Protein 4EOY (pdb70)

InterPro domains:
  IPR004241 Autophagy protein Atg8 ubiquitin-like [PF02991] (13-124)
  IPR004241 Autophagy protein Atg8 ubiquitin-like [PTHR10969] (3-124)
  IPR029071 Ubiquitin-like domain superfamily [SSF54236] (2-124)

CATH classification: 3.10.20.90

B-factor: mean 39.76, std 16.5, range [15.06, 157.67]

Structure (mmCIF, N/CA/C/O backbone):
data_4EOY
#
_entry.id   4EOY
#
_cell.length_a   33.300
_cell.length_b   111.080
_cell.length_c   57.090
_cell.angle_alpha   90.00
_cell.angle_beta   92.58
_cell.angle_gamma   90.00
#
_symmetry.space_group_name_H-M   'P 1 21 1'
#
loop_
_entity.id
_entity.type
_entity.pdbx_description
1 polymer 'Microtubule-associated protein 1 light chain 3'
2 polymer 'Autophagy-related protein 3'
3 non-polymer 'CALCIUM ION'
4 non-polymer 'ACETATE ION'
5 non-polymer 'CHLORIDE ION'
6 non-polymer 'MAGNESIUM ION'
7 water water
#
loop_
_atom_site.group_PDB
_atom_site.id
_atom_site.type_symbol
_atom_site.label_atom_id
_atom_site.label_alt_id
_atom_site.label_comp_id
_atom_site.label_asym_id
_atom_site.label_entity_id
_atom_site.label_seq_id
_atom_site.pdbx_PDB_ins_code
_atom_site.Cartn_x
_atom_site.Cartn_y
_atom_site.Cartn_z
_atom_site.occupancy
_atom_site.B_iso_or_equiv
_atom_site.auth_seq_id
_atom_site.auth_comp_id
_atom_site.auth_asym_id
_atom_site.auth_atom_id
_atom_site.pdbx_PDB_model_num
ATOM 1 N N . GLY A 1 4 ? 16.895 -11.695 30.128 1.00 34.44 1 GLY A N 1
ATOM 2 C CA . GLY A 1 4 ? 17.368 -12.458 28.927 1.00 49.86 1 GLY A CA 1
ATOM 3 C C . GLY A 1 4 ? 17.950 -13.845 29.259 1.00 39.80 1 GLY A C 1
ATOM 4 O O . GLY A 1 4 ? 18.805 -14.360 28.531 1.00 44.08 1 GLY A O 1
ATOM 5 N N . MET A 1 5 ? 17.464 -14.460 30.333 1.00 38.00 2 MET A N 1
ATOM 6 C CA . MET A 1 5 ? 17.982 -15.760 30.775 1.00 38.44 2 MET A CA 1
ATOM 7 C C . MET A 1 5 ? 17.405 -16.924 29.974 1.00 33.81 2 MET A C 1
ATOM 8 O O . MET A 1 5 ? 16.330 -16.800 29.388 1.00 35.13 2 MET A O 1
ATOM 13 N N . PRO A 1 6 ? 18.133 -18.054 29.926 1.00 38.47 3 PRO A N 1
ATOM 14 C CA . PRO A 1 6 ? 17.716 -19.157 29.055 1.00 34.58 3 PRO A CA 1
ATOM 15 C C . PRO A 1 6 ? 16.362 -19.738 29.467 1.00 41.35 3 PRO A C 1
ATOM 16 O O . PRO A 1 6 ? 16.163 -20.065 30.649 1.00 44.17 3 PRO A O 1
ATOM 20 N N . SER A 1 7 ? 15.445 -19.845 28.500 1.00 36.28 4 SER A N 1
ATOM 21 C CA . SER A 1 7 ? 14.082 -20.339 28.736 1.00 33.92 4 SER A CA 1
ATOM 22 C C . SER A 1 7 ? 13.687 -21.438 27.724 1.00 37.30 4 SER A C 1
ATOM 23 O O . SER A 1 7 ? 14.475 -21.810 26.847 1.00 43.44 4 SER A O 1
ATOM 26 N N . LEU A 1 8 ? 12.460 -21.939 27.858 1.00 35.95 5 LEU A N 1
ATOM 27 C CA . LEU A 1 8 ? 11.945 -23.006 27.007 1.00 37.86 5 LEU A CA 1
ATOM 28 C C . LEU A 1 8 ? 11.715 -22.536 25.569 1.00 44.25 5 LEU A C 1
ATOM 29 O O . LEU A 1 8 ? 11.746 -23.340 24.625 1.00 46.10 5 LEU A O 1
ATOM 34 N N . LYS A 1 9 ? 11.489 -21.234 25.407 1.00 45.84 6 LYS A N 1
ATOM 35 C CA . LYS A 1 9 ? 11.315 -20.624 24.084 1.00 39.55 6 LYS A CA 1
ATOM 36 C C . LYS A 1 9 ? 12.589 -20.734 23.243 1.00 36.10 6 LYS A C 1
ATOM 37 O O . LYS A 1 9 ? 12.530 -20.830 22.018 1.00 30.89 6 LYS A O 1
ATOM 43 N N . ASP A 1 10 ? 13.736 -20.735 23.915 1.00 35.59 7 ASP A N 1
ATOM 44 C CA . ASP A 1 10 ? 15.024 -20.888 23.247 1.00 41.97 7 ASP A CA 1
ATOM 45 C C . ASP A 1 10 ? 15.320 -22.364 22.954 1.00 48.89 7 ASP A C 1
ATOM 46 O O . ASP A 1 10 ? 16.104 -22.693 22.051 1.00 42.40 7 ASP A O 1
ATOM 51 N N . GLU A 1 11 ? 14.697 -23.243 23.740 1.00 49.03 8 GLU A N 1
ATOM 52 C CA . GLU A 1 11 ? 14.885 -24.687 23.635 1.00 42.66 8 GLU A CA 1
ATOM 53 C C . GLU A 1 11 ? 14.018 -25.310 22.557 1.00 44.62 8 GLU A C 1
ATOM 54 O O . GLU A 1 11 ? 14.491 -26.168 21.803 1.00 41.46 8 GLU A O 1
ATOM 60 N N . VAL A 1 12 ? 12.745 -24.905 22.524 1.00 38.70 9 VAL A N 1
ATOM 61 C CA . VAL A 1 12 ? 11.734 -25.468 21.613 1.00 34.16 9 VAL A CA 1
ATOM 62 C C . VAL A 1 12 ? 11.120 -24.380 20.744 1.00 26.64 9 VAL A C 1
ATOM 63 O O . VAL A 1 12 ? 10.834 -23.300 21.230 1.00 33.87 9 VAL A O 1
ATOM 67 N N . SER A 1 13 ? 10.878 -24.684 19.480 1.00 28.52 10 SER A N 1
ATOM 68 C CA . SER A 1 13 ? 10.264 -23.727 18.543 1.00 38.77 10 SER A CA 1
ATOM 69 C C . SER A 1 13 ? 8.818 -23.409 18.891 1.00 33.74 10 SER A C 1
ATOM 70 O O . SER A 1 13 ? 8.133 -24.254 19.463 1.00 37.33 10 SER A O 1
ATOM 73 N N . PHE A 1 14 ? 8.351 -22.216 18.512 1.00 34.58 11 PHE A N 1
ATOM 74 C CA . PHE A 1 14 ? 6.962 -21.777 18.777 1.00 33.23 11 PHE A CA 1
ATOM 75 C C . PHE A 1 14 ? 5.930 -22.800 18.302 1.00 37.91 11 PHE A C 1
ATOM 76 O O . PHE A 1 14 ? 4.935 -23.064 18.990 1.00 42.32 11 PHE A O 1
ATOM 84 N N . GLU A 1 15 ? 6.182 -23.379 17.133 1.00 44.24 12 GLU A N 1
ATOM 85 C CA . GLU A 1 15 ? 5.245 -24.309 16.491 1.00 49.53 12 GLU A CA 1
ATOM 86 C C . GLU A 1 15 ? 5.140 -25.653 17.239 1.00 43.24 12 GLU A C 1
ATOM 87 O O . GLU A 1 15 ? 4.044 -26.211 17.368 1.00 42.17 12 GLU A O 1
ATOM 93 N N . ASN A 1 16 ? 6.272 -26.152 17.740 1.00 33.84 13 ASN A N 1
ATOM 94 C CA . ASN A 1 16 ? 6.292 -27.368 18.573 1.00 38.03 13 ASN A CA 1
ATOM 95 C C . ASN A 1 16 ? 5.596 -27.180 19.918 1.00 40.45 13 ASN A C 1
ATOM 96 O O . ASN A 1 16 ? 4.804 -28.026 20.317 1.00 58.26 13 ASN A O 1
ATOM 101 N N . ARG A 1 17 ? 5.911 -26.080 20.611 1.00 30.80 14 ARG A N 1
ATOM 102 C CA . ARG A 1 17 ? 5.222 -25.662 21.852 1.00 26.99 14 ARG A CA 1
ATOM 103 C C . ARG A 1 17 ? 3.710 -25.518 21.723 1.00 25.93 14 ARG A C 1
ATOM 104 O O . ARG A 1 17 ? 2.976 -25.940 22.607 1.00 21.10 14 ARG A O 1
ATOM 112 N N . VAL A 1 18 ? 3.246 -24.913 20.631 1.00 30.06 15 VAL A N 1
ATOM 113 C CA . VAL A 1 18 ? 1.812 -24.821 20.354 1.00 32.62 15 VAL A CA 1
ATOM 114 C C . VAL A 1 18 ? 1.196 -26.215 20.204 1.00 35.15 15 VAL A C 1
ATOM 115 O O . VAL A 1 18 ? 0.125 -26.492 20.742 1.00 33.73 15 VAL A O 1
ATOM 119 N N . ALA A 1 19 ? 1.897 -27.092 19.493 1.00 44.50 16 ALA A N 1
ATOM 120 C CA . ALA A 1 19 ? 1.462 -28.474 19.317 1.00 37.87 16 ALA A CA 1
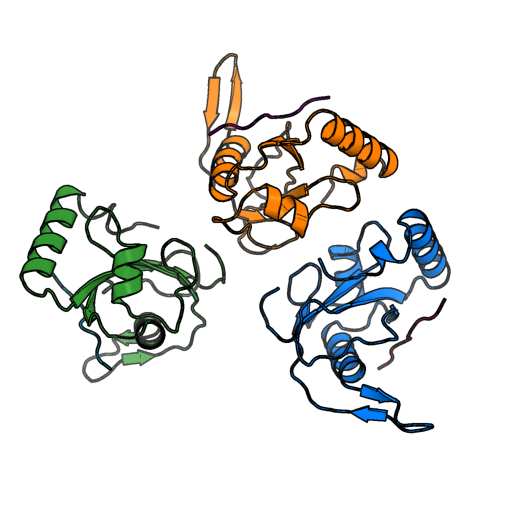ATOM 121 C C . ALA A 1 19 ? 1.454 -29.230 20.650 1.00 47.40 16 ALA A C 1
ATOM 122 O O . ALA A 1 19 ? 0.519 -29.967 20.931 1.00 47.83 16 ALA A O 1
ATOM 124 N N . GLU A 1 20 ? 2.498 -29.064 21.461 1.00 51.94 17 GLU A N 1
ATOM 125 C CA . GLU A 1 20 ? 2.575 -29.731 22.770 1.00 49.74 17 GLU A CA 1
ATOM 126 C C . GLU A 1 20 ? 1.365 -29.392 23.605 1.00 42.95 17 GLU A C 1
ATOM 127 O O . GLU A 1 20 ? 0.696 -30.276 24.114 1.00 52.72 17 GLU A O 1
ATOM 133 N N . THR A 1 21 ? 1.121 -28.095 23.781 1.00 39.15 18 THR A N 1
ATOM 134 C CA . THR A 1 21 ? 0.094 -27.620 24.710 1.00 36.60 18 THR A CA 1
ATOM 135 C C . THR A 1 21 ? -1.315 -27.908 24.183 1.00 40.55 18 THR A C 1
ATOM 136 O O . THR A 1 21 ? -2.233 -28.192 24.961 1.00 36.00 18 THR A O 1
ATOM 140 N N . HIS A 1 22 ? -1.483 -27.850 22.867 1.00 46.29 19 HIS A N 1
ATOM 141 C CA . HIS A 1 22 ? -2.778 -28.146 22.272 1.00 43.51 19 HIS A CA 1
ATOM 142 C C . HIS A 1 22 ? -3.203 -29.556 22.562 1.00 41.19 19 HIS A C 1
ATOM 143 O O . HIS A 1 22 ? -4.331 -29.781 22.980 1.00 41.11 19 HIS A O 1
ATOM 150 N N . LYS A 1 23 ? -2.313 -30.518 22.342 1.00 45.36 20 LYS A N 1
ATOM 151 C CA . LYS A 1 23 ? -2.673 -31.916 22.541 1.00 53.56 20 LYS A CA 1
ATOM 152 C C . LYS A 1 23 ? -2.730 -32.314 24.012 1.00 51.48 20 LYS A C 1
ATOM 153 O O . LYS A 1 23 ? -3.511 -33.184 24.386 1.00 51.52 20 LYS A O 1
ATOM 159 N N . ILE A 1 24 ? -1.932 -31.673 24.855 1.00 56.84 21 ILE A N 1
ATOM 160 C CA . ILE A 1 24 ? -2.026 -31.924 26.293 1.00 59.38 21 ILE A CA 1
ATOM 161 C C . ILE A 1 24 ? -3.345 -31.353 26.863 1.00 53.81 21 ILE A C 1
ATOM 162 O O . ILE A 1 24 ? -3.954 -31.944 27.767 1.00 48.84 21 ILE A O 1
ATOM 167 N N . ARG A 1 25 ? -3.783 -30.214 26.325 1.00 44.29 22 ARG A N 1
ATOM 168 C CA . ARG A 1 25 ? -5.068 -29.605 26.708 1.00 45.44 22 ARG A CA 1
ATOM 169 C C . ARG A 1 25 ? -6.282 -30.372 26.181 1.00 38.30 22 ARG A C 1
ATOM 170 O O . ARG A 1 25 ? -7.324 -30.371 26.816 1.00 41.29 22 ARG A O 1
ATOM 178 N N . SER A 1 26 ? -6.162 -30.989 25.009 1.00 42.99 23 SER A N 1
ATOM 179 C CA . SER A 1 26 ? -7.238 -31.834 24.496 1.00 49.03 23 SER A CA 1
ATOM 180 C C . SER A 1 26 ? -7.300 -33.140 25.306 1.00 51.21 23 SER A C 1
ATOM 181 O O . SER A 1 26 ? -8.391 -33.629 25.611 1.00 59.05 23 SER A O 1
ATOM 184 N N . LYS A 1 27 ? -6.130 -33.686 25.658 1.00 44.18 24 LYS A N 1
ATOM 185 C CA . LYS A 1 27 ? -6.039 -34.934 26.429 1.00 49.09 24 LYS A CA 1
ATOM 186 C C . LYS A 1 27 ? -6.453 -34.763 27.891 1.00 57.39 24 LYS A C 1
ATOM 187 O O . LYS A 1 27 ? -7.079 -35.668 28.453 1.00 53.47 24 LYS A O 1
ATOM 193 N N . TYR A 1 28 ? -6.084 -33.628 28.501 1.00 44.54 25 TYR A N 1
ATOM 194 C CA . TYR A 1 28 ? -6.351 -33.375 29.926 1.00 49.55 25 TYR A CA 1
ATOM 195 C C . TYR A 1 28 ? -6.949 -31.990 30.169 1.00 55.74 25 TYR A C 1
ATOM 196 O O . TYR A 1 28 ? -6.283 -31.109 30.721 1.00 47.20 25 TYR A O 1
ATOM 205 N N . PRO A 1 29 ? -8.220 -31.799 29.779 1.00 52.22 26 PRO A N 1
ATOM 206 C CA . PRO A 1 29 ? -8.847 -30.474 29.811 1.00 51.14 26 PRO A CA 1
ATOM 207 C C . PRO A 1 29 ? -9.018 -29.860 31.209 1.00 51.50 26 PRO A C 1
ATOM 208 O O . PRO A 1 29 ? -9.260 -28.653 31.316 1.00 58.79 26 PRO A O 1
ATOM 212 N N . ASN A 1 30 ? -8.889 -30.672 32.259 1.00 43.45 27 ASN A N 1
ATOM 213 C CA . ASN A 1 30 ? -8.997 -30.181 33.636 1.00 39.95 27 ASN A CA 1
ATOM 214 C C . ASN A 1 30 ? -7.653 -29.816 34.285 1.00 35.73 27 ASN A C 1
ATOM 215 O O . ASN A 1 30 ? -7.608 -29.540 35.485 1.00 29.09 27 ASN A O 1
ATOM 220 N N . ARG A 1 31 ? -6.567 -29.838 33.512 1.00 33.95 28 ARG A N 1
ATOM 221 C CA . ARG A 1 31 ? -5.247 -29.426 34.014 1.00 37.07 28 ARG A CA 1
ATOM 222 C C . ARG A 1 31 ? -4.625 -28.358 33.107 1.00 34.76 28 ARG A C 1
ATOM 223 O O . ARG A 1 31 ? -4.917 -28.299 31.900 1.00 29.45 28 ARG A O 1
ATOM 231 N N . ILE A 1 32 ? -3.774 -27.506 33.678 1.00 33.66 29 ILE A N 1
ATOM 232 C CA . ILE A 1 32 ? -3.116 -26.457 32.890 1.00 28.37 29 ILE A CA 1
ATOM 233 C C . ILE A 1 32 ? -1.617 -26.665 32.815 1.00 25.08 29 ILE A C 1
ATOM 234 O O . ILE A 1 32 ? -0.985 -27.046 33.803 1.00 23.29 29 ILE A O 1
ATOM 239 N N . PRO A 1 33 ? -1.0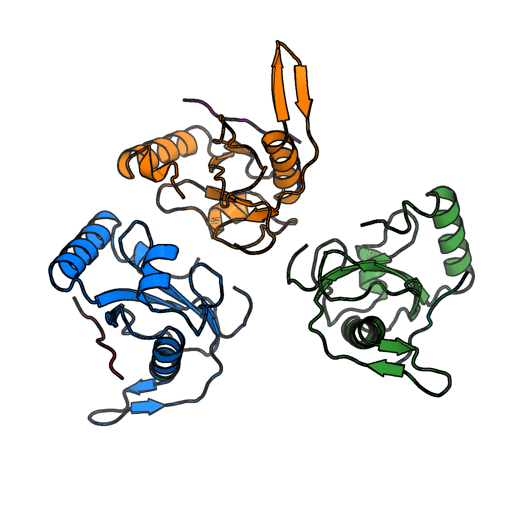41 -26.463 31.617 1.00 26.38 30 PRO A N 1
ATOM 240 C CA . PRO A 1 33 ? 0.393 -26.617 31.465 1.00 27.84 30 PRO A CA 1
ATOM 241 C C . PRO A 1 33 ? 1.152 -25.378 31.952 1.00 30.34 30 PRO A C 1
ATOM 242 O O . PRO A 1 33 ? 0.907 -24.268 31.464 1.00 29.18 30 PRO A O 1
ATOM 246 N N . VAL A 1 34 ? 2.065 -25.588 32.898 1.00 26.14 31 VAL A N 1
ATOM 247 C CA . VAL A 1 34 ? 2.832 -24.520 33.502 1.00 25.10 31 VAL A CA 1
ATOM 248 C C . VAL A 1 34 ? 4.314 -24.823 33.361 1.00 33.45 31 VAL A C 1
ATOM 249 O O . VAL A 1 34 ? 4.727 -25.960 33.582 1.00 38.87 31 VAL A O 1
ATOM 253 N N . VAL A 1 35 ? 5.101 -23.807 32.994 1.00 28.48 32 VAL A N 1
ATOM 254 C CA . VAL A 1 35 ? 6.552 -23.902 32.935 1.00 24.44 32 VAL A CA 1
ATOM 255 C C . VAL A 1 35 ? 7.140 -22.911 33.932 1.00 27.19 32 VAL A C 1
ATOM 256 O O . VAL A 1 35 ? 6.758 -21.743 33.942 1.00 26.19 32 VAL A O 1
ATOM 260 N N . ILE A 1 36 ? 8.068 -23.373 34.765 1.00 27.05 33 ILE A N 1
ATOM 261 C CA . ILE A 1 36 ? 8.710 -22.505 35.763 1.00 31.49 33 ILE A CA 1
ATOM 262 C C . ILE A 1 36 ? 10.105 -22.065 35.315 1.00 31.15 33 ILE A C 1
ATOM 263 O O . ILE A 1 36 ? 10.913 -22.883 34.851 1.00 39.74 33 ILE A O 1
ATOM 268 N N . GLU A 1 37 ? 10.405 -20.786 35.479 1.00 21.89 34 GLU A N 1
ATOM 269 C CA . GLU A 1 37 ? 11.683 -20.242 35.013 1.00 20.88 34 GLU A CA 1
ATOM 270 C C . GLU A 1 37 ? 12.361 -19.385 36.069 1.00 19.35 34 GLU A C 1
ATOM 271 O O . GLU A 1 37 ? 11.709 -18.635 36.798 1.00 15.06 34 GLU A O 1
ATOM 277 N N . ARG A 1 38 ? 13.678 -19.521 36.154 1.00 20.65 35 ARG A N 1
ATOM 278 C CA . ARG A 1 38 ? 14.510 -18.759 37.066 1.00 21.32 35 ARG A CA 1
ATOM 279 C C . ARG A 1 38 ? 14.746 -17.375 36.494 1.00 26.74 35 ARG A C 1
ATOM 280 O O . ARG A 1 38 ? 15.174 -17.252 35.344 1.00 26.25 35 ARG A O 1
ATOM 288 N N . ALA A 1 39 ? 14.503 -16.345 37.306 1.00 23.89 36 ALA A N 1
ATOM 289 C CA . ALA A 1 39 ? 14.392 -14.975 36.799 1.00 26.16 36 ALA A CA 1
ATOM 290 C C . ALA A 1 39 ? 15.526 -14.046 37.223 1.00 32.48 36 ALA A C 1
ATOM 291 O O . ALA A 1 39 ? 15.608 -12.911 36.738 1.00 30.20 36 ALA A O 1
ATOM 293 N N . ASN A 1 40 ? 16.369 -14.497 38.149 1.00 32.46 37 ASN A N 1
ATOM 294 C CA . ASN A 1 40 ? 17.585 -13.753 38.494 1.00 30.97 37 ASN A CA 1
ATOM 295 C C . ASN A 1 40 ? 18.746 -14.679 38.849 1.00 32.83 37 ASN A C 1
ATOM 296 O O . ASN A 1 40 ? 18.588 -15.900 38.925 1.00 31.71 37 ASN A O 1
ATOM 301 N N . ARG A 1 41 ? 19.909 -14.068 39.022 1.00 30.47 38 ARG A N 1
ATOM 302 C CA . ARG A 1 41 ? 21.131 -14.763 39.361 1.00 37.47 38 ARG A CA 1
ATOM 303 C C . ARG A 1 41 ? 21.402 -14.662 40.859 1.00 38.99 38 ARG A C 1
ATOM 304 O O . ARG A 1 41 ? 21.723 -13.596 41.360 1.00 30.10 38 ARG A O 1
ATOM 312 N N . SER A 1 42 ? 21.252 -15.779 41.564 1.00 33.48 39 SER A N 1
ATOM 313 C CA . SER A 1 42 ? 21.456 -15.822 43.007 1.00 31.14 39 SER A CA 1
ATOM 314 C C . SER A 1 42 ? 21.747 -17.261 43.468 1.00 28.27 39 SER A C 1
ATOM 315 O O . SER A 1 42 ? 22.104 -18.112 42.667 1.00 32.74 39 SER A O 1
ATOM 318 N N . ASN A 1 43 ? 21.600 -17.520 44.760 1.00 29.53 40 ASN A N 1
ATOM 319 C CA . ASN A 1 43 ? 21.856 -18.849 45.332 1.00 34.38 40 ASN A CA 1
ATOM 320 C C . ASN A 1 43 ? 20.711 -19.838 45.142 1.00 32.66 40 ASN A C 1
ATOM 321 O O . ASN A 1 43 ? 20.808 -21.002 45.561 1.00 28.46 40 ASN A O 1
ATOM 326 N N . LEU A 1 44 ? 19.613 -19.376 44.541 1.00 30.62 41 LEU A N 1
ATOM 327 C CA . LEU A 1 44 ? 18.521 -20.269 44.174 1.00 29.57 41 LEU A CA 1
ATOM 328 C C . LEU A 1 44 ? 18.946 -21.177 43.013 1.00 28.14 41 LEU A C 1
ATOM 329 O O . LEU A 1 44 ? 19.487 -20.698 41.992 1.00 26.69 41 LEU A O 1
ATOM 334 N N . PRO A 1 45 ? 18.717 -22.489 43.171 1.00 25.27 42 PRO A N 1
ATOM 335 C CA . PRO A 1 45 ? 19.173 -23.458 42.179 1.00 27.17 42 PRO A CA 1
ATOM 336 C C . PRO A 1 45 ? 18.304 -23.500 40.924 1.00 30.15 42 PRO A C 1
ATOM 337 O O . PRO A 1 45 ? 17.118 -23.182 40.969 1.00 27.83 42 PRO A O 1
ATOM 341 N N . ILE A 1 46 ? 18.901 -23.912 39.814 1.00 33.35 43 IL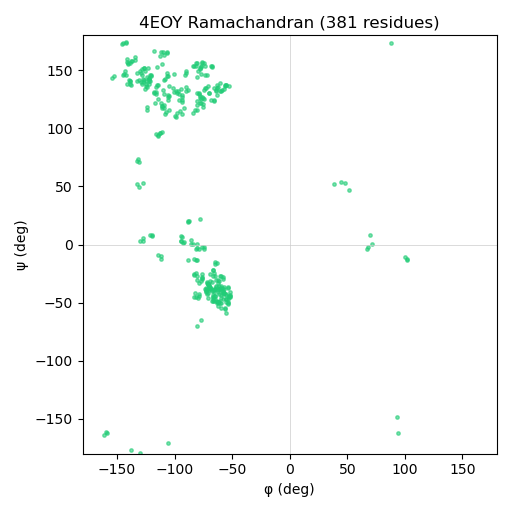E A N 1
ATOM 342 C CA . ILE A 1 46 ? 18.151 -24.140 38.593 1.00 35.14 43 ILE A CA 1
ATOM 343 C C . ILE A 1 46 ? 17.529 -25.528 38.683 1.00 33.78 43 ILE A C 1
ATOM 344 O O . ILE A 1 46 ? 18.246 -26.521 38.757 1.00 32.25 43 ILE A O 1
ATOM 349 N N . ILE A 1 47 ? 16.201 -25.581 38.709 1.00 32.88 44 ILE A N 1
ATOM 350 C CA . ILE A 1 47 ? 15.471 -26.852 38.776 1.00 34.54 44 ILE A CA 1
ATOM 351 C C . ILE A 1 47 ? 15.553 -27.560 37.424 1.00 37.48 44 ILE A C 1
ATOM 352 O O . ILE A 1 47 ? 15.412 -26.927 36.371 1.00 42.20 44 ILE A O 1
ATOM 357 N N . GLU A 1 48 ? 15.827 -28.863 37.464 1.00 45.22 45 GLU A N 1
ATOM 358 C CA . GLU A 1 48 ? 15.959 -29.671 36.249 1.00 44.53 45 GLU A CA 1
ATOM 359 C C . GLU A 1 48 ? 14.595 -30.032 35.681 1.00 36.80 45 GLU A C 1
ATOM 360 O O . GLU A 1 48 ? 14.454 -30.151 34.458 1.00 33.65 45 GLU A O 1
ATOM 366 N N . LYS A 1 49 ? 13.611 -30.216 36.570 1.00 31.61 46 LYS A N 1
ATOM 367 C CA . LYS A 1 49 ? 12.219 -30.454 36.174 1.00 32.65 46 LYS A CA 1
ATOM 368 C C . LYS A 1 49 ? 11.373 -29.204 36.411 1.00 28.80 46 LYS A C 1
ATOM 369 O O . LYS A 1 49 ? 11.197 -28.762 37.557 1.00 21.81 46 LYS A O 1
ATOM 375 N N . LYS A 1 50 ? 10.865 -28.637 35.315 1.00 27.34 47 LYS A N 1
ATOM 376 C CA . LYS A 1 50 ? 10.216 -27.324 35.351 1.00 29.07 47 LYS A CA 1
ATOM 377 C C . LYS A 1 50 ? 8.845 -27.254 34.687 1.00 28.82 47 LYS A C 1
ATOM 378 O O . LYS A 1 50 ? 8.224 -26.183 34.657 1.00 28.51 47 LYS A O 1
ATOM 384 N N . LYS A 1 51 ? 8.345 -28.388 34.207 1.00 25.89 48 LYS A N 1
ATOM 385 C CA . LYS A 1 51 ? 7.041 -28.441 33.553 1.00 26.76 48 LYS A CA 1
ATOM 386 C C . LYS A 1 51 ? 6.031 -29.084 34.495 1.00 28.40 48 LYS A C 1
ATOM 387 O O . LYS A 1 51 ? 6.268 -30.171 35.011 1.00 26.19 48 LYS A O 1
ATOM 393 N N . PHE A 1 52 ? 4.914 -28.399 34.706 1.00 25.77 49 PHE A N 1
ATOM 394 C CA . PHE A 1 52 ? 3.872 -28.838 35.608 1.00 25.34 49 PHE A CA 1
ATOM 395 C C . PHE A 1 52 ? 2.539 -28.928 34.894 1.00 23.97 49 PHE A C 1
ATOM 396 O O . PHE A 1 52 ? 2.232 -28.101 34.028 1.00 26.55 49 PHE A O 1
ATOM 404 N N . LEU A 1 53 ? 1.752 -29.922 35.273 1.00 20.55 50 LEU A N 1
ATOM 405 C CA . LEU A 1 53 ? 0.396 -30.068 34.783 1.00 21.32 50 LEU A CA 1
ATOM 406 C C . LEU A 1 53 ? -0.495 -29.904 36.000 1.00 22.92 50 LEU A C 1
ATOM 407 O O . LEU A 1 53 ? -0.701 -30.853 36.759 1.00 25.69 50 LEU A O 1
ATOM 412 N N . VAL A 1 54 ? -0.985 -28.683 36.217 1.00 24.60 51 VAL A N 1
ATOM 413 C CA . VAL A 1 54 ? -1.601 -28.301 37.494 1.00 23.56 51 VAL A CA 1
ATOM 414 C C . VAL A 1 54 ? -3.131 -28.378 37.441 1.00 25.55 51 VAL A C 1
ATOM 415 O O . VAL A 1 54 ? -3.746 -27.865 36.509 1.00 28.14 51 VAL A O 1
ATOM 419 N N . PRO A 1 55 ? -3.757 -29.006 38.445 1.00 24.59 52 PRO A N 1
ATOM 420 C CA . PRO A 1 55 ? -5.215 -29.081 38.445 1.00 28.13 52 PRO A CA 1
ATOM 421 C C . PRO A 1 55 ? -5.840 -27.694 38.370 1.00 31.14 52 PRO A C 1
ATOM 422 O O . PRO A 1 55 ? -5.380 -26.775 39.056 1.00 34.84 52 PRO A O 1
ATOM 426 N N . MET A 1 56 ? -6.869 -27.550 37.544 1.00 28.87 53 MET A N 1
ATOM 427 C CA . MET A 1 56 ? -7.481 -26.240 37.311 1.00 28.38 53 MET A CA 1
ATOM 428 C C . MET A 1 56 ? -8.038 -25.570 38.581 1.00 23.86 53 MET A C 1
ATOM 429 O O . MET A 1 56 ? -7.954 -24.349 38.716 1.00 24.42 53 MET A O 1
ATOM 434 N N . ASN A 1 57 ? -8.613 -26.361 39.493 1.00 28.95 54 ASN A N 1
ATOM 435 C CA . ASN A 1 57 ? -9.197 -25.851 40.745 1.00 25.76 54 ASN A CA 1
ATOM 436 C C . ASN A 1 57 ? -8.222 -25.686 41.915 1.00 25.51 54 ASN A C 1
ATOM 437 O O . ASN A 1 57 ? -8.611 -25.231 42.992 1.00 20.97 54 ASN A O 1
ATOM 442 N N . MET A 1 58 ? -6.951 -26.013 41.698 1.00 30.70 55 MET A N 1
ATOM 443 C CA . MET A 1 58 ? -5.923 -25.755 42.709 1.00 29.90 55 MET A CA 1
ATOM 444 C C . MET A 1 58 ? -5.764 -24.252 42.954 1.00 28.43 55 MET A C 1
ATOM 445 O O . MET A 1 58 ? -5.632 -23.470 42.010 1.00 27.59 55 MET A O 1
ATOM 450 N N . LEU A 1 59 ? -5.724 -23.865 44.221 1.00 23.03 56 LEU A N 1
ATOM 451 C CA . LEU A 1 59 ? -5.529 -22.466 44.576 1.00 28.82 56 LEU A CA 1
ATOM 452 C C . LEU A 1 59 ? -4.097 -22.028 44.305 1.00 25.96 56 LEU A C 1
ATOM 453 O O . LEU A 1 59 ? -3.155 -22.805 44.452 1.00 26.74 56 LEU A O 1
ATOM 458 N N . VAL A 1 60 ? -3.938 -20.770 43.913 1.00 28.81 57 VAL A N 1
ATOM 459 C CA . VAL A 1 60 ? -2.615 -20.228 43.623 1.00 28.34 57 VAL A CA 1
ATOM 460 C C . VAL A 1 60 ? -1.743 -20.366 44.869 1.00 28.48 57 VAL A C 1
ATOM 461 O O . VAL A 1 60 ? -0.617 -20.842 44.785 1.00 35.34 57 VAL A O 1
ATOM 465 N N . GLY A 1 61 ? -2.280 -19.977 46.023 1.00 28.41 58 GLY A N 1
ATOM 466 C CA . GLY A 1 61 ? -1.563 -20.113 47.289 1.00 33.14 58 GLY A CA 1
ATOM 467 C C . GLY A 1 61 ? -1.062 -21.525 47.561 1.00 31.70 58 GLY A C 1
ATOM 468 O O . GLY A 1 61 ? 0.012 -21.712 48.119 1.00 33.57 58 GLY A O 1
ATOM 469 N N . GLU A 1 62 ? -1.845 -22.518 47.166 1.00 30.86 59 GLU A N 1
ATOM 470 C CA . GLU A 1 62 ? -1.455 -23.912 47.344 1.00 35.73 59 GLU A CA 1
ATOM 471 C C . GLU A 1 62 ? -0.324 -24.268 46.386 1.00 27.71 59 GLU A C 1
ATOM 472 O O . GLU A 1 62 ? 0.658 -24.891 46.784 1.00 27.73 59 GLU A O 1
ATOM 478 N N . PHE A 1 63 ? -0.458 -23.867 45.125 1.00 26.67 60 PHE A N 1
ATOM 479 C CA . PHE A 1 63 ? 0.575 -24.160 44.129 1.00 29.46 60 PHE A CA 1
ATOM 480 C C . PHE A 1 63 ? 1.901 -23.462 44.451 1.00 34.00 60 PHE A C 1
ATOM 481 O O . PHE A 1 63 ? 2.996 -24.052 44.250 1.00 24.56 60 PHE A O 1
ATOM 489 N N . LYS A 1 64 ? 1.789 -22.227 44.949 1.00 24.16 61 LYS A N 1
ATOM 490 C CA . LYS A 1 64 ? 2.935 -21.479 45.470 1.00 31.83 61 LYS A CA 1
ATOM 491 C C . LYS A 1 64 ? 3.655 -22.224 46.604 1.00 26.79 61 LYS A C 1
ATOM 492 O O . LYS A 1 64 ? 4.878 -22.234 46.653 1.00 28.46 61 LYS A O 1
ATOM 498 N N . PHE A 1 65 ? 2.901 -22.835 47.514 1.00 26.58 62 PHE A N 1
ATOM 499 C CA . PHE A 1 65 ? 3.503 -23.646 48.581 1.00 25.37 62 PHE A CA 1
ATOM 500 C C . PHE A 1 65 ? 4.255 -24.827 47.994 1.00 23.35 62 PHE A C 1
ATOM 501 O O . PHE A 1 65 ? 5.404 -25.061 48.313 1.00 32.50 62 PHE A O 1
ATOM 509 N N . ILE A 1 66 ? 3.608 -25.558 47.107 1.00 25.40 63 ILE A N 1
ATOM 510 C CA . ILE A 1 66 ? 4.243 -26.684 46.421 1.00 23.90 63 ILE A CA 1
ATOM 511 C C . ILE A 1 66 ? 5.502 -26.248 45.668 1.00 25.20 63 ILE A C 1
ATOM 512 O O . ILE A 1 66 ? 6.525 -26.936 45.673 1.00 29.57 63 ILE A O 1
ATOM 517 N N . LEU A 1 67 ? 5.434 -25.099 45.008 1.00 26.80 64 LEU A N 1
ATOM 518 C CA . LEU A 1 67 ? 6.561 -24.645 44.185 1.00 27.35 64 LEU A CA 1
ATOM 519 C C . LEU A 1 67 ? 7.762 -24.226 45.044 1.00 27.97 64 LEU A C 1
ATOM 520 O O . LEU A 1 67 ? 8.906 -24.444 44.658 1.00 32.69 64 LEU A O 1
ATOM 525 N N . HIS A 1 68 ? 7.488 -23.644 46.213 1.00 27.08 65 HIS A N 1
ATOM 526 C CA . HIS A 1 68 ? 8.514 -23.303 47.192 1.00 31.54 65 HIS A CA 1
ATOM 527 C C . HIS A 1 68 ? 9.335 -24.507 47.560 1.00 33.46 65 HIS A C 1
ATOM 528 O O . HIS A 1 68 ? 10.564 -24.436 47.602 1.00 31.21 65 HIS A O 1
ATOM 535 N N . GLN A 1 69 ? 8.660 -25.614 47.846 1.00 26.95 66 GLN A N 1
ATOM 536 C CA . GLN A 1 69 ? 9.331 -26.845 48.265 1.00 30.33 66 GLN A CA 1
ATOM 537 C C . GLN A 1 69 ? 10.150 -27.411 47.125 1.00 29.28 66 GLN A C 1
ATOM 538 O O . GLN A 1 69 ? 11.332 -27.724 47.296 1.00 32.74 66 GLN A O 1
ATOM 544 N N . HIS A 1 70 ? 9.531 -27.516 45.948 1.00 27.80 67 HIS A N 1
ATOM 545 C CA . HIS A 1 70 ? 10.226 -28.077 44.780 1.00 23.99 67 HIS A CA 1
ATOM 546 C C . HIS A 1 70 ? 11.529 -27.355 44.519 1.00 26.82 67 HIS A C 1
ATOM 547 O O . HIS A 1 70 ? 12.596 -27.989 44.391 1.00 28.14 67 HIS A O 1
ATOM 554 N N . ILE A 1 71 ? 11.479 -26.023 44.471 1.00 26.75 68 ILE A N 1
ATOM 555 C CA . ILE A 1 71 ? 12.681 -25.242 44.149 1.00 24.36 68 ILE A CA 1
ATOM 556 C C . ILE A 1 71 ? 13.792 -25.465 45.184 1.00 28.19 68 ILE A C 1
ATOM 557 O O . ILE A 1 71 ? 14.986 -25.434 44.852 1.00 32.10 68 ILE A O 1
ATOM 562 N N . ASN A 1 72 ? 13.392 -25.709 46.430 1.00 25.81 69 ASN A N 1
ATOM 563 C CA . ASN A 1 72 ? 14.339 -25.891 47.521 1.00 27.18 69 ASN A CA 1
ATOM 564 C C . ASN A 1 72 ? 14.757 -27.338 47.810 1.00 29.07 69 ASN A C 1
ATOM 565 O O . ASN A 1 72 ? 15.536 -27.566 48.714 1.00 28.19 69 ASN A O 1
ATOM 570 N N . GLN A 1 73 ? 14.242 -28.291 47.037 1.00 36.49 70 GLN A N 1
ATOM 571 C CA . GLN A 1 73 ? 14.544 -29.713 47.213 1.00 34.90 70 GLN A CA 1
ATOM 572 C C . GLN A 1 73 ? 15.435 -30.204 46.097 1.00 33.37 70 GLN A C 1
ATOM 573 O O . GLN A 1 73 ? 15.278 -29.783 44.949 1.00 38.67 70 GLN A O 1
ATOM 579 N N . SER A 1 74 ? 16.367 -31.093 46.435 1.00 36.47 71 SER A N 1
ATOM 580 C CA . SER A 1 74 ? 17.150 -31.808 45.429 1.00 28.49 71 SER A CA 1
ATOM 581 C C . SER A 1 74 ? 17.272 -33.266 45.821 1.00 28.89 71 SER A C 1
ATOM 582 O O . SER A 1 74 ? 17.122 -33.618 46.991 1.00 27.10 71 SER A O 1
ATOM 585 N N . ALA A 1 75 ? 17.542 -34.105 44.826 1.00 31.19 72 ALA A N 1
ATOM 586 C CA . ALA A 1 75 ? 17.675 -35.544 45.027 1.00 36.99 72 ALA A CA 1
ATOM 587 C C . ALA A 1 75 ? 18.869 -35.898 45.922 1.00 30.85 72 ALA A C 1
ATOM 588 O O . ALA A 1 75 ? 19.978 -35.394 45.740 1.00 27.64 72 ALA A O 1
ATOM 590 N N . TYR A 1 76 ? 18.624 -36.751 46.909 1.00 34.21 73 TYR A N 1
ATOM 591 C CA . TYR A 1 76 ? 19.690 -37.267 47.766 1.00 37.36 73 TYR A CA 1
ATOM 592 C C . TYR A 1 76 ? 19.613 -38.793 47.780 1.00 41.43 73 TYR A C 1
ATOM 593 O O . TYR A 1 76 ? 19.552 -39.433 48.836 1.00 47.03 73 TYR A O 1
ATOM 602 N N . GLY A 1 77 ? 19.604 -39.354 46.573 1.00 47.20 74 GLY A N 1
ATOM 603 C CA . GLY A 1 77 ? 19.475 -40.789 46.380 1.00 58.04 74 GLY A CA 1
ATOM 604 C C . GLY A 1 77 ? 18.039 -41.234 46.167 1.00 51.15 74 GLY A C 1
ATOM 605 O O . GLY A 1 77 ? 17.225 -40.501 45.605 1.00 47.93 74 GLY A O 1
ATOM 606 N N . SER A 1 78 ? 17.750 -42.448 46.630 1.00 45.01 75 SER A N 1
ATOM 607 C CA . SER A 1 78 ? 16.475 -43.110 46.420 1.00 38.57 75 SER A CA 1
ATOM 608 C C . SER A 1 78 ? 15.692 -43.059 47.718 1.00 36.79 75 SER A C 1
ATOM 609 O O . SER A 1 78 ? 16.268 -43.274 48.790 1.00 40.83 75 SER A O 1
ATOM 612 N N . ASN A 1 79 ? 14.393 -42.751 47.623 1.00 40.95 76 ASN A N 1
ATOM 613 C CA . ASN A 1 79 ? 13.513 -42.500 48.795 1.00 37.27 76 ASN A CA 1
ATOM 614 C C . ASN A 1 79 ? 13.774 -41.221 49.593 1.00 37.02 76 ASN A C 1
ATOM 615 O O . ASN A 1 79 ? 13.165 -41.038 50.641 1.00 41.19 76 ASN A O 1
ATOM 620 N N . MET A 1 80 ? 14.640 -40.332 49.110 1.00 35.17 77 MET A N 1
ATOM 621 C CA . MET A 1 80 ? 15.145 -39.230 49.923 1.00 35.83 77 MET A CA 1
ATOM 622 C C . MET A 1 80 ? 15.284 -37.970 49.076 1.00 36.68 77 MET A C 1
ATOM 623 O O . MET A 1 80 ? 15.613 -38.031 47.886 1.00 34.91 77 MET A O 1
ATOM 628 N N . LYS A 1 81 ? 15.029 -36.835 49.708 1.00 34.34 78 LYS A N 1
ATOM 629 C CA . LYS A 1 81 ? 15.221 -35.540 49.099 1.00 33.75 78 LYS A CA 1
ATOM 630 C C . LYS A 1 81 ? 15.781 -34.594 50.136 1.00 27.62 78 LYS A C 1
ATOM 631 O O . LYS A 1 81 ? 15.335 -34.617 51.269 1.00 27.79 78 LYS A O 1
ATOM 637 N N . LEU A 1 82 ? 16.758 -33.783 49.737 1.00 26.92 79 LEU A N 1
ATOM 638 C CA . LEU A 1 82 ? 17.375 -32.788 50.617 1.00 27.47 79 LEU A CA 1
ATOM 639 C C . LEU A 1 82 ? 16.648 -31.469 50.417 1.00 27.54 79 LEU A C 1
ATOM 640 O O . LEU A 1 82 ? 16.562 -30.994 49.297 1.00 25.82 79 LEU A O 1
ATOM 645 N N . PHE A 1 83 ? 16.139 -30.893 51.506 1.00 35.09 80 PHE A N 1
ATOM 646 C CA . PHE A 1 83 ? 15.456 -29.598 51.502 1.00 29.87 80 PHE A CA 1
ATOM 647 C C . PHE A 1 83 ? 16.311 -28.575 52.233 1.00 38.77 80 PHE A C 1
ATOM 648 O O . PHE A 1 83 ? 16.552 -28.729 53.430 1.00 35.42 80 PHE A O 1
ATOM 656 N N . ARG A 1 84 ? 16.752 -27.533 51.510 1.00 37.33 81 ARG A N 1
ATOM 657 C CA . ARG A 1 84 ? 17.410 -26.371 52.106 1.00 28.50 81 ARG A CA 1
ATOM 658 C C . ARG A 1 84 ? 16.478 -25.161 52.035 1.00 27.75 81 ARG A C 1
ATOM 659 O O . ARG A 1 84 ? 16.105 -24.745 50.940 1.00 22.43 81 ARG A O 1
ATOM 667 N N . GLU A 1 85 ? 16.138 -24.596 53.196 1.00 31.60 82 GLU A N 1
ATOM 668 C CA . GLU A 1 85 ? 15.282 -23.403 53.297 1.00 38.22 82 GLU A CA 1
ATOM 669 C C . GLU A 1 85 ? 15.942 -22.148 52.699 1.00 44.18 82 GLU A C 1
ATOM 670 O O . GLU A 1 85 ? 17.059 -21.762 53.089 1.00 48.96 82 GLU A O 1
ATOM 676 N N . ARG A 1 86 ? 15.240 -21.537 51.747 1.00 32.55 83 ARG A N 1
ATOM 677 C CA . ARG A 1 86 ? 15.642 -20.274 51.122 1.00 34.25 83 ARG A CA 1
ATOM 678 C C . ARG A 1 86 ? 14.377 -19.464 50.858 1.00 37.81 83 ARG A C 1
ATOM 679 O O . ARG A 1 86 ? 13.303 -20.038 50.620 1.00 30.64 83 ARG A O 1
ATOM 687 N N . THR A 1 87 ? 14.505 -18.137 50.911 1.00 44.86 84 THR A N 1
ATOM 688 C CA . THR A 1 87 ? 13.401 -17.236 50.576 1.00 34.37 84 THR A CA 1
ATOM 689 C C . THR A 1 87 ? 13.255 -17.154 49.051 1.00 29.36 84 THR A C 1
ATOM 690 O O . THR A 1 87 ? 14.230 -16.915 48.340 1.00 23.85 84 THR A O 1
ATOM 694 N N . ILE A 1 88 ? 12.033 -17.386 48.563 1.00 29.47 85 ILE A N 1
ATOM 695 C CA . ILE A 1 88 ? 11.716 -17.317 47.135 1.00 28.52 85 ILE A CA 1
ATOM 696 C C . ILE A 1 88 ? 10.557 -16.352 46.892 1.00 25.89 85 ILE A C 1
ATOM 697 O O . ILE A 1 88 ? 9.618 -16.296 47.671 1.00 22.03 85 ILE A O 1
ATOM 702 N N . TYR A 1 89 ? 10.645 -15.585 45.813 1.00 24.97 86 TYR A N 1
ATOM 703 C CA . TYR A 1 89 ? 9.527 -14.778 45.350 1.00 26.66 86 TYR A CA 1
ATOM 704 C C . TYR A 1 89 ? 9.087 -15.266 43.985 1.00 27.48 86 TYR A C 1
ATOM 705 O O . TYR A 1 89 ? 9.925 -15.453 43.091 1.00 26.84 86 TYR A O 1
ATOM 714 N N . LEU A 1 90 ? 7.781 -15.480 43.836 1.00 26.49 87 LEU A N 1
ATOM 715 C CA . LEU A 1 90 ? 7.202 -16.011 42.597 1.00 32.01 87 LEU A CA 1
ATOM 716 C C . LEU A 1 90 ? 6.455 -14.947 41.778 1.00 29.99 87 LEU A C 1
ATOM 717 O O . LEU A 1 90 ? 5.798 -14.048 42.334 1.00 25.38 87 LEU A O 1
ATOM 722 N N . PHE A 1 91 ? 6.538 -15.075 40.458 1.00 22.07 88 PHE A N 1
ATOM 723 C CA . PHE A 1 91 ? 5.967 -14.089 39.553 1.00 24.34 88 PHE A CA 1
ATOM 724 C C . PHE A 1 91 ? 5.245 -14.695 38.368 1.00 25.68 88 PHE A C 1
ATOM 725 O O . PHE A 1 91 ? 5.725 -15.645 37.760 1.00 28.27 88 PHE A O 1
ATOM 733 N N . VAL A 1 92 ? 4.088 -14.133 38.036 1.00 21.22 89 VAL A N 1
ATOM 734 C CA . VAL A 1 92 ? 3.445 -14.453 36.781 1.00 23.33 89 VAL A CA 1
ATOM 735 C C . VAL A 1 92 ? 3.342 -13.191 35.900 1.00 26.86 89 VAL A C 1
ATOM 736 O O . VAL A 1 92 ? 2.773 -12.164 36.315 1.00 21.66 89 VAL A O 1
ATOM 740 N N . ASN A 1 93 ? 3.921 -13.256 34.702 1.00 21.02 90 ASN A N 1
ATOM 741 C CA . ASN A 1 93 ? 3.966 -12.074 33.831 1.00 31.45 90 ASN A CA 1
ATOM 742 C C . ASN A 1 93 ? 4.371 -10.810 34.625 1.00 27.95 90 ASN A C 1
ATOM 743 O O . ASN A 1 93 ? 3.647 -9.811 34.637 1.00 22.02 90 ASN A O 1
ATOM 748 N N . ASN A 1 94 ? 5.506 -10.931 35.320 1.00 24.84 91 ASN A N 1
ATOM 749 C CA . ASN A 1 94 ? 6.135 -9.879 36.136 1.00 27.53 91 ASN A CA 1
ATOM 750 C C . ASN A 1 94 ? 5.411 -9.426 37.391 1.00 24.61 91 ASN A C 1
ATOM 751 O O . ASN A 1 94 ? 5.962 -8.627 38.133 1.00 33.74 91 ASN A O 1
ATOM 756 N N . ILE A 1 95 ? 4.210 -9.949 37.658 1.00 30.06 92 ILE A N 1
ATOM 757 C CA . ILE A 1 95 ? 3.453 -9.576 38.863 1.00 30.54 92 ILE A CA 1
ATOM 758 C C . ILE A 1 95 ? 3.302 -10.716 39.855 1.00 25.41 92 ILE A C 1
ATOM 759 O O . ILE A 1 95 ? 3.491 -11.875 39.514 1.00 30.88 92 ILE A O 1
ATOM 764 N N . VAL A 1 96 ? 2.962 -10.372 41.094 1.00 28.18 93 VAL A N 1
ATOM 765 C CA . VAL A 1 96 ? 2.831 -11.360 42.148 1.00 35.48 93 VAL A CA 1
ATOM 766 C C . VAL A 1 96 ? 1.543 -12.160 41.945 1.00 43.49 93 VAL A C 1
ATOM 767 O O . VAL A 1 96 ? 0.462 -11.584 41.849 1.00 41.07 93 VAL A O 1
ATOM 771 N N . PRO A 1 97 ? 1.646 -13.495 41.877 1.00 43.46 94 PRO A N 1
ATOM 772 C CA . PRO A 1 97 ? 0.412 -14.259 41.768 1.00 46.39 94 PRO A CA 1
ATOM 773 C C . PRO A 1 97 ? -0.500 -14.006 42.969 1.00 59.08 94 PRO A C 1
ATOM 774 O O . PRO A 1 97 ? -0.028 -14.050 44.114 1.00 46.66 94 PRO A O 1
ATOM 778 N N . LYS A 1 98 ? -1.783 -13.740 42.692 1.00 51.63 95 LYS A N 1
ATOM 779 C CA . LYS A 1 98 ? -2.782 -13.429 43.724 1.00 54.75 95 LYS A CA 1
ATOM 780 C C . LYS A 1 98 ? -3.189 -14.718 44.451 1.00 49.62 95 LYS A C 1
ATOM 781 O O . LYS A 1 98 ? -3.686 -15.659 43.824 1.00 41.74 95 LYS A O 1
ATOM 787 N N . THR A 1 99 ? -2.977 -14.757 45.763 1.00 35.11 96 THR A N 1
ATOM 788 C CA . THR A 1 99 ? -3.047 -16.011 46.507 1.00 34.12 96 THR A CA 1
ATOM 789 C C . THR A 1 99 ? -4.443 -16.635 46.495 1.00 38.78 96 THR A C 1
ATOM 790 O O . THR A 1 99 ? -4.565 -17.863 46.422 1.00 45.45 96 THR A O 1
ATOM 794 N N . GLY A 1 100 ? -5.484 -15.800 46.524 1.00 37.33 97 GLY A N 1
ATOM 795 C CA . GLY A 1 100 ? -6.865 -16.281 46.645 1.00 37.73 97 GLY A CA 1
ATOM 796 C C . GLY A 1 100 ? -7.594 -16.618 45.350 1.00 35.77 97 GLY A C 1
ATOM 797 O O . GLY A 1 100 ? -8.814 -16.683 45.337 1.00 45.74 97 GLY A O 1
ATOM 798 N N . LEU A 1 101 ? -6.850 -16.844 44.272 1.00 35.41 98 LEU A N 1
ATOM 799 C CA . LEU A 1 101 ? -7.417 -17.161 42.960 1.00 32.66 98 LEU A CA 1
ATOM 800 C C . LEU A 1 101 ? -7.201 -18.640 42.654 1.00 37.46 98 LEU A C 1
ATOM 801 O O . LEU A 1 101 ? -6.419 -19.313 43.334 1.00 36.62 98 LEU A O 1
ATOM 806 N N . LEU A 1 102 ? -7.912 -19.129 41.637 1.00 34.78 99 LEU A N 1
ATOM 807 C CA . LEU A 1 102 ? -7.695 -20.466 41.080 1.00 29.03 99 LEU A CA 1
ATOM 808 C C . LEU A 1 102 ? -6.571 -20.421 40.060 1.00 28.70 99 LEU A C 1
ATOM 809 O O . LEU A 1 102 ? -6.329 -19.396 39.431 1.00 36.80 99 LEU A O 1
ATOM 814 N N . MET A 1 103 ? -5.890 -21.546 39.874 1.00 29.17 100 MET A N 1
ATOM 815 C CA . MET A 1 103 ? -4.835 -21.637 38.862 1.00 25.24 100 MET A CA 1
ATOM 816 C C . MET A 1 103 ? -5.393 -21.525 37.452 1.00 24.60 100 MET A C 1
ATOM 817 O O . MET 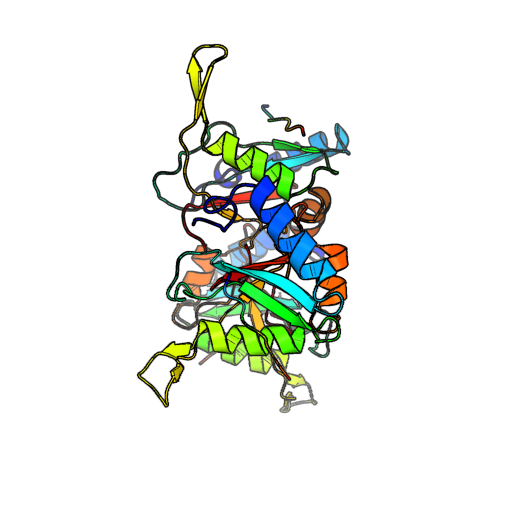A 1 103 ? -4.671 -21.170 36.522 1.00 24.26 100 MET A O 1
ATOM 822 N N . GLN A 1 104 ? -6.679 -21.820 37.275 1.00 25.13 101 GLN A N 1
ATOM 823 C CA . GLN A 1 104 ? -7.312 -21.592 35.988 1.00 22.06 101 GLN A CA 1
ATOM 824 C C . GLN A 1 104 ? -7.346 -20.098 35.662 1.00 22.52 101 GLN A C 1
ATOM 825 O O . GLN A 1 104 ? -7.180 -19.719 34.506 1.00 20.76 101 GLN A O 1
ATOM 831 N N . ASP A 1 105 ? -7.584 -19.265 36.676 1.00 24.87 102 ASP A N 1
ATOM 832 C CA . ASP A 1 105 ? -7.712 -17.834 36.479 1.00 22.67 102 ASP A CA 1
ATOM 833 C C . ASP A 1 105 ? -6.399 -17.272 35.944 1.00 24.96 102 ASP A C 1
ATOM 834 O O . ASP A 1 105 ? -6.376 -16.587 34.918 1.00 25.63 102 ASP A O 1
ATOM 839 N N . LEU A 1 106 ? -5.304 -17.629 36.603 1.00 24.93 103 LEU A N 1
ATOM 840 C CA . LEU A 1 106 ? -3.981 -17.276 36.127 1.00 22.43 103 LEU A CA 1
ATOM 841 C C . LEU A 1 106 ? -3.817 -17.692 34.681 1.00 26.72 103 LEU A C 1
ATOM 842 O O . LEU A 1 106 ? -3.295 -16.919 33.867 1.00 31.13 103 LEU A O 1
ATOM 847 N N . TYR A 1 107 ? -4.251 -18.914 34.362 1.00 21.47 104 TYR A N 1
ATOM 848 C CA . TYR A 1 107 ? -4.120 -19.431 33.010 1.00 18.57 104 TYR A CA 1
ATOM 849 C C . TYR A 1 107 ? -4.918 -18.574 32.042 1.00 20.82 104 TYR A C 1
ATOM 850 O O . TYR A 1 107 ? -4.388 -18.130 31.044 1.00 17.58 104 TYR A O 1
ATOM 859 N N . GLU A 1 108 ? -6.196 -18.350 32.328 1.00 24.24 105 GLU A N 1
ATOM 860 C CA . GLU A 1 108 ? -7.034 -17.531 31.445 1.00 25.60 105 GLU A CA 1
ATOM 861 C C . GLU A 1 108 ? -6.488 -16.089 31.303 1.00 25.44 105 GLU A C 1
ATOM 862 O O . GLU A 1 108 ? -6.494 -15.543 30.223 1.00 32.56 105 GLU A O 1
ATOM 868 N N . MET A 1 109 ? -5.952 -15.516 32.377 1.00 25.91 106 MET A N 1
ATOM 869 C CA . MET A 1 109 ? -5.466 -14.134 32.357 1.00 26.14 106 MET A CA 1
ATOM 870 C C . MET A 1 109 ? -4.085 -13.942 31.715 1.00 24.84 106 MET A C 1
ATOM 871 O O . MET A 1 109 ? -3.887 -12.989 30.963 1.00 29.15 106 MET A O 1
ATOM 876 N N . TYR A 1 110 ? -3.140 -14.836 32.007 1.00 21.04 107 TYR A N 1
ATOM 877 C CA . TYR A 1 110 ? -1.726 -14.630 31.677 1.00 22.23 107 TYR A CA 1
ATOM 878 C C . TYR A 1 110 ? -1.119 -15.696 30.773 1.00 24.12 107 TYR A C 1
ATOM 879 O O . TYR A 1 110 ? 0.076 -15.678 30.507 1.00 18.29 107 TYR A O 1
ATOM 888 N N . LYS A 1 111 ? -1.939 -16.595 30.252 1.00 26.14 108 LYS A N 1
ATOM 889 C CA . LYS A 1 111 ? -1.440 -17.649 29.374 1.00 28.85 108 LYS A CA 1
ATOM 890 C C . LYS A 1 111 ? -0.692 -17.061 28.173 1.00 32.35 108 LYS A C 1
ATOM 891 O O . LYS A 1 111 ? -1.122 -16.089 27.564 1.00 39.72 108 LYS A O 1
ATOM 897 N N . ASP A 1 112 ? 0.436 -17.669 27.842 1.00 28.90 109 ASP A N 1
ATOM 898 C CA . ASP A 1 112 ? 1.219 -17.275 26.697 1.00 25.91 109 ASP A CA 1
ATOM 899 C C . ASP A 1 112 ? 0.527 -17.740 25.415 1.00 25.35 109 ASP A C 1
ATOM 900 O O . ASP A 1 112 ? -0.237 -18.688 25.428 1.00 25.35 109 ASP A O 1
ATOM 905 N N . GLU A 1 113 ? 0.818 -17.071 24.307 1.00 25.45 110 GLU A N 1
ATOM 906 C CA . GLU A 1 113 ? 0.253 -17.430 23.020 1.00 30.06 110 GLU A CA 1
ATOM 907 C C . GLU A 1 113 ? 0.572 -18.874 22.627 1.00 29.84 110 GLU A C 1
ATOM 908 O O . GLU A 1 113 ? -0.221 -19.512 21.936 1.00 31.62 110 GLU A O 1
ATOM 914 N N . ASP A 1 114 ? 1.716 -19.389 23.077 1.00 27.16 111 ASP A N 1
ATOM 915 C CA . ASP A 1 114 ? 2.094 -20.774 22.790 1.00 33.33 111 ASP A CA 1
ATOM 916 C C . ASP A 1 114 ? 1.305 -21.825 23.613 1.00 33.07 111 ASP A C 1
ATOM 917 O O . ASP A 1 114 ? 1.496 -23.031 23.421 1.00 36.39 111 ASP A O 1
ATOM 922 N N . GLY A 1 115 ? 0.428 -21.367 24.507 1.00 27.15 112 GLY A N 1
ATOM 923 C CA . GLY A 1 115 ? -0.418 -22.265 25.308 1.00 25.85 112 GLY A CA 1
ATOM 924 C C . GLY A 1 115 ? 0.050 -22.484 26.746 1.00 28.23 112 GLY A C 1
ATOM 925 O O . GLY A 1 115 ? -0.692 -23.024 27.564 1.00 21.63 112 GLY A O 1
ATOM 926 N N . TYR A 1 116 ? 1.281 -22.065 27.054 1.00 28.88 113 TYR A N 1
ATOM 927 C CA . TYR A 1 116 ? 1.871 -22.277 28.377 1.00 20.60 113 TYR A CA 1
ATOM 928 C C . TYR A 1 116 ? 1.579 -21.125 29.330 1.00 19.03 113 TYR A C 1
ATOM 929 O O . TYR A 1 116 ? 1.482 -19.965 28.917 1.00 18.19 113 TYR A O 1
ATOM 938 N N . LEU A 1 117 ? 1.444 -21.452 30.617 1.00 16.64 114 LEU A N 1
ATOM 939 C CA . LEU A 1 117 ? 1.511 -20.453 31.655 1.00 16.09 114 LEU A CA 1
ATOM 940 C C . LEU A 1 117 ? 2.952 -20.378 32.158 1.00 19.90 114 LEU A C 1
ATOM 941 O O . LEU A 1 117 ? 3.467 -21.324 32.780 1.00 18.78 114 LEU A O 1
ATOM 946 N N . TYR A 1 118 ? 3.603 -19.249 31.893 1.00 21.55 115 TYR A N 1
ATOM 947 C CA . TYR A 1 118 ? 4.990 -19.055 32.305 1.00 21.40 115 TYR A CA 1
ATOM 948 C C . TYR A 1 118 ? 5.028 -18.366 33.642 1.00 20.42 115 TYR A C 1
ATOM 949 O O . TYR A 1 118 ? 4.360 -17.335 33.854 1.00 30.77 115 TYR A O 1
ATOM 958 N N . MET A 1 119 ? 5.749 -18.967 34.569 1.00 17.35 116 MET A N 1
ATOM 959 C CA . MET A 1 119 ? 5.915 -18.408 35.907 1.00 21.25 116 MET A CA 1
ATOM 960 C C . MET A 1 119 ? 7.395 -18.361 36.264 1.00 21.93 116 MET A C 1
ATOM 961 O O . MET A 1 119 ? 8.189 -19.204 35.818 1.00 22.08 116 MET A O 1
ATOM 966 N N . GLU A 1 120 ? 7.788 -17.366 37.042 1.00 21.53 117 GLU A N 1
ATOM 967 C CA . GLU A 1 120 ? 9.212 -17.155 37.295 1.00 20.11 117 GLU A CA 1
ATOM 968 C C . GLU A 1 120 ? 9.495 -17.014 38.754 1.00 17.67 117 GLU A C 1
ATOM 969 O O . GLU A 1 120 ? 8.653 -16.541 39.501 1.00 18.17 117 GLU A O 1
ATOM 975 N N . TYR A 1 121 ? 10.680 -17.442 39.174 1.00 17.44 118 TYR A N 1
ATOM 976 C CA . TYR A 1 121 ? 11.081 -17.275 40.554 1.00 19.03 118 TYR A CA 1
ATOM 977 C C . TYR A 1 121 ? 12.340 -16.438 40.619 1.00 19.87 118 TYR A C 1
ATOM 978 O O . TYR A 1 121 ? 13.193 -16.478 39.720 1.00 17.47 118 TYR A O 1
ATOM 987 N N . SER A 1 122 ? 12.403 -15.655 41.691 1.00 21.02 119 SER A N 1
ATOM 988 C CA . SER A 1 122 ? 13.495 -14.781 41.966 1.00 22.24 119 SER A CA 1
ATOM 989 C C . SER A 1 122 ? 13.809 -14.801 43.454 1.00 19.79 119 SER A C 1
ATOM 990 O O . SER A 1 122 ? 12.948 -15.113 44.265 1.00 20.18 119 SER A O 1
ATOM 993 N N . SER A 1 123 ? 15.046 -14.470 43.796 1.00 19.80 120 SER A N 1
ATOM 994 C CA . SER A 1 123 ? 15.426 -14.260 45.206 1.00 25.35 120 SER A CA 1
ATOM 995 C C . SER A 1 123 ? 15.018 -12.862 45.707 1.00 27.00 120 SER A C 1
ATOM 996 O O . SER A 1 123 ? 15.026 -12.612 46.913 1.00 33.99 120 SER A O 1
ATOM 999 N N . GLU A 1 124 ? 14.659 -11.969 44.781 1.00 30.81 121 GLU A N 1
ATOM 1000 C CA . GLU A 1 124 ? 14.249 -10.596 45.110 1.00 30.23 121 GLU A CA 1
ATOM 1001 C C . GLU A 1 124 ? 12.790 -10.372 44.746 1.00 30.84 121 GLU A C 1
ATOM 1002 O O . GLU A 1 124 ? 12.248 -10.998 43.823 1.00 31.09 121 GLU A O 1
ATOM 1008 N N . SER A 1 125 ? 12.161 -9.448 45.452 1.00 31.14 122 SER A N 1
ATOM 1009 C CA . SER A 1 125 ? 10.736 -9.204 45.299 1.00 31.33 122 SER A CA 1
ATOM 1010 C C . SER A 1 125 ? 10.370 -8.334 44.107 1.00 35.97 122 SER A C 1
ATOM 1011 O O . SER A 1 125 ? 9.190 -8.072 43.902 1.00 42.10 122 SER A O 1
ATOM 1014 N N . SER A 1 126 ? 11.341 -7.889 43.310 1.00 46.57 123 SER A N 1
ATOM 1015 C CA . SER A 1 126 ? 11.054 -6.846 42.314 1.00 58.49 123 SER A CA 1
ATOM 1016 C C . SER A 1 126 ? 10.398 -7.347 41.022 1.00 68.22 123 SER A C 1
ATOM 1017 O O . SER A 1 126 ? 9.228 -7.056 40.780 1.00 94.20 123 SER A O 1
ATOM 1020 N N . LEU A 1 127 ? 11.136 -8.076 40.185 1.00 57.28 124 LEU A N 1
ATOM 1021 C CA . LEU A 1 127 ? 10.633 -8.400 38.840 1.00 54.88 124 LEU A CA 1
ATOM 1022 C C . LEU A 1 127 ? 11.092 -9.748 38.247 1.00 57.69 124 LEU A C 1
ATOM 1023 O O . LEU A 1 127 ? 10.474 -10.238 37.303 1.00 52.34 124 LEU A O 1
ATOM 1028 N N . MET B 1 5 ? -9.244 -6.362 25.878 1.00 54.72 2 MET B N 1
ATOM 1029 C CA . MET B 1 5 ? -8.885 -7.803 25.747 1.00 60.91 2 MET B CA 1
ATOM 1030 C C . MET B 1 5 ? -8.353 -8.172 24.361 1.00 49.90 2 MET B C 1
ATOM 1031 O O . MET B 1 5 ? -7.297 -8.794 24.264 1.00 59.74 2 MET B O 1
ATOM 1036 N N . PRO B 1 6 ? -9.080 -7.804 23.289 1.00 44.45 3 PRO B N 1
ATOM 1037 C CA . PRO B 1 6 ? -8.691 -8.283 21.957 1.00 49.42 3 PRO B CA 1
ATOM 1038 C C . PRO B 1 6 ? -7.566 -7.452 21.410 1.00 37.08 3 PRO B C 1
ATOM 1039 O O . PRO B 1 6 ? -7.556 -6.263 21.656 1.00 34.00 3 PRO B O 1
ATOM 1043 N N . SER B 1 7 ? -6.638 -8.072 20.684 1.00 37.23 4 SER B N 1
ATOM 1044 C CA . SER B 1 7 ? -5.405 -7.408 20.254 1.00 38.20 4 SER B CA 1
ATOM 1045 C C . SER B 1 7 ? -5.042 -7.741 18.806 1.00 39.13 4 SER B C 1
ATOM 1046 O O . SER B 1 7 ? -5.776 -8.453 18.113 1.00 32.47 4 SER B O 1
ATOM 1049 N N . LEU B 1 8 ? -3.896 -7.215 18.373 1.00 39.14 5 LEU B N 1
ATOM 1050 C CA . LEU B 1 8 ? -3.346 -7.459 17.035 1.00 42.63 5 LEU B CA 1
ATOM 1051 C C . LEU B 1 8 ? -3.083 -8.946 16.765 1.00 39.22 5 LEU B C 1
ATOM 1052 O O . LEU B 1 8 ? -3.100 -9.375 15.612 1.00 40.73 5 LEU B O 1
ATOM 1057 N N . LYS B 1 9 ? -2.825 -9.713 17.824 1.00 40.02 6 LYS B N 1
ATOM 1058 C CA . LYS B 1 9 ? -2.636 -11.170 17.726 1.00 45.77 6 LYS B CA 1
ATOM 1059 C C . LYS B 1 9 ? -3.905 -11.880 17.266 1.00 44.68 6 LYS B C 1
ATOM 1060 O O . LYS B 1 9 ? -3.838 -12.943 16.660 1.00 63.67 6 LYS B O 1
ATOM 1066 N N . ASP B 1 10 ? -5.052 -11.278 17.555 1.00 47.68 7 ASP B N 1
ATOM 1067 C CA . ASP B 1 10 ? -6.347 -11.789 17.117 1.00 52.09 7 ASP B CA 1
ATOM 1068 C C . ASP B 1 10 ? -6.639 -11.340 15.686 1.00 53.46 7 ASP B C 1
ATOM 1069 O O . ASP B 1 10 ? -7.397 -11.984 14.971 1.00 53.68 7 ASP B O 1
ATOM 1074 N N . GLU B 1 11 ? -6.035 -10.227 15.282 1.00 56.63 8 GLU B N 1
ATOM 1075 C CA . GLU B 1 11 ? -6.227 -9.658 13.948 1.00 56.22 8 GLU B CA 1
ATOM 1076 C C . GLU B 1 11 ? -5.364 -10.349 12.901 1.00 50.18 8 GLU B C 1
ATOM 1077 O O . GLU B 1 11 ? -5.841 -10.637 11.801 1.00 36.08 8 GLU B O 1
ATOM 1083 N N . VAL B 1 12 ? -4.091 -10.573 13.244 1.00 45.08 9 VAL B N 1
ATOM 1084 C CA . VAL B 1 12 ? -3.088 -11.108 12.315 1.00 41.43 9 VAL B CA 1
ATOM 1085 C C . VAL B 1 12 ? -2.491 -12.386 12.875 1.00 38.36 9 VAL 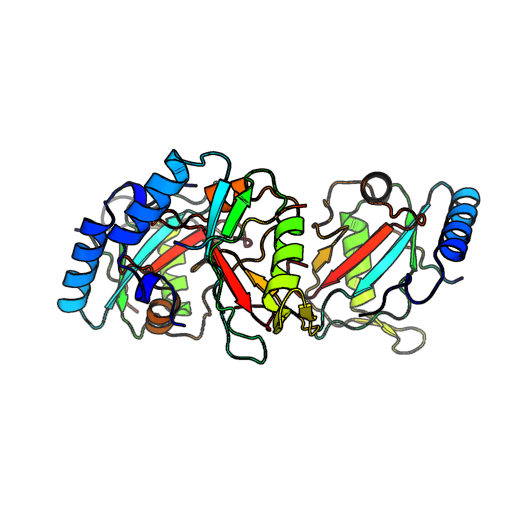B C 1
ATOM 1086 O O . VAL B 1 12 ? -2.271 -12.487 14.079 1.00 43.63 9 VAL B O 1
ATOM 1090 N N . SER B 1 13 ? -2.227 -13.355 11.999 1.00 38.50 10 SER B N 1
ATOM 1091 C CA . SER B 1 13 ? -1.615 -14.627 12.399 1.00 31.86 10 SER B CA 1
ATOM 1092 C C . SER B 1 13 ? -0.170 -14.431 12.857 1.00 36.48 10 SER B C 1
ATOM 1093 O O . SER B 1 13 ? 0.512 -13.502 12.415 1.00 41.10 10 SER B O 1
ATOM 1096 N N . PHE B 1 14 ? 0.304 -15.334 13.712 1.00 35.25 11 PHE B N 1
ATOM 1097 C CA . PHE B 1 14 ? 1.687 -15.305 14.189 1.00 34.09 11 PHE B CA 1
ATOM 1098 C C . PHE B 1 14 ? 2.677 -15.225 13.033 1.00 36.76 11 PHE B C 1
ATOM 1099 O O . PHE B 1 14 ? 3.644 -14.471 13.094 1.00 41.06 11 PHE B O 1
ATOM 1107 N N . GLU B 1 15 ? 2.428 -16.010 11.992 1.00 34.43 12 GLU B N 1
ATOM 1108 C CA . GLU B 1 15 ? 3.365 -16.147 10.877 1.00 41.34 12 GLU B CA 1
ATOM 1109 C C . GLU B 1 15 ? 3.465 -14.864 10.045 1.00 34.60 12 GLU B C 1
ATOM 1110 O O . GLU B 1 15 ? 4.555 -14.501 9.578 1.00 25.58 12 GLU B O 1
ATOM 1116 N N . ASN B 1 16 ? 2.329 -14.195 9.847 1.00 31.97 13 ASN B N 1
ATOM 1117 C CA . ASN B 1 16 ? 2.312 -12.898 9.159 1.00 32.20 13 ASN B CA 1
ATOM 1118 C C . ASN B 1 16 ? 3.021 -11.807 9.957 1.00 29.95 13 ASN B C 1
ATOM 1119 O O . ASN B 1 16 ? 3.789 -11.037 9.389 1.00 34.23 13 ASN B O 1
ATOM 1124 N N . ARG B 1 17 ? 2.744 -11.751 11.260 1.00 28.69 14 ARG B N 1
ATOM 1125 C CA . ARG B 1 17 ? 3.407 -10.827 12.193 1.00 31.85 14 ARG B CA 1
ATOM 1126 C C . ARG B 1 17 ? 4.923 -10.998 12.263 1.00 36.28 14 ARG B C 1
ATOM 1127 O O . ARG B 1 17 ? 5.645 -10.010 12.347 1.00 35.20 14 ARG B O 1
ATOM 1135 N N . VAL B 1 18 ? 5.398 -12.247 12.245 1.00 40.78 15 VAL B N 1
ATOM 1136 C CA . VAL B 1 18 ? 6.840 -12.530 12.196 1.00 38.47 15 VAL B CA 1
ATOM 1137 C C . VAL B 1 18 ? 7.445 -12.055 10.873 1.00 42.36 15 VAL B C 1
ATOM 1138 O O . VAL B 1 18 ? 8.561 -11.529 10.835 1.00 48.49 15 VAL B O 1
ATOM 1142 N N . ALA B 1 19 ? 6.696 -12.239 9.791 1.00 50.29 16 ALA B N 1
ATOM 1143 C CA . ALA B 1 19 ? 7.093 -11.753 8.468 1.00 51.85 16 ALA B CA 1
ATOM 1144 C C . ALA B 1 19 ? 7.123 -10.226 8.379 1.00 46.23 16 ALA B C 1
ATOM 1145 O O . ALA B 1 19 ? 8.053 -9.661 7.798 1.00 51.60 16 ALA B O 1
ATOM 1147 N N . GLU B 1 20 ? 6.104 -9.569 8.938 1.00 42.86 17 GLU B N 1
ATOM 1148 C CA . GLU B 1 20 ? 6.060 -8.096 8.999 1.00 38.13 17 GLU B CA 1
ATOM 1149 C C . GLU B 1 20 ? 7.302 -7.552 9.673 1.00 26.11 17 GLU B C 1
ATOM 1150 O O . GLU B 1 20 ? 8.031 -6.783 9.092 1.00 24.69 17 GLU B O 1
ATOM 1156 N N . THR B 1 21 ? 7.520 -7.961 10.917 1.00 26.28 18 THR B N 1
ATOM 1157 C CA . THR B 1 21 ? 8.556 -7.374 11.757 1.00 36.58 18 THR B CA 1
ATOM 1158 C C . THR B 1 21 ? 9.950 -7.726 11.278 1.00 40.86 18 THR B C 1
ATOM 1159 O O . THR B 1 21 ? 10.884 -6.935 11.456 1.00 35.83 18 THR B O 1
ATOM 1163 N N . HIS B 1 22 ? 10.101 -8.907 10.683 1.00 39.36 19 HIS B N 1
ATOM 1164 C CA . HIS B 1 22 ? 11.395 -9.299 10.133 1.00 36.65 19 HIS B CA 1
ATOM 1165 C C . HIS B 1 22 ? 11.829 -8.375 9.027 1.00 36.42 19 HIS B C 1
ATOM 1166 O O . HIS B 1 22 ? 12.967 -7.888 9.032 1.00 42.27 19 HIS B O 1
ATOM 1173 N N . LYS B 1 23 ? 10.944 -8.113 8.071 1.00 32.86 20 LYS B N 1
ATOM 1174 C CA . LYS B 1 23 ? 11.312 -7.268 6.926 1.00 39.47 20 LYS B CA 1
ATOM 1175 C C . LYS B 1 23 ? 11.362 -5.776 7.252 1.00 38.99 20 LYS B C 1
ATOM 1176 O O . LYS B 1 23 ? 12.119 -5.034 6.635 1.00 41.39 20 LYS B O 1
ATOM 1182 N N . ILE B 1 24 ? 10.582 -5.335 8.232 1.00 40.74 21 ILE B N 1
ATOM 1183 C CA . ILE B 1 24 ? 10.689 -3.954 8.704 1.00 47.58 21 ILE B CA 1
ATOM 1184 C C . ILE B 1 24 ? 12.021 -3.734 9.453 1.00 45.38 21 ILE B C 1
ATOM 1185 O O . ILE B 1 24 ? 12.639 -2.681 9.326 1.00 61.73 21 ILE B O 1
ATOM 1190 N N . ARG B 1 25 ? 12.462 -4.741 10.209 1.00 45.06 22 ARG B N 1
ATOM 1191 C CA . ARG B 1 25 ? 13.752 -4.706 10.925 1.00 46.84 22 ARG B CA 1
ATOM 1192 C C . ARG B 1 25 ? 14.962 -4.819 9.997 1.00 46.30 22 ARG B C 1
ATOM 1193 O O . ARG B 1 25 ? 16.027 -4.270 10.290 1.00 45.15 22 ARG B O 1
ATOM 1201 N N . SER B 1 26 ? 14.817 -5.545 8.895 1.00 45.77 23 SER B N 1
ATOM 1202 C CA . SER B 1 26 ? 15.881 -5.596 7.892 1.00 48.77 23 SER B CA 1
ATOM 1203 C C . SER B 1 26 ? 15.948 -4.277 7.100 1.00 47.95 23 SER B C 1
ATOM 1204 O O . SER B 1 26 ? 17.034 -3.790 6.781 1.00 47.28 23 SER B O 1
ATOM 1207 N N . LYS B 1 27 ? 14.782 -3.701 6.810 1.00 55.34 24 LYS B N 1
ATOM 1208 C CA . LYS B 1 27 ? 14.692 -2.427 6.087 1.00 54.75 24 LYS B CA 1
ATOM 1209 C C . LYS B 1 27 ? 15.120 -1.217 6.930 1.00 55.40 24 LYS B C 1
ATOM 1210 O O . LYS B 1 27 ? 15.763 -0.302 6.404 1.00 49.61 24 LYS B O 1
ATOM 1216 N N . TYR B 1 28 ? 14.740 -1.208 8.214 1.00 45.01 25 TYR B N 1
ATOM 1217 C CA . TYR B 1 28 ? 15.016 -0.081 9.127 1.00 37.89 25 TYR B CA 1
ATOM 1218 C C . TYR B 1 28 ? 15.624 -0.540 10.461 1.00 36.89 25 TYR B C 1
ATOM 1219 O O . TYR B 1 28 ? 14.970 -0.455 11.511 1.00 38.25 25 TYR B O 1
ATOM 1228 N N . PRO B 1 29 ? 16.891 -0.991 10.436 1.00 32.77 26 PRO B N 1
ATOM 1229 C CA . PRO B 1 29 ? 17.528 -1.576 11.622 1.00 37.03 26 PRO B CA 1
ATOM 1230 C C . PRO B 1 29 ? 17.702 -0.634 12.825 1.00 43.07 26 PRO B C 1
ATOM 1231 O O . PRO B 1 29 ? 17.923 -1.111 13.938 1.00 54.37 26 PRO B O 1
ATOM 1235 N N . ASN B 1 30 ? 17.583 0.677 12.613 1.00 41.21 27 ASN B N 1
ATOM 1236 C CA . ASN B 1 30 ? 17.702 1.661 13.699 1.00 39.41 27 ASN B CA 1
ATOM 1237 C C . ASN B 1 30 ? 16.385 2.047 14.370 1.00 34.83 27 ASN B C 1
ATOM 1238 O O . ASN B 1 30 ? 16.382 2.902 15.269 1.00 28.96 27 ASN B O 1
ATOM 1243 N N . ARG B 1 31 ? 15.278 1.423 13.946 1.00 35.24 28 ARG B N 1
ATOM 1244 C CA . ARG B 1 31 ? 13.957 1.680 14.540 1.00 34.96 28 ARG B CA 1
ATOM 1245 C C . ARG B 1 31 ? 13.349 0.382 15.062 1.00 36.62 28 ARG B C 1
ATOM 1246 O O . ARG B 1 31 ? 13.652 -0.692 14.547 1.00 41.58 28 ARG B O 1
ATOM 1254 N N . ILE B 1 32 ? 12.493 0.480 16.083 1.00 36.89 29 ILE B N 1
ATOM 1255 C CA . ILE B 1 32 ? 11.828 -0.705 16.643 1.00 37.51 29 ILE B CA 1
ATOM 1256 C C . ILE B 1 32 ? 10.303 -0.686 16.463 1.00 35.90 29 ILE B C 1
ATOM 1257 O O . ILE B 1 32 ? 9.654 0.349 16.673 1.00 28.18 29 ILE B O 1
ATOM 1262 N N . PRO B 1 33 ? 9.725 -1.831 16.055 1.00 27.38 30 PRO B N 1
ATOM 1263 C CA . PRO B 1 33 ? 8.286 -1.904 15.866 1.00 26.79 30 PRO B CA 1
ATOM 1264 C C . PRO B 1 33 ? 7.514 -2.052 17.168 1.00 27.57 30 PRO B C 1
ATOM 1265 O O . PRO B 1 33 ? 7.729 -3.010 17.919 1.00 30.29 30 PRO B O 1
ATOM 1269 N N . VAL B 1 34 ? 6.616 -1.103 17.428 1.00 25.57 31 VAL B N 1
ATOM 1270 C CA . VAL B 1 34 ? 5.861 -1.063 18.683 1.00 26.08 31 VAL B CA 1
ATOM 1271 C C . VAL B 1 34 ? 4.356 -1.007 18.381 1.00 22.81 31 VAL B C 1
ATOM 1272 O O . VAL B 1 34 ? 3.935 -0.234 17.530 1.00 19.46 31 VAL B O 1
ATOM 1276 N N . VAL B 1 35 ? 3.570 -1.833 19.072 1.00 19.98 32 VAL B N 1
ATOM 1277 C CA . VAL B 1 35 ? 2.113 -1.837 18.951 1.00 21.16 32 VAL B CA 1
ATOM 1278 C C . VAL B 1 35 ? 1.515 -1.429 20.298 1.00 22.04 32 VAL B C 1
ATOM 1279 O O . VAL B 1 35 ? 1.887 -1.973 21.343 1.00 21.85 32 VAL B O 1
ATOM 1283 N N . ILE B 1 36 ? 0.599 -0.464 20.279 1.00 18.92 33 ILE B N 1
ATOM 1284 C CA A ILE B 1 36 ? 0.005 0.037 21.517 0.28 21.69 33 ILE B CA 1
ATOM 1285 C CA B ILE B 1 36 ? -0.011 0.057 21.495 0.72 19.40 33 ILE B CA 1
ATOM 1286 C C . ILE B 1 36 ? -1.381 -0.565 21.710 1.00 23.97 33 ILE B C 1
ATOM 1287 O O . ILE B 1 36 ? -2.190 -0.574 20.799 1.00 29.44 33 ILE B O 1
ATOM 1296 N N . GLU B 1 37 ? -1.654 -1.072 22.918 1.00 25.04 34 GLU B N 1
ATOM 1297 C CA . GLU B 1 37 ? -2.932 -1.716 23.191 1.00 26.52 34 GLU B CA 1
ATOM 1298 C C . GLU B 1 37 ? -3.624 -1.140 24.429 1.00 23.14 34 GLU B C 1
ATOM 1299 O O . GLU B 1 37 ? -2.980 -0.771 25.390 1.00 20.30 34 GLU B O 1
ATOM 1305 N N . ARG B 1 38 ? -4.950 -1.031 24.357 1.00 23.10 35 ARG B N 1
ATOM 1306 C CA . ARG B 1 38 ? -5.783 -0.590 25.479 1.00 22.21 35 ARG B CA 1
ATOM 1307 C C . ARG B 1 38 ? -6.025 -1.756 26.428 1.00 27.58 35 ARG B C 1
ATOM 1308 O O . ARG B 1 38 ? -6.429 -2.849 25.987 1.00 36.81 35 ARG B O 1
ATOM 1316 N N . ALA B 1 39 ? -5.795 -1.533 27.714 1.00 22.73 36 ALA B N 1
ATOM 1317 C CA . ALA B 1 39 ? -5.674 -2.645 28.668 1.00 26.29 36 ALA B CA 1
ATOM 1318 C C . ALA B 1 39 ? -6.779 -2.693 29.706 1.00 28.61 36 ALA B C 1
ATOM 1319 O O . ALA B 1 39 ? -6.839 -3.638 30.494 1.00 31.07 36 ALA B O 1
ATOM 1321 N N . ASN B 1 40 ? -7.610 -1.655 29.755 1.00 27.18 37 ASN B N 1
ATOM 1322 C CA . ASN B 1 40 ? -8.786 -1.680 30.572 1.00 20.27 37 ASN B CA 1
ATOM 1323 C C . ASN B 1 40 ? -9.957 -0.935 29.930 1.00 22.20 37 ASN B C 1
ATOM 1324 O O . ASN B 1 40 ? -9.820 -0.300 28.874 1.00 22.44 37 ASN B O 1
ATOM 1329 N N . ARG B 1 41 ? -11.108 -1.050 30.574 1.00 22.62 38 ARG B N 1
ATOM 1330 C CA . ARG B 1 41 ? -12.356 -0.410 30.144 1.00 26.74 38 ARG B CA 1
ATOM 1331 C C . ARG B 1 41 ? -12.586 0.866 30.949 1.00 22.50 38 ARG B C 1
ATOM 1332 O O . ARG B 1 41 ? -12.830 0.844 32.150 1.00 19.15 38 ARG B O 1
ATOM 1340 N N . SER B 1 42 ? -12.456 1.987 30.274 1.00 25.34 39 SER B N 1
ATOM 1341 C CA . SER B 1 42 ? -12.667 3.280 30.900 1.00 31.11 39 SER B CA 1
ATOM 1342 C C . SER B 1 42 ? -12.960 4.343 29.823 1.00 30.28 39 SER B C 1
ATOM 1343 O O . SER B 1 42 ? -13.348 4.011 28.680 1.00 21.41 39 SER B O 1
ATOM 1346 N N . ASN B 1 43 ? -12.787 5.605 30.202 1.00 29.19 40 ASN B N 1
ATOM 1347 C CA . ASN B 1 43 ? -13.081 6.745 29.327 1.00 30.27 40 ASN B CA 1
ATOM 1348 C C . ASN B 1 43 ? -11.970 7.036 28.353 1.00 29.60 40 ASN B C 1
ATOM 1349 O O . ASN B 1 43 ? -12.094 7.966 27.553 1.00 21.85 40 ASN B O 1
ATOM 1354 N N . LEU B 1 44 ? -10.860 6.290 28.459 1.00 31.52 41 LEU B N 1
ATOM 1355 C CA . LEU B 1 44 ? -9.761 6.416 27.504 1.00 25.20 41 LEU B CA 1
ATOM 1356 C C . LEU B 1 44 ? -10.215 5.834 26.176 1.00 27.53 41 LEU B C 1
ATOM 1357 O O . LEU B 1 44 ? -10.824 4.758 26.155 1.00 34.79 41 LEU B O 1
ATOM 1362 N N . PRO B 1 45 ? -9.913 6.535 25.067 1.00 22.48 42 PRO B N 1
ATOM 1363 C CA . PRO B 1 45 ? -10.368 6.116 23.771 1.00 21.18 42 PRO B CA 1
ATOM 1364 C C . PRO B 1 45 ? -9.519 5.028 23.157 1.00 23.32 42 PRO B C 1
ATOM 1365 O O . PRO B 1 45 ? -8.332 4.897 23.459 1.00 27.51 42 PRO B O 1
ATOM 1369 N N . ILE B 1 46 ? -10.124 4.274 22.247 1.00 30.04 43 ILE B N 1
ATOM 1370 C CA . ILE B 1 46 ? -9.392 3.298 21.441 1.00 22.91 43 ILE B CA 1
ATOM 1371 C C . ILE B 1 46 ? -8.761 4.002 20.241 1.00 25.20 43 ILE B C 1
ATOM 1372 O O . ILE B 1 46 ? -9.447 4.510 19.375 1.00 23.50 43 ILE B O 1
ATOM 1377 N N . ILE B 1 47 ? -7.437 4.060 20.220 1.00 25.13 44 ILE B N 1
ATOM 1378 C CA . ILE B 1 47 ? -6.718 4.723 19.134 1.00 25.90 44 ILE B CA 1
ATOM 1379 C C . ILE B 1 47 ? -6.788 3.875 17.859 1.00 32.37 44 ILE B C 1
ATOM 1380 O O . ILE B 1 47 ? -6.608 2.660 17.902 1.00 33.61 44 ILE B O 1
ATOM 1385 N N . GLU B 1 48 ? -7.076 4.522 16.733 1.00 44.56 45 GLU B N 1
ATOM 1386 C CA . GLU B 1 48 ? -7.231 3.832 15.451 1.00 45.57 45 GLU B CA 1
ATOM 1387 C C . GLU B 1 48 ? -5.888 3.529 14.823 1.00 40.86 45 GLU B C 1
ATOM 1388 O O . GLU B 1 48 ? -5.763 2.552 14.088 1.00 41.73 45 GLU B O 1
ATOM 1394 N N . LYS B 1 49 ? -4.898 4.381 15.097 1.00 41.21 46 LYS B N 1
ATOM 1395 C CA . LYS B 1 49 ? -3.513 4.134 14.702 1.00 39.82 46 LYS B CA 1
ATOM 1396 C C . LYS B 1 49 ? -2.653 3.783 15.906 1.00 33.20 46 LYS B C 1
ATOM 1397 O O . LYS B 1 49 ? -2.439 4.620 16.786 1.00 29.88 46 LYS B O 1
ATOM 1403 N N . LYS B 1 50 ? -2.159 2.543 15.925 1.00 28.56 47 LYS B N 1
ATOM 1404 C CA . LYS B 1 50 ? -1.506 1.960 17.097 1.00 27.75 47 LYS B CA 1
ATOM 1405 C C . LYS B 1 50 ? -0.130 1.367 16.839 1.00 25.98 47 LYS B C 1
ATOM 1406 O O . LYS B 1 50 ? 0.465 0.814 17.753 1.00 24.99 47 LYS B O 1
ATOM 1412 N N . LYS B 1 51 ? 0.378 1.480 15.607 1.00 29.85 48 LYS B N 1
ATOM 1413 C CA . LYS B 1 51 ? 1.679 0.894 15.228 1.00 24.29 48 LYS B CA 1
ATOM 1414 C C . LYS B 1 51 ? 2.755 1.976 15.086 1.00 30.03 48 LYS B C 1
ATOM 1415 O O . LYS B 1 51 ? 2.597 2.930 14.310 1.00 23.13 48 LYS B O 1
ATOM 1421 N N . PHE B 1 52 ? 3.855 1.811 15.828 1.00 25.68 49 PHE B N 1
ATOM 1422 C CA . PHE B 1 52 ? 4.908 2.799 15.887 1.00 25.28 49 PHE B CA 1
ATOM 1423 C C . PHE B 1 52 ? 6.248 2.218 15.446 1.00 30.05 49 PHE B C 1
ATOM 1424 O O . PHE B 1 52 ? 6.581 1.080 15.756 1.00 24.33 49 PHE B O 1
ATOM 1432 N N . LEU B 1 53 ? 7.010 3.021 14.715 1.00 22.79 50 LEU B N 1
ATOM 1433 C CA . LEU B 1 53 ? 8.341 2.674 14.345 1.00 23.58 50 LEU B CA 1
ATOM 1434 C C . LEU B 1 53 ? 9.235 3.687 15.063 1.00 30.29 50 LEU B C 1
ATOM 1435 O O . LEU B 1 53 ? 9.462 4.796 14.574 1.00 32.87 50 LEU B O 1
ATOM 1440 N N . VAL B 1 54 ? 9.716 3.307 16.241 1.00 28.42 51 VAL B N 1
ATOM 1441 C CA . VAL B 1 54 ? 10.328 4.237 17.179 1.00 27.48 51 VAL B CA 1
ATOM 1442 C C . VAL B 1 54 ? 11.837 4.213 17.059 1.00 31.18 51 VAL B C 1
ATOM 1443 O O . VAL B 1 54 ? 12.426 3.131 17.065 1.00 41.59 51 VAL B O 1
ATOM 1447 N N . PRO B 1 55 ? 12.483 5.400 16.977 1.00 28.82 52 PRO B N 1
ATOM 1448 C CA . PRO B 1 55 ? 13.956 5.434 16.918 1.00 28.68 52 PRO B CA 1
ATOM 1449 C C . PRO B 1 55 ? 14.622 4.734 18.107 1.00 24.90 52 PRO B C 1
ATOM 1450 O O . PRO B 1 55 ? 14.244 4.965 19.254 1.00 21.80 52 PRO B O 1
ATOM 1454 N N . MET B 1 56 ? 15.622 3.908 17.830 1.00 28.90 53 MET B N 1
ATOM 1455 C CA . MET B 1 56 ? 16.223 3.084 18.882 1.00 30.91 53 MET B CA 1
ATOM 1456 C C . MET B 1 56 ? 16.768 3.879 20.068 1.00 27.20 53 MET B C 1
ATOM 1457 O O . MET B 1 56 ? 16.621 3.425 21.220 1.00 21.89 53 MET B O 1
ATOM 1462 N N . ASN B 1 57 ? 17.380 5.042 19.798 1.00 20.62 54 ASN B N 1
ATOM 1463 C CA . ASN B 1 57 ? 17.953 5.891 20.859 1.00 22.94 54 ASN B CA 1
ATOM 1464 C C . ASN B 1 57 ? 16.968 6.880 21.522 1.00 29.60 54 ASN B C 1
ATOM 1465 O O . ASN B 1 57 ? 17.367 7.677 22.383 1.00 31.76 54 ASN B O 1
ATOM 1470 N N . MET B 1 58 ? 15.692 6.836 21.142 1.00 25.26 55 MET B N 1
ATOM 1471 C CA . MET B 1 58 ? 14.685 7.612 21.852 1.00 26.91 55 MET B CA 1
ATOM 1472 C C . MET B 1 58 ? 14.529 7.100 23.286 1.00 31.33 55 MET B C 1
ATOM 1473 O O . MET B 1 58 ? 14.410 5.886 23.514 1.00 23.76 55 MET B O 1
ATOM 1478 N N . LEU B 1 59 ? 14.479 8.034 24.234 1.00 29.21 56 LEU B N 1
ATOM 1479 C CA . LEU B 1 59 ? 14.295 7.704 25.639 1.00 26.69 56 LEU B CA 1
ATOM 1480 C C . LEU B 1 59 ? 12.861 7.275 25.894 1.00 31.62 56 LEU B C 1
ATOM 1481 O O . LEU B 1 59 ? 11.934 7.782 25.259 1.00 34.49 56 LEU B O 1
ATOM 1486 N N . VAL B 1 60 ? 12.689 6.339 26.830 1.00 27.47 57 VAL B N 1
ATOM 1487 C CA . VAL B 1 60 ? 11.382 5.826 27.173 1.00 23.01 57 VAL B CA 1
ATOM 1488 C C . VAL B 1 60 ? 10.490 6.959 27.676 1.00 26.27 57 VAL B C 1
ATOM 1489 O O . VAL B 1 60 ? 9.317 7.041 27.294 1.00 26.78 57 VAL B O 1
ATOM 1493 N N . GLY B 1 61 ? 11.047 7.826 28.524 1.00 26.91 58 GLY B N 1
ATOM 1494 C CA . GLY B 1 61 ? 10.337 9.007 29.023 1.00 21.80 58 GLY B CA 1
ATOM 1495 C C . GLY B 1 61 ? 9.844 9.914 27.912 1.00 25.90 58 GLY B C 1
ATOM 1496 O O . GLY B 1 61 ? 8.763 10.504 28.030 1.00 27.15 58 GLY B O 1
ATOM 1497 N N . GLU B 1 62 ? 10.628 10.034 26.838 1.00 25.64 59 GLU B N 1
ATOM 1498 C CA . GLU B 1 62 ? 10.240 10.839 25.677 1.00 27.23 59 GLU B CA 1
ATOM 1499 C C . GLU B 1 62 ? 9.121 10.167 24.888 1.00 32.27 59 GLU B C 1
ATOM 1500 O O . GLU B 1 62 ? 8.168 10.822 24.469 1.00 25.24 59 GLU B O 1
ATOM 1506 N N . PHE B 1 63 ? 9.232 8.854 24.691 1.00 28.67 60 PHE B N 1
ATOM 1507 C CA . PHE B 1 63 ? 8.189 8.125 23.972 1.00 32.00 60 PHE B CA 1
ATOM 1508 C C . PHE B 1 63 ? 6.877 8.120 24.744 1.00 33.34 60 PHE B C 1
ATOM 1509 O O . PHE B 1 63 ? 5.800 8.286 24.151 1.00 31.69 60 PHE B O 1
ATOM 1517 N N . LYS B 1 64 ? 6.983 7.947 26.065 1.00 39.05 61 LYS B N 1
ATOM 1518 C CA . LYS B 1 64 ? 5.834 8.053 26.966 1.00 35.03 61 LYS B CA 1
ATOM 1519 C C . LYS B 1 64 ? 5.103 9.393 26.822 1.00 39.39 61 LYS B C 1
ATOM 1520 O O . LYS B 1 64 ? 3.877 9.424 26.817 1.00 31.15 61 LYS B O 1
ATOM 1526 N N . PHE B 1 65 ? 5.855 10.491 26.722 1.00 38.23 62 PHE B N 1
ATOM 1527 C CA . PHE B 1 65 ? 5.265 11.824 26.517 1.00 34.15 62 PHE B CA 1
ATOM 1528 C C . PHE B 1 65 ? 4.517 11.886 25.189 1.00 26.02 62 PHE B C 1
ATOM 1529 O O . PHE B 1 65 ? 3.383 12.316 25.125 1.00 22.26 62 PHE B O 1
ATOM 1537 N N . ILE B 1 66 ? 5.165 11.445 24.128 1.00 24.75 63 ILE B N 1
ATOM 1538 C CA . ILE B 1 66 ? 4.532 11.394 22.812 1.00 29.95 63 ILE B CA 1
ATOM 1539 C C . ILE B 1 66 ? 3.258 10.526 22.827 1.00 40.45 63 ILE B C 1
ATOM 1540 O O . ILE B 1 66 ? 2.239 10.891 22.225 1.00 39.69 63 ILE B O 1
ATOM 1545 N N . LEU B 1 67 ? 3.318 9.393 23.529 1.00 39.94 64 LEU B N 1
ATOM 1546 C CA . LEU B 1 67 ? 2.204 8.450 23.566 1.00 31.64 64 LEU B CA 1
ATOM 1547 C C . LEU B 1 67 ? 1.018 9.027 24.334 1.00 32.82 64 LEU B C 1
ATOM 1548 O O . LEU B 1 67 ? -0.132 8.819 23.945 1.00 35.50 64 LEU B O 1
ATOM 1553 N N . HIS B 1 68 ? 1.299 9.763 25.408 1.00 37.77 65 HIS B N 1
ATOM 1554 C CA . HIS B 1 68 ? 0.271 10.464 26.193 1.00 33.81 65 HIS B CA 1
ATOM 1555 C C . HIS B 1 68 ? -0.544 11.370 25.317 1.00 29.71 65 HIS B C 1
ATOM 1556 O O . HIS B 1 68 ? -1.758 11.380 25.389 1.00 24.58 65 HIS B O 1
ATOM 1563 N N . GLN B 1 69 ? 0.126 12.142 24.473 1.00 28.97 66 GLN B N 1
ATOM 1564 C CA . GLN B 1 69 ? -0.552 13.077 23.580 1.00 30.03 66 GLN B CA 1
ATOM 1565 C C . GLN B 1 69 ? -1.391 12.357 22.549 1.00 30.91 66 GLN B C 1
ATOM 1566 O O . GLN B 1 69 ? -2.553 12.712 22.340 1.00 28.01 66 GLN B O 1
ATOM 1572 N N . HIS B 1 70 ? -0.790 11.363 21.893 1.00 26.40 67 HIS B N 1
ATOM 1573 C CA . HIS B 1 70 ? -1.470 10.612 20.858 1.00 23.21 67 HIS B CA 1
ATOM 1574 C C . HIS B 1 70 ? -2.765 10.060 21.372 1.00 25.07 67 HIS B C 1
ATOM 1575 O O . HIS B 1 70 ? -3.816 10.264 20.752 1.00 26.83 67 HIS B O 1
ATOM 1582 N N . ILE B 1 71 ? -2.727 9.378 22.522 1.00 28.62 68 ILE B N 1
ATOM 1583 C CA . ILE B 1 71 ? -3.926 8.710 23.051 1.00 23.58 68 ILE B CA 1
ATOM 1584 C C . ILE B 1 71 ? -5.026 9.730 23.347 1.00 31.43 68 ILE B C 1
ATOM 1585 O O . ILE B 1 71 ? -6.228 9.420 23.226 1.00 24.16 68 ILE B O 1
ATOM 1590 N N . ASN B 1 72 ? -4.620 10.948 23.714 1.00 27.54 69 ASN B N 1
ATOM 1591 C CA . ASN B 1 72 ? -5.578 11.985 24.096 1.00 23.77 69 ASN B CA 1
ATOM 1592 C C . ASN B 1 72 ? -5.998 12.936 22.973 1.00 21.38 69 ASN B C 1
ATOM 1593 O O . ASN B 1 72 ? -6.741 13.877 23.216 1.00 20.27 69 ASN B O 1
ATOM 1598 N N . GLN B 1 73 ? -5.505 12.693 21.767 1.00 22.56 70 GLN B N 1
ATOM 1599 C CA . GLN B 1 73 ? -5.798 13.522 20.601 1.00 26.95 70 GLN B CA 1
ATOM 1600 C C . GLN B 1 73 ? -6.689 12.777 19.639 1.00 38.10 70 GLN B C 1
ATOM 1601 O O . GLN B 1 73 ? -6.521 11.568 19.446 1.00 47.18 70 GLN B O 1
ATOM 1607 N N . SER B 1 74 ? -7.627 13.495 19.030 1.00 33.34 71 SER B N 1
ATOM 1608 C CA . SER B 1 74 ? -8.403 12.937 17.927 1.00 33.79 71 SER B CA 1
ATOM 1609 C C . SER B 1 74 ? -8.487 13.942 16.795 1.00 34.65 71 SER B C 1
ATOM 1610 O O . SER B 1 74 ? -8.291 15.128 17.005 1.00 33.56 71 SER B O 1
ATOM 1613 N N . ALA B 1 75 ? -8.770 13.457 15.592 1.00 33.56 72 ALA B N 1
ATOM 1614 C CA . ALA B 1 75 ? -8.923 14.326 14.427 1.00 38.71 72 ALA B CA 1
ATOM 1615 C C . ALA B 1 75 ? -10.103 15.305 14.557 1.00 36.89 72 ALA B C 1
ATOM 1616 O O . ALA B 1 75 ? -11.203 14.915 14.966 1.00 38.25 72 ALA B O 1
ATOM 1618 N N . TYR B 1 76 ? -9.862 16.573 14.209 1.00 39.39 73 TYR B N 1
ATOM 1619 C CA . TYR B 1 76 ? -10.923 17.595 14.157 1.00 44.35 73 TYR B CA 1
ATOM 1620 C C . TYR B 1 76 ? -10.846 18.388 12.842 1.00 41.98 73 TYR B C 1
ATOM 1621 O O . TYR B 1 76 ? -10.807 19.617 12.836 1.00 41.44 73 TYR B O 1
ATOM 1630 N N . GLY B 1 77 ? -10.814 17.677 11.723 1.00 49.58 74 GLY B N 1
ATOM 1631 C CA . GLY B 1 77 ? -10.709 18.306 10.413 1.00 52.88 74 GLY B CA 1
ATOM 1632 C C . GLY B 1 77 ? -9.262 18.524 10.025 1.00 53.58 74 GLY B C 1
ATOM 1633 O O . GLY B 1 77 ? -8.355 18.296 10.828 1.00 42.52 74 GLY B O 1
ATOM 1634 N N . SER B 1 78 ? -9.039 18.973 8.792 1.00 53.46 75 SER B N 1
ATOM 1635 C CA . SER B 1 78 ? -7.681 19.062 8.264 1.00 63.00 75 SER B CA 1
ATOM 1636 C C . SER B 1 78 ? -6.809 20.005 9.094 1.00 62.89 75 SER B C 1
ATOM 1637 O O . SER B 1 78 ? -7.266 21.065 9.537 1.00 52.18 75 SER B O 1
ATOM 1640 N N . ASN B 1 79 ? -5.561 19.581 9.307 1.00 73.96 76 ASN B N 1
ATOM 1641 C CA . ASN B 1 79 ? -4.579 20.297 10.128 1.00 71.32 76 ASN B CA 1
ATOM 1642 C C . ASN B 1 79 ? -5.192 20.947 11.377 1.00 62.88 76 ASN B C 1
ATOM 1643 O O . ASN B 1 79 ? -5.064 22.145 11.614 1.00 52.83 76 ASN B O 1
ATOM 1648 N N . MET B 1 80 ? -5.915 20.117 12.124 1.00 47.06 77 MET B N 1
ATOM 1649 C CA . MET B 1 80 ? -6.402 20.408 13.470 1.00 41.58 77 MET B CA 1
ATOM 1650 C C . MET B 1 80 ? -6.553 19.080 14.203 1.00 37.42 77 MET B C 1
ATOM 1651 O O . MET B 1 80 ? -6.932 18.062 13.605 1.00 32.37 77 MET B O 1
ATOM 1656 N N . LYS B 1 81 ? -6.273 19.104 15.502 1.00 36.39 78 LYS B N 1
ATOM 1657 C CA . LYS B 1 81 ? -6.485 17.941 16.361 1.00 36.68 78 LYS B CA 1
ATOM 1658 C C . LYS B 1 81 ? -7.062 18.431 17.673 1.00 34.62 78 LYS B C 1
ATOM 1659 O O . LYS B 1 81 ? -6.680 19.482 18.154 1.00 43.60 78 LYS B O 1
ATOM 1665 N N . LEU B 1 82 ? -8.003 17.676 18.220 1.00 30.99 79 LEU B N 1
ATOM 1666 C CA . LEU B 1 82 ? -8.613 17.966 19.507 1.00 31.04 79 LEU B CA 1
ATOM 1667 C C . LEU B 1 82 ? -7.912 17.156 20.594 1.00 30.97 79 LEU B C 1
ATOM 1668 O O . LEU B 1 82 ? -7.816 15.941 20.494 1.00 34.37 79 LEU B O 1
ATOM 1673 N N . PHE B 1 83 ? -7.408 17.851 21.613 1.00 32.04 80 PHE B N 1
ATOM 1674 C CA . PHE B 1 83 ? -6.729 17.252 22.744 1.00 29.26 80 PHE B CA 1
ATOM 1675 C C . PHE B 1 83 ? -7.580 17.394 24.006 1.00 33.89 80 PHE B C 1
ATOM 1676 O O . PHE B 1 83 ? -7.900 18.511 24.445 1.00 34.90 80 PHE B O 1
ATOM 1684 N N . ARG B 1 84 ? -7.954 16.254 24.589 1.00 33.18 81 ARG B N 1
ATOM 1685 C CA . ARG B 1 84 ? -8.603 16.223 25.890 1.00 28.50 81 ARG B CA 1
ATOM 1686 C C . ARG B 1 84 ? -7.678 15.597 26.921 1.00 32.28 81 ARG B C 1
ATOM 1687 O O . ARG B 1 84 ? -7.241 14.444 26.767 1.00 29.69 81 ARG B O 1
ATOM 1695 N N . GLU B 1 85 ? -7.375 16.360 27.972 1.00 32.33 82 GLU B N 1
ATOM 1696 C CA . GLU B 1 85 ? -6.492 15.907 29.041 1.00 33.02 82 GLU B CA 1
ATOM 1697 C C . GLU B 1 85 ? -7.139 14.786 29.869 1.00 34.39 82 GLU B C 1
ATOM 1698 O O . GLU B 1 85 ? -8.250 14.948 30.392 1.00 31.37 82 GLU B O 1
ATOM 1704 N N . ARG B 1 86 ? -6.431 13.655 29.963 1.00 29.03 83 ARG B N 1
ATOM 1705 C CA . ARG B 1 86 ? -6.855 12.496 30.762 1.00 28.48 83 ARG B CA 1
ATOM 1706 C C . ARG B 1 86 ? -5.611 11.833 31.365 1.00 27.03 83 ARG B C 1
ATOM 1707 O O . ARG B 1 86 ? -4.557 11.801 30.745 1.00 24.97 83 ARG B O 1
ATOM 1715 N N . THR B 1 87 ? -5.742 11.293 32.565 1.00 23.93 84 THR B N 1
ATOM 1716 C CA . THR B 1 87 ? -4.633 10.561 33.189 1.00 28.61 84 THR B CA 1
ATOM 1717 C C . THR B 1 87 ? -4.467 9.162 32.545 1.00 24.21 84 THR B C 1
ATOM 1718 O O . THR B 1 87 ? -5.419 8.390 32.447 1.00 22.80 84 THR B O 1
ATOM 1722 N N . ILE B 1 88 ? -3.254 8.865 32.080 1.00 23.94 85 ILE B N 1
ATOM 1723 C CA . ILE B 1 88 ? -2.940 7.574 31.462 1.00 23.78 85 ILE B CA 1
ATOM 1724 C C . ILE B 1 88 ? -1.757 6.921 32.174 1.00 27.10 85 ILE B C 1
ATOM 1725 O O . ILE B 1 88 ? -0.755 7.589 32.502 1.00 23.25 85 ILE B O 1
ATOM 1730 N N . TYR B 1 89 ? -1.870 5.612 32.397 1.00 21.90 86 TYR B N 1
ATOM 1731 C CA . TYR B 1 89 ? -0.749 4.818 32.862 1.00 20.21 86 TYR B CA 1
ATOM 1732 C C . TYR B 1 89 ? -0.295 3.905 31.749 1.00 15.40 86 TYR B C 1
ATOM 1733 O O . TYR B 1 89 ? -1.116 3.255 31.114 1.00 15.81 86 TYR B O 1
ATOM 1742 N N . LEU B 1 90 ? 1.012 3.853 31.508 1.00 17.52 87 LEU B N 1
ATOM 1743 C CA . LEU B 1 90 ? 1.590 3.008 30.460 1.00 19.99 87 LEU B CA 1
ATOM 1744 C C . LEU B 1 90 ? 2.309 1.795 31.007 1.00 24.45 87 LEU B C 1
ATOM 1745 O O . LEU B 1 90 ? 2.900 1.853 32.096 1.00 23.33 87 LEU B O 1
ATOM 1750 N N . PHE B 1 91 ? 2.266 0.694 30.243 1.00 27.17 88 PHE B N 1
ATOM 1751 C CA . PHE B 1 91 ? 2.822 -0.589 30.699 1.00 23.82 88 PHE B CA 1
ATOM 1752 C C . PHE B 1 91 ? 3.557 -1.338 29.589 1.00 22.87 88 PHE B C 1
ATOM 1753 O O . PHE B 1 91 ? 3.150 -1.310 28.437 1.00 23.61 88 PHE B O 1
ATOM 1761 N N . VAL B 1 92 ? 4.665 -1.985 29.952 1.00 23.31 89 VAL B N 1
ATOM 1762 C CA . VAL B 1 92 ? 5.339 -2.938 29.072 1.00 23.13 89 VAL B CA 1
ATOM 1763 C C . VAL B 1 92 ? 5.472 -4.300 29.790 1.00 25.43 89 VAL B C 1
ATOM 1764 O O . VAL B 1 92 ? 6.144 -4.416 30.814 1.00 21.47 89 VAL B O 1
ATOM 1768 N N . ASN B 1 93 ? 4.806 -5.318 29.246 1.00 28.16 90 ASN B N 1
ATOM 1769 C CA . ASN B 1 93 ? 4.752 -6.654 29.858 1.00 26.12 90 ASN B CA 1
ATOM 1770 C C . ASN B 1 93 ? 4.320 -6.614 31.322 1.00 22.16 90 ASN B C 1
ATOM 1771 O O . ASN B 1 93 ? 4.920 -7.242 32.186 1.00 27.77 90 ASN B O 1
ATOM 1776 N N . ASN B 1 94 ? 3.254 -5.855 31.560 1.00 26.85 91 ASN B N 1
ATOM 1777 C CA . ASN B 1 94 ? 2.625 -5.623 32.883 1.00 27.00 91 ASN B CA 1
ATOM 1778 C C . ASN B 1 94 ? 3.396 -4.750 33.901 1.00 27.41 91 ASN B C 1
ATOM 1779 O O . ASN B 1 94 ? 2.905 -4.497 35.005 1.00 30.93 91 ASN B O 1
ATOM 1784 N N . ILE B 1 95 ? 4.571 -4.258 33.536 1.00 26.82 92 ILE B N 1
ATOM 1785 C CA . ILE B 1 95 ? 5.311 -3.362 34.425 1.00 38.62 92 ILE B CA 1
ATOM 1786 C C . ILE B 1 95 ? 5.388 -1.938 33.877 1.00 32.41 92 ILE B C 1
ATOM 1787 O O . ILE B 1 95 ? 5.116 -1.693 32.712 1.00 32.40 92 ILE B O 1
ATOM 1792 N N . VAL B 1 96 ? 5.771 -1.009 34.738 1.00 28.89 93 VAL B N 1
ATOM 1793 C CA . VAL B 1 96 ? 5.919 0.378 34.340 1.00 34.05 93 VAL B CA 1
ATOM 1794 C C . VAL B 1 96 ? 7.219 0.563 33.564 1.00 27.81 93 VAL B C 1
ATOM 1795 O O . VAL B 1 96 ? 8.271 0.215 34.065 1.00 35.63 93 VAL B O 1
ATOM 1799 N N . PRO B 1 97 ? 7.149 1.115 32.337 1.00 30.61 94 PRO B N 1
ATOM 1800 C CA . PRO B 1 97 ? 8.383 1.379 31.599 1.00 35.66 94 PRO B CA 1
ATOM 1801 C C . PRO B 1 97 ? 9.315 2.322 32.382 1.00 48.69 94 PRO B C 1
ATOM 1802 O O . PRO B 1 97 ? 8.869 3.356 32.910 1.00 54.85 94 PRO B O 1
ATOM 1806 N N . LYS B 1 98 ? 10.591 1.957 32.452 1.00 43.56 95 LYS B N 1
ATOM 1807 C CA . LYS B 1 98 ? 11.587 2.723 33.207 1.00 47.95 95 LYS B CA 1
ATOM 1808 C C . LYS B 1 98 ? 11.966 3.965 32.397 1.00 35.08 95 LYS B C 1
ATOM 1809 O O . LYS B 1 98 ? 12.395 3.863 31.257 1.00 33.98 95 LYS B O 1
ATOM 1815 N N . THR B 1 99 ? 11.765 5.132 32.979 1.00 26.73 96 THR B N 1
ATOM 1816 C CA . THR B 1 99 ? 11.852 6.387 32.231 1.00 33.08 96 THR B CA 1
ATOM 1817 C C . THR B 1 99 ? 13.233 6.634 31.661 1.00 27.26 96 THR B C 1
ATOM 1818 O O . THR B 1 99 ? 13.349 7.109 30.533 1.00 29.65 96 THR B O 1
ATOM 1822 N N . GLY B 1 100 ? 14.275 6.295 32.422 1.00 29.37 97 GLY B N 1
ATOM 1823 C CA . GLY B 1 100 ? 15.656 6.641 32.047 1.00 30.58 97 GLY B CA 1
ATOM 1824 C C . GLY B 1 100 ? 16.378 5.645 31.149 1.00 32.90 97 GLY B C 1
ATOM 1825 O O . GLY B 1 100 ? 17.607 5.652 31.095 1.00 47.13 97 GLY B O 1
ATOM 1826 N N . LEU B 1 101 ? 15.625 4.798 30.449 1.00 27.24 98 LEU B N 1
ATOM 1827 C CA . LEU B 1 101 ? 16.189 3.782 29.548 1.00 29.81 98 LEU B CA 1
ATOM 1828 C C . LEU B 1 101 ? 15.961 4.195 28.105 1.00 27.07 98 LEU B C 1
ATOM 1829 O O . LEU B 1 101 ? 15.145 5.075 27.833 1.00 25.16 98 LEU B O 1
ATOM 1834 N N . LEU B 1 102 ? 16.689 3.548 27.196 1.00 28.02 99 LEU B N 1
ATOM 1835 C CA . LEU B 1 102 ? 16.471 3.693 25.754 1.00 28.15 99 LEU B CA 1
ATOM 1836 C C . LEU B 1 102 ? 15.343 2.777 25.317 1.00 28.44 99 LEU B C 1
ATOM 1837 O O . LEU B 1 102 ? 15.104 1.734 25.928 1.00 31.47 99 LEU B O 1
ATOM 1842 N N . MET B 1 103 ? 14.667 3.147 24.239 1.00 33.05 100 MET B N 1
ATOM 1843 C CA . MET B 1 103 ? 13.599 2.297 23.689 1.00 31.78 100 MET B CA 1
ATOM 1844 C C . MET B 1 103 ? 14.173 0.994 23.130 1.00 31.74 100 MET B C 1
ATOM 1845 O O . MET B 1 103 ? 13.452 0.008 23.004 1.00 28.77 100 MET B O 1
ATOM 1850 N N . GLN B 1 104 ? 15.463 0.980 22.792 1.00 27.88 101 GLN B N 1
ATOM 1851 C CA . GLN B 1 104 ? 16.107 -0.271 22.390 1.00 32.83 101 GLN B CA 1
ATOM 1852 C C . GLN B 1 104 ? 16.203 -1.258 23.566 1.00 29.17 101 GLN B C 1
ATOM 1853 O O . GLN B 1 104 ? 16.144 -2.446 23.385 1.00 32.12 101 GLN B O 1
ATOM 1859 N N . ASP B 1 105 ? 16.349 -0.745 24.773 1.00 28.05 102 ASP B N 1
ATOM 1860 C CA . ASP B 1 105 ? 16.455 -1.595 25.925 1.00 26.01 102 ASP B CA 1
ATOM 1861 C C . ASP B 1 105 ? 15.147 -2.317 26.180 1.00 26.57 102 ASP B C 1
ATOM 1862 O O . ASP B 1 105 ? 15.143 -3.541 26.389 1.00 34.35 102 ASP B O 1
ATOM 1867 N N . LEU B 1 106 ? 14.041 -1.570 26.170 1.00 22.66 103 LEU B N 1
ATOM 1868 C CA . LEU B 1 106 ? 12.709 -2.172 26.244 1.00 20.15 103 LEU B CA 1
ATOM 1869 C C . LEU B 1 106 ? 12.530 -3.244 25.189 1.00 17.91 103 LEU B C 1
ATOM 1870 O O . LEU B 1 106 ? 12.013 -4.316 25.478 1.00 26.18 103 LEU B O 1
ATOM 1875 N N . TYR B 1 107 ? 12.953 -2.953 23.974 1.00 15.56 104 TYR B N 1
ATOM 1876 C CA . TYR B 1 107 ? 12.868 -3.902 22.879 1.00 21.36 104 TYR B CA 1
ATOM 1877 C C . TYR B 1 107 ? 13.644 -5.161 23.160 1.00 25.04 104 TYR B C 1
ATOM 1878 O O . TYR B 1 107 ? 13.070 -6.229 23.131 1.00 28.79 104 TYR B O 1
ATOM 1887 N N . GLU B 1 108 ? 14.930 -5.029 23.477 1.00 25.50 105 GLU B N 1
ATOM 1888 C CA . GLU B 1 108 ? 15.767 -6.195 23.812 1.00 26.43 105 GLU B CA 1
ATOM 1889 C C . GLU B 1 108 ? 15.258 -7.003 25.025 1.00 24.14 105 GLU B C 1
ATOM 1890 O O . GLU B 1 108 ? 15.354 -8.211 25.012 1.00 23.00 105 GLU B O 1
ATOM 1896 N N . MET B 1 109 ? 14.696 -6.341 26.037 1.00 24.55 106 MET B N 1
ATOM 1897 C CA . MET B 1 109 ? 14.221 -7.000 27.259 1.00 24.27 106 MET B CA 1
ATOM 1898 C C . MET B 1 109 ? 12.816 -7.625 27.159 1.00 29.75 106 MET B C 1
ATOM 1899 O O . MET B 1 109 ? 12.586 -8.715 27.669 1.00 24.64 106 MET B O 1
ATOM 1904 N N . TYR B 1 110 ? 11.876 -6.927 26.525 1.00 26.70 107 TYR B N 1
ATOM 1905 C CA . TYR B 1 110 ? 10.473 -7.324 26.543 1.00 23.71 107 TYR B CA 1
ATOM 1906 C C . TYR B 1 110 ? 9.875 -7.622 25.166 1.00 23.20 107 TYR B C 1
ATOM 1907 O O . TYR B 1 110 ? 8.681 -7.852 25.055 1.00 25.73 107 TYR B O 1
ATOM 1916 N N . LYS B 1 111 ? 10.690 -7.648 24.123 1.00 26.01 108 LYS B N 1
ATOM 1917 C CA . LYS B 1 111 ? 10.182 -7.941 22.767 1.00 35.42 108 LYS B CA 1
ATOM 1918 C C . LYS B 1 111 ? 9.426 -9.285 22.743 1.00 36.54 108 LYS B C 1
ATOM 1919 O O . LYS B 1 111 ? 9.844 -10.252 23.366 1.00 35.03 108 LYS B O 1
ATOM 1925 N N . ASP B 1 112 ? 8.294 -9.303 22.045 1.00 35.60 109 ASP B N 1
ATOM 1926 C CA . ASP B 1 112 ? 7.478 -10.491 21.877 1.00 34.11 109 ASP B CA 1
ATOM 1927 C C . ASP B 1 112 ? 8.141 -11.399 20.855 1.00 29.32 109 ASP B C 1
ATOM 1928 O O . ASP B 1 112 ? 8.909 -10.944 20.022 1.00 29.44 109 ASP B O 1
ATOM 1933 N N . GLU B 1 113 ? 7.823 -12.684 20.910 1.00 27.16 110 GLU B N 1
ATOM 1934 C CA . GLU B 1 113 ? 8.406 -13.657 19.984 1.00 31.74 110 GLU B CA 1
ATOM 1935 C C . GLU B 1 113 ? 8.079 -13.335 18.531 1.00 32.32 110 GLU B C 1
ATOM 1936 O O . GLU B 1 113 ? 8.858 -13.660 17.637 1.00 37.47 110 GLU B O 1
ATOM 1942 N N . ASP B 1 114 ? 6.950 -12.665 18.293 1.00 28.71 111 ASP B N 1
ATOM 1943 C CA . ASP B 1 114 ? 6.577 -12.270 16.938 1.00 25.70 111 ASP B CA 1
ATOM 1944 C C . ASP B 1 114 ? 7.389 -11.088 16.387 1.00 26.67 111 ASP B C 1
ATOM 1945 O O . ASP B 1 114 ? 7.223 -10.713 15.217 1.00 23.74 111 ASP B O 1
ATOM 1950 N N . GLY B 1 115 ? 8.274 -10.514 17.212 1.00 24.05 112 GLY B N 1
ATOM 1951 C CA . GLY B 1 115 ? 9.118 -9.395 16.785 1.00 24.43 112 GLY B CA 1
ATOM 1952 C C . GLY B 1 115 ? 8.642 -8.022 17.274 1.00 26.92 112 GLY B C 1
ATOM 1953 O O . GLY B 1 115 ? 9.390 -7.052 17.186 1.00 24.72 112 GLY B O 1
ATOM 1954 N N . TYR B 1 116 ? 7.411 -7.936 17.779 1.00 25.69 113 TYR B N 1
ATOM 1955 C CA . TYR B 1 116 ? 6.838 -6.657 18.207 1.00 26.84 113 TYR B CA 1
ATOM 1956 C C . TYR B 1 116 ? 7.115 -6.383 19.673 1.00 29.27 113 TYR B C 1
ATOM 1957 O O . TYR B 1 116 ? 7.141 -7.318 20.503 1.00 22.29 113 TYR B O 1
ATOM 1966 N N . LEU B 1 117 ? 7.302 -5.104 20.001 1.00 24.45 114 LEU B N 1
ATOM 1967 C CA . LEU B 1 117 ? 7.254 -4.680 21.391 1.00 21.82 114 LEU B CA 1
ATOM 1968 C C . LEU B 1 117 ? 5.807 -4.277 21.662 1.00 24.76 114 LEU B C 1
ATOM 1969 O O . LEU B 1 117 ? 5.281 -3.350 21.028 1.00 20.61 114 LEU B O 1
ATOM 1974 N N . TYR B 1 118 ? 5.156 -4.992 22.585 1.00 18.53 115 TYR B N 1
ATOM 1975 C CA . TYR B 1 118 ? 3.807 -4.679 22.927 1.00 22.15 115 TYR B CA 1
ATOM 1976 C C . TYR B 1 118 ? 3.813 -3.756 24.147 1.00 21.82 115 TYR B C 1
ATOM 1977 O O . TYR B 1 118 ? 4.550 -3.990 25.113 1.00 21.37 115 TYR B O 1
ATOM 1986 N N . MET B 1 119 ? 3.016 -2.687 24.080 1.00 20.80 116 MET B N 1
ATOM 1987 C CA . MET B 1 119 ? 2.824 -1.783 25.212 1.00 23.12 116 MET B CA 1
ATOM 1988 C C . MET B 1 119 ? 1.345 -1.496 25.416 1.00 25.71 116 MET B C 1
ATOM 1989 O O . MET B 1 119 ? 0.576 -1.470 24.470 1.00 34.33 116 MET B O 1
ATOM 1994 N N . GLU B 1 120 ? 0.941 -1.297 26.659 1.00 25.73 117 GLU B N 1
ATOM 1995 C CA . GLU B 1 120 ? -0.469 -1.158 26.961 1.00 24.66 117 GLU B CA 1
ATOM 1996 C C . GLU B 1 120 ? -0.747 0.098 27.770 1.00 24.78 117 GLU B C 1
ATOM 1997 O O . GLU B 1 120 ? 0.097 0.563 28.538 1.00 22.90 117 GLU B O 1
ATOM 2003 N N . TYR B 1 121 ? -1.944 0.642 27.599 1.00 21.69 118 TYR B N 1
ATOM 2004 C CA . TYR B 1 121 ? -2.355 1.775 28.397 1.00 22.17 118 TYR B CA 1
ATOM 2005 C C . TYR B 1 121 ? -3.614 1.481 29.174 1.00 20.90 118 TYR B C 1
ATOM 2006 O O . TYR B 1 121 ? -4.491 0.728 28.735 1.00 21.35 118 TYR B O 1
ATOM 2015 N N . SER B 1 122 ? -3.664 2.072 30.358 1.00 20.90 119 SER B N 1
ATOM 2016 C CA . SER B 1 122 ? -4.753 1.890 31.264 1.00 21.58 119 SER B CA 1
ATOM 2017 C C . SER B 1 122 ? -5.050 3.217 31.929 1.00 22.79 119 SER B C 1
ATOM 2018 O O . SER B 1 122 ? -4.207 4.109 31.939 1.00 23.96 119 SER B O 1
ATOM 2021 N N . SER B 1 123 ? -6.253 3.338 32.468 1.00 25.53 120 SER B N 1
ATOM 2022 C CA . SER B 1 123 ? -6.634 4.469 33.319 1.00 25.13 120 SER B CA 1
ATOM 2023 C C . SER B 1 123 ? -6.306 4.220 34.784 1.00 26.09 120 SER B C 1
ATOM 2024 O O . SER B 1 123 ? -6.362 5.137 35.578 1.00 35.37 120 SER B O 1
ATOM 2027 N N . GLU B 1 124 ? -5.994 2.970 35.134 1.00 38.66 121 GLU B N 1
ATOM 2028 C CA . GLU B 1 124 ? -5.790 2.532 36.522 1.00 39.75 121 GLU B CA 1
ATOM 2029 C C . GLU B 1 124 ? -4.289 2.209 36.717 1.00 34.55 121 GLU B C 1
ATOM 2030 O O . GLU B 1 124 ? -3.589 1.939 35.746 1.00 28.64 121 GLU B O 1
ATOM 2036 N N . SER B 1 125 ? -3.787 2.280 37.952 1.00 37.42 122 SER B N 1
ATOM 2037 C CA . SER B 1 125 ? -2.321 2.265 38.187 1.00 39.92 122 SER B CA 1
ATOM 2038 C C . SER B 1 125 ? -1.675 0.878 38.157 1.00 41.30 122 SER B C 1
ATOM 2039 O O . SER B 1 125 ? -0.485 0.771 37.863 1.00 44.40 122 SER B O 1
ATOM 2042 N N . SER B 1 126 ? -2.441 -0.166 38.473 1.00 47.27 123 SER B N 1
ATOM 2043 C CA . SER B 1 126 ? -1.959 -1.557 38.359 1.00 59.12 123 SER B CA 1
ATOM 2044 C C . SER B 1 126 ? -2.866 -2.357 37.428 1.00 56.32 123 SER B C 1
ATOM 2045 O O . SER B 1 126 ? -4.092 -2.227 37.499 1.00 58.35 123 SER B O 1
ATOM 2048 N N . LEU B 1 127 ? -2.272 -3.189 36.570 1.00 51.80 124 LEU B N 1
ATOM 2049 C CA . LEU B 1 127 ? -3.065 -3.979 35.613 1.00 52.29 124 LEU B CA 1
ATOM 2050 C C . LEU B 1 127 ? -3.714 -5.171 36.296 1.00 54.53 124 LEU B C 1
ATOM 2051 O O . LEU B 1 127 ? -4.754 -5.658 35.829 1.00 49.47 124 LEU B O 1
ATOM 2056 N N . MET C 1 5 ? -2.837 17.380 42.517 1.00 72.57 2 MET C N 1
ATOM 2057 C CA . MET C 1 5 ? -1.384 17.047 42.622 1.00 65.04 2 MET C CA 1
ATOM 2058 C C . MET C 1 5 ? -0.516 18.299 42.468 1.00 57.45 2 MET C C 1
ATOM 2059 O O . MET C 1 5 ? 0.369 18.347 41.606 1.00 50.59 2 MET C O 1
ATOM 2064 N N . PRO C 1 6 ? -0.773 19.329 43.297 1.00 61.66 3 PRO C N 1
ATOM 2065 C CA . PRO C 1 6 ? 0.055 20.531 43.222 1.00 62.63 3 PRO C CA 1
ATOM 2066 C C . PRO C 1 6 ? 1.419 20.428 43.932 1.00 61.12 3 PRO C C 1
ATOM 2067 O O . PRO C 1 6 ? 1.561 19.720 44.938 1.00 54.71 3 PRO C O 1
ATOM 2071 N N . SER C 1 7 ? 2.400 21.149 43.387 1.00 55.78 4 SER C N 1
ATOM 2072 C CA . SER C 1 7 ? 3.751 21.218 43.934 1.00 53.12 4 SER C CA 1
ATOM 2073 C C . SER C 1 7 ? 3.977 22.567 44.619 1.00 51.52 4 SER C C 1
ATOM 2074 O O . SER C 1 7 ? 3.036 23.342 44.813 1.00 51.03 4 SER C O 1
ATOM 2077 N N . LEU C 1 8 ? 5.230 22.821 44.996 1.00 40.54 5 LEU C N 1
ATOM 2078 C CA . LEU C 1 8 ? 5.672 24.116 45.520 1.00 38.53 5 LEU C CA 1
ATOM 2079 C C . LEU C 1 8 ? 5.797 25.091 44.360 1.00 40.90 5 LEU C C 1
ATOM 2080 O O . LEU C 1 8 ? 5.693 26.307 44.531 1.00 33.29 5 LEU C O 1
ATOM 2085 N N . LYS C 1 9 ? 6.016 24.537 43.175 1.00 39.19 6 LYS C N 1
ATOM 2086 C CA . LYS C 1 9 ? 6.170 25.324 41.967 1.00 37.52 6 LYS C CA 1
ATOM 2087 C C . LYS C 1 9 ? 4.875 26.043 41.565 1.00 49.16 6 LYS C C 1
ATOM 2088 O O . LYS C 1 9 ? 4.911 27.087 40.914 1.00 55.60 6 LYS C O 1
ATOM 2094 N N . ASP C 1 10 ? 3.735 25.482 41.958 1.00 46.95 7 ASP C N 1
ATOM 2095 C CA . ASP C 1 10 ? 2.442 26.116 41.736 1.00 51.06 7 ASP C CA 1
ATOM 2096 C C . ASP C 1 10 ? 2.140 27.144 42.835 1.00 68.69 7 ASP C C 1
ATOM 2097 O O . ASP C 1 10 ? 1.389 28.097 42.613 1.00 81.90 7 ASP C O 1
ATOM 2102 N N . GLU C 1 11 ? 2.727 26.936 44.015 1.00 64.88 8 GLU C N 1
ATOM 2103 C CA . GLU C 1 11 ? 2.536 27.811 45.182 1.00 63.25 8 GLU C CA 1
ATOM 2104 C C . GLU C 1 11 ? 3.398 29.080 45.110 1.00 59.63 8 GLU C C 1
ATOM 2105 O O . GLU C 1 11 ? 2.913 30.185 45.378 1.00 57.85 8 GLU C O 1
ATOM 2111 N N . VAL C 1 12 ? 4.675 28.901 44.767 1.00 43.24 9 VAL C N 1
ATOM 2112 C CA . VAL C 1 12 ? 5.668 29.971 44.773 1.00 45.08 9 VAL C CA 1
ATOM 2113 C C . VAL C 1 12 ? 6.280 30.127 43.387 1.00 46.90 9 VAL C C 1
ATOM 2114 O O . VAL C 1 12 ? 6.538 29.136 42.706 1.00 38.16 9 VAL C O 1
ATOM 2118 N N . SER C 1 13 ? 6.539 31.372 42.992 1.00 38.79 10 SER C N 1
ATOM 2119 C CA . SER C 1 13 ? 7.170 31.660 41.714 1.00 36.68 10 SER C CA 1
ATOM 2120 C C . SER C 1 13 ? 8.634 31.207 41.653 1.00 44.26 10 SER C C 1
ATOM 2121 O O . SER C 1 13 ? 9.325 31.152 42.672 1.00 37.00 10 SER C O 1
ATOM 2124 N N . PHE C 1 14 ? 9.109 30.925 40.441 1.00 43.39 11 PHE C N 1
ATOM 2125 C CA . PHE C 1 14 ? 10.488 30.490 40.233 1.00 49.71 11 PHE C CA 1
ATOM 2126 C C . PHE C 1 14 ? 11.476 31.457 40.891 1.00 47.43 11 PHE C C 1
ATOM 2127 O O . PHE C 1 14 ? 12.419 31.048 41.565 1.00 40.54 11 PHE C O 1
ATOM 2135 N N . GLU C 1 15 ? 11.229 32.744 40.707 1.00 46.13 12 GLU C N 1
ATOM 2136 C CA . GLU C 1 15 ? 12.145 33.778 41.179 1.00 47.47 12 GLU C CA 1
ATOM 2137 C C . GLU C 1 15 ? 12.231 33.849 42.711 1.00 45.49 12 GLU C C 1
ATOM 2138 O O . GLU C 1 15 ? 13.318 34.059 43.263 1.00 50.49 12 GLU C O 1
ATOM 2144 N N . ASN C 1 16 ? 11.097 33.673 43.388 1.00 41.53 13 ASN C N 1
ATOM 2145 C CA . ASN C 1 16 ? 11.062 33.618 44.855 1.00 43.79 13 ASN C CA 1
ATOM 2146 C C . ASN C 1 16 ? 11.770 32.380 45.407 1.00 42.41 13 ASN C C 1
ATOM 2147 O O . ASN C 1 16 ? 12.538 32.482 46.352 1.00 56.37 13 ASN C O 1
ATOM 2152 N N . ARG C 1 17 ? 11.497 31.223 44.811 1.00 45.03 14 ARG C N 1
ATOM 2153 C CA . ARG C 1 17 ? 12.162 29.958 45.155 1.00 43.31 14 ARG C CA 1
ATOM 2154 C C . ARG C 1 17 ? 13.684 30.003 44.996 1.00 40.87 14 ARG C C 1
ATOM 2155 O O . ARG C 1 17 ? 14.409 29.472 45.834 1.00 37.47 14 ARG C O 1
ATOM 2163 N N . VAL C 1 18 ? 14.158 30.612 43.910 1.00 44.49 15 VAL C N 1
ATOM 2164 C CA . VAL C 1 18 ? 15.595 30.804 43.694 1.00 45.90 15 VAL C CA 1
ATOM 2165 C C . VAL C 1 18 ? 16.187 31.689 44.796 1.00 45.60 15 VAL C C 1
ATOM 2166 O O . VAL C 1 18 ? 17.280 31.425 45.294 1.00 43.85 15 VAL C O 1
ATOM 2170 N N . ALA C 1 19 ? 15.446 32.734 45.166 1.00 42.02 16 ALA C N 1
ATOM 2171 C CA . ALA C 1 19 ? 15.830 33.626 46.252 1.00 39.59 16 ALA C CA 1
ATOM 2172 C C . ALA C 1 19 ? 15.854 32.915 47.604 1.00 43.57 16 ALA C C 1
ATOM 2173 O O . ALA C 1 19 ? 16.789 33.102 48.382 1.00 42.93 16 ALA C O 1
ATOM 2175 N N . GLU C 1 20 ? 14.826 32.111 47.883 1.00 43.25 17 GLU C N 1
ATOM 2176 C CA . GLU C 1 20 ? 14.757 31.343 49.132 1.00 47.36 17 GLU C CA 1
ATOM 2177 C C . GLU C 1 20 ? 15.981 30.462 49.317 1.00 37.29 17 GLU C C 1
ATOM 2178 O O . GLU C 1 20 ? 16.636 30.519 50.347 1.00 36.44 17 GLU C O 1
ATOM 2184 N N . THR C 1 21 ? 16.248 29.619 48.320 1.00 39.31 18 THR C N 1
ATOM 2185 C CA . THR C 1 21 ? 17.292 28.604 48.424 1.00 39.71 18 THR C CA 1
ATOM 2186 C C . THR C 1 21 ? 18.681 29.234 48.385 1.00 41.65 18 THR C C 1
ATOM 2187 O O . THR C 1 21 ? 19.591 28.741 49.039 1.00 48.18 18 THR C O 1
ATOM 2191 N N . HIS C 1 22 ? 18.841 30.322 47.629 1.00 40.24 19 HIS C N 1
ATOM 2192 C CA . HIS C 1 22 ? 20.127 31.003 47.561 1.00 41.11 19 HIS C CA 1
ATOM 2193 C C . HIS C 1 22 ? 20.532 31.489 48.918 1.00 43.13 19 HIS C C 1
ATOM 2194 O O . HIS C 1 22 ? 21.656 31.208 49.363 1.00 40.38 19 HIS C O 1
ATOM 2201 N N . LYS C 1 23 ? 19.626 32.186 49.606 1.00 37.35 20 LYS C N 1
ATOM 2202 C CA . LYS C 1 23 ? 19.973 32.750 50.914 1.00 55.24 20 LYS C CA 1
ATOM 2203 C C . LYS C 1 23 ? 20.013 31.726 52.040 1.00 59.58 20 LYS C C 1
ATOM 2204 O O . LYS C 1 23 ? 20.782 31.883 52.989 1.00 44.18 20 LYS C O 1
ATOM 2210 N N . ILE C 1 24 ? 19.226 30.658 51.931 1.00 54.71 21 ILE C N 1
ATOM 2211 C CA . ILE C 1 24 ? 19.333 29.569 52.899 1.00 47.86 21 ILE C CA 1
ATOM 2212 C C . ILE C 1 24 ? 20.672 28.825 52.746 1.00 35.98 21 ILE C C 1
ATOM 2213 O O . ILE C 1 24 ? 21.271 28.445 53.744 1.00 45.53 21 ILE C O 1
ATOM 2218 N N . ARG C 1 25 ? 21.140 28.657 51.504 1.00 42.45 22 ARG C N 1
ATOM 2219 C CA . ARG C 1 25 ? 22.440 28.029 51.201 1.00 38.58 22 ARG C CA 1
ATOM 2220 C C . ARG C 1 25 ? 23.644 28.900 51.595 1.00 45.41 22 ARG C C 1
ATOM 2221 O O . ARG C 1 25 ? 24.698 28.383 51.966 1.00 59.00 22 ARG C O 1
ATOM 2229 N N . SER C 1 26 ? 23.504 30.215 51.487 1.00 48.56 23 SER C N 1
ATOM 2230 C CA . SER C 1 26 ? 24.563 31.113 51.934 1.00 63.10 23 SER C CA 1
ATOM 2231 C C . SER C 1 26 ? 24.618 31.142 53.467 1.00 66.88 23 SER C C 1
ATOM 2232 O O . SER C 1 26 ? 25.702 31.198 54.052 1.00 64.86 23 SER C O 1
ATOM 2235 N N . LYS C 1 27 ? 23.446 31.088 54.102 1.00 56.78 24 LYS C N 1
ATOM 2236 C CA . LYS C 1 27 ? 23.341 31.075 55.565 1.00 55.79 24 LYS C CA 1
ATOM 2237 C C . LYS C 1 27 ? 23.774 29.745 56.189 1.00 53.51 24 LYS C C 1
ATOM 2238 O O . LYS C 1 27 ? 24.421 29.735 57.235 1.00 46.01 24 LYS C O 1
ATOM 2244 N N . TYR C 1 28 ? 23.401 28.631 55.557 1.00 54.53 25 TYR C N 1
ATOM 2245 C CA . TYR C 1 28 ? 23.680 27.287 56.089 1.00 53.36 25 TYR C CA 1
ATOM 2246 C C . TYR C 1 28 ? 24.286 26.391 55.015 1.00 45.57 25 TYR C C 1
ATOM 2247 O O . TYR C 1 28 ? 23.613 25.497 54.508 1.00 50.19 25 TYR C O 1
ATOM 2256 N N . PRO C 1 29 ? 25.562 26.622 54.668 1.00 48.30 26 PRO C N 1
ATOM 2257 C CA . PRO C 1 29 ? 26.211 25.891 53.564 1.00 48.41 26 PRO C CA 1
ATOM 2258 C C . PRO C 1 29 ? 26.388 24.381 53.777 1.00 56.60 26 PRO C C 1
ATOM 2259 O O . PRO C 1 29 ? 26.631 23.659 52.805 1.00 60.70 26 PRO C O 1
ATOM 2263 N N . ASN C 1 30 ? 26.270 23.912 55.021 1.00 61.37 27 ASN C N 1
ATOM 2264 C CA . ASN C 1 30 ? 26.396 22.481 55.334 1.00 62.08 27 ASN C CA 1
ATOM 2265 C C . ASN C 1 30 ? 25.068 21.713 55.357 1.00 52.94 27 ASN C C 1
ATOM 2266 O O . ASN C 1 30 ? 25.047 20.542 55.739 1.00 56.94 27 ASN C O 1
ATOM 2271 N N . ARG C 1 31 ? 23.971 22.365 54.964 1.00 42.29 28 ARG C N 1
ATOM 2272 C CA . ARG C 1 31 ? 22.652 21.716 54.886 1.00 40.42 28 ARG C CA 1
ATOM 2273 C C . ARG C 1 31 ? 22.062 21.929 53.508 1.00 39.16 28 ARG C C 1
ATOM 2274 O O . ARG C 1 31 ? 22.391 22.915 52.846 1.00 41.07 28 ARG C O 1
ATOM 2282 N N . ILE C 1 32 ? 21.221 20.989 53.062 1.00 41.46 29 ILE C N 1
ATOM 2283 C CA . ILE C 1 32 ? 20.590 21.095 51.737 1.00 32.81 29 ILE C CA 1
ATOM 2284 C C . ILE C 1 32 ? 19.082 21.250 51.856 1.00 24.28 29 ILE C C 1
ATOM 2285 O O . ILE C 1 32 ? 18.455 20.575 52.682 1.00 33.49 29 ILE C O 1
ATOM 2290 N N . PRO C 1 33 ? 18.488 22.146 51.052 1.00 23.53 30 PRO C N 1
ATOM 2291 C CA . PRO C 1 33 ? 17.025 22.344 51.069 1.00 26.19 30 PRO C CA 1
ATOM 2292 C C . PRO C 1 33 ? 16.263 21.294 50.257 1.00 25.86 30 PRO C C 1
ATOM 2293 O O . PRO C 1 33 ? 16.478 21.177 49.049 1.00 21.27 30 PRO C O 1
ATOM 2297 N N . VAL C 1 34 ? 15.380 20.555 50.933 1.00 27.96 31 VAL C N 1
ATOM 2298 C CA . VAL C 1 34 ? 14.633 19.462 50.332 1.00 24.47 31 VAL C CA 1
ATOM 2299 C C . VAL C 1 34 ? 13.127 19.675 50.504 1.00 25.43 31 VAL C C 1
ATOM 2300 O O . VAL C 1 34 ? 12.662 20.038 51.590 1.00 23.01 31 VAL C O 1
ATOM 2304 N N . VAL C 1 35 ? 12.372 19.445 49.433 1.00 28.42 32 VAL C N 1
ATOM 2305 C CA . VAL C 1 35 ? 10.909 19.555 49.475 1.00 33.01 32 VAL C CA 1
ATOM 2306 C C . VAL C 1 35 ? 10.368 18.168 49.157 1.00 26.83 32 VAL C C 1
ATOM 2307 O O . VAL C 1 35 ? 10.814 17.529 48.219 1.00 26.22 32 VAL C O 1
ATOM 2311 N N . ILE C 1 36 ? 9.438 17.689 49.964 1.00 26.99 33 ILE C N 1
ATOM 2312 C CA . ILE C 1 36 ? 8.881 16.338 49.760 1.00 28.85 33 ILE C CA 1
ATOM 2313 C C . ILE C 1 36 ? 7.425 16.430 49.255 1.00 28.61 33 ILE C C 1
ATOM 2314 O O . ILE C 1 36 ? 6.590 17.152 49.813 1.00 29.73 33 ILE C O 1
ATOM 2319 N N . GLU C 1 37 ? 7.144 15.715 48.171 1.00 34.13 34 GLU C N 1
ATOM 2320 C CA . GLU C 1 37 ? 5.870 15.840 47.457 1.00 35.68 34 GLU C CA 1
ATOM 2321 C C . GLU C 1 37 ? 5.176 14.490 47.285 1.00 29.31 34 GLU C C 1
ATOM 2322 O O . GLU C 1 37 ? 5.815 13.483 47.011 1.00 29.27 34 GLU C O 1
ATOM 2328 N N . ARG C 1 38 ? 3.858 14.497 47.423 1.00 30.65 35 ARG C N 1
ATOM 2329 C CA . ARG C 1 38 ? 3.030 13.315 47.235 1.00 30.12 35 ARG C CA 1
ATOM 2330 C C . ARG C 1 38 ? 2.856 13.107 45.750 1.00 28.01 35 ARG C C 1
ATOM 2331 O O . ARG C 1 38 ? 2.531 14.043 45.019 1.00 27.37 35 ARG C O 1
ATOM 2339 N N . ALA C 1 39 ? 3.095 11.882 45.301 1.00 29.37 36 ALA C N 1
ATOM 2340 C CA . ALA C 1 39 ? 3.196 11.588 43.875 1.00 26.79 36 ALA C CA 1
ATOM 2341 C C . ALA C 1 39 ? 2.051 10.721 43.337 1.00 26.06 36 ALA C C 1
ATOM 2342 O O . ALA C 1 39 ? 1.898 10.569 42.115 1.00 25.15 36 ALA C O 1
ATOM 2344 N N . ASN C 1 40 ? 1.258 10.122 44.219 1.00 29.86 37 ASN C N 1
ATOM 2345 C CA . ASN C 1 40 ? 0.069 9.407 43.749 1.00 31.20 37 ASN C CA 1
ATOM 2346 C C . ASN C 1 40 ? -1.117 9.583 44.677 1.00 29.39 37 ASN C C 1
ATOM 2347 O O . ASN C 1 40 ? -1.005 10.170 45.759 1.00 27.10 37 ASN C O 1
ATOM 2352 N N . ARG C 1 41 ? -2.258 9.079 44.231 1.00 35.57 38 ARG C N 1
ATOM 2353 C CA . ARG C 1 41 ? -3.480 9.130 45.006 1.00 39.05 38 ARG C CA 1
ATOM 2354 C C . ARG C 1 41 ? -3.688 7.797 45.715 1.00 32.80 38 ARG C C 1
ATOM 2355 O O . ARG C 1 41 ? -3.908 6.771 45.085 1.00 45.20 38 ARG C O 1
ATOM 2363 N N . SER C 1 42 ? -3.600 7.826 47.034 1.00 30.64 39 SER C N 1
ATOM 2364 C CA . SER C 1 42 ? -3.800 6.641 47.845 1.00 31.68 39 SER C CA 1
ATOM 2365 C C . SER C 1 42 ? -4.094 7.030 49.303 1.00 31.02 39 SER C C 1
ATOM 2366 O O . SER C 1 42 ? -4.446 8.176 49.593 1.00 22.44 39 SER C O 1
ATOM 2369 N N . ASN C 1 43 ? -3.973 6.057 50.209 1.00 34.87 40 ASN C N 1
ATOM 2370 C CA . ASN C 1 43 ? -4.260 6.249 51.630 1.00 28.09 40 ASN C CA 1
ATOM 2371 C C . ASN C 1 43 ? -3.136 6.958 52.383 1.00 33.84 40 ASN C C 1
ATOM 2372 O O . ASN C 1 43 ? -3.257 7.213 53.590 1.00 33.29 40 ASN C O 1
ATOM 2377 N N . LEU C 1 44 ? -2.026 7.232 51.694 1.00 33.58 41 LEU C N 1
ATOM 2378 C CA . LEU C 1 44 ? -0.944 8.010 52.275 1.00 28.28 41 LEU C CA 1
ATOM 2379 C C . LEU C 1 44 ? -1.372 9.474 52.442 1.00 34.68 41 LEU C C 1
ATOM 2380 O O . LEU C 1 44 ? -1.871 10.095 51.490 1.00 35.67 41 LEU C O 1
ATOM 2385 N N . PRO C 1 45 ? -1.162 10.037 53.645 1.00 28.45 42 PRO C N 1
ATOM 2386 C CA . PRO C 1 45 ? -1.636 11.385 53.949 1.00 34.68 42 PRO C CA 1
ATOM 2387 C C . PRO C 1 45 ? -0.763 12.492 53.366 1.00 36.24 42 PRO C C 1
ATOM 2388 O O . PRO C 1 45 ? 0.432 12.299 53.147 1.00 38.81 42 PRO C O 1
ATOM 2392 N N . ILE C 1 46 ? -1.378 13.635 53.088 1.00 40.65 43 ILE C N 1
ATOM 2393 C CA . ILE C 1 46 ? -0.655 14.800 52.620 1.00 36.66 43 ILE C CA 1
ATOM 2394 C C . ILE C 1 46 ? -0.037 15.469 53.833 1.00 37.11 43 ILE C C 1
ATOM 2395 O O . ILE C 1 46 ? -0.759 15.915 54.727 1.00 46.85 43 ILE C O 1
ATOM 2400 N N . ILE C 1 47 ? 1.294 15.500 53.880 1.00 36.91 44 ILE C N 1
ATOM 2401 C CA . ILE C 1 47 ? 2.003 16.115 55.002 1.00 40.61 44 ILE C CA 1
ATOM 2402 C C . ILE C 1 47 ? 1.925 17.646 54.922 1.00 34.53 44 ILE C C 1
ATOM 2403 O O . ILE C 1 47 ? 2.144 18.236 53.865 1.00 40.36 44 ILE C O 1
ATOM 2408 N N . GLU C 1 48 ? 1.598 18.278 56.043 1.00 36.56 45 GLU C N 1
ATOM 2409 C CA . GLU C 1 48 ? 1.461 19.738 56.096 1.00 46.45 45 GLU C CA 1
ATOM 2410 C C . GLU C 1 48 ? 2.822 20.435 56.136 1.00 47.01 45 GLU C C 1
ATOM 2411 O O . GLU C 1 48 ? 2.955 21.559 55.642 1.00 32.21 45 GLU C O 1
ATOM 2417 N N . LYS C 1 49 ? 3.812 19.769 56.740 1.00 48.04 46 LYS C N 1
ATOM 2418 C CA . LYS C 1 49 ? 5.197 20.244 56.747 1.00 40.74 46 LYS C CA 1
ATOM 2419 C C . LYS C 1 49 ? 6.076 19.387 55.842 1.00 40.20 46 LYS C C 1
ATOM 2420 O O . LYS C 1 49 ? 6.347 18.217 56.135 1.00 38.62 46 LYS C O 1
ATOM 2426 N N . LYS C 1 50 ? 6.539 20.002 54.754 1.00 39.80 47 LYS C N 1
ATOM 2427 C CA . LYS C 1 50 ? 7.213 19.286 53.668 1.00 37.18 47 LYS C CA 1
ATOM 2428 C C . LYS C 1 50 ? 8.574 19.849 53.272 1.00 37.27 47 LYS C C 1
ATOM 2429 O O . LYS C 1 50 ? 9.152 19.373 52.299 1.00 29.90 47 LYS C O 1
ATOM 2435 N N . LYS C 1 51 ? 9.079 20.848 54.005 1.00 36.56 48 LYS C N 1
ATOM 2436 C CA . LYS C 1 51 ? 10.386 21.446 53.706 1.00 33.17 48 LYS C CA 1
ATOM 2437 C C . LYS C 1 51 ? 11.434 20.996 54.726 1.00 28.31 48 LYS C C 1
ATOM 2438 O O . LYS C 1 51 ? 11.234 21.100 55.934 1.00 26.25 48 LYS C O 1
ATOM 2444 N N . PHE C 1 52 ? 12.547 20.474 54.234 1.00 28.94 49 PHE C N 1
ATOM 2445 C CA . PHE C 1 52 ? 13.597 19.953 55.100 1.00 26.80 49 PHE C CA 1
ATOM 2446 C C . PHE C 1 52 ? 14.915 20.668 54.831 1.00 22.94 49 PHE C C 1
ATOM 2447 O O . PHE C 1 52 ? 15.245 20.999 53.697 1.00 23.01 49 PHE C O 1
ATOM 2455 N N . LEU C 1 53 ? 15.671 20.886 55.892 1.00 22.02 50 LEU C N 1
ATOM 2456 C CA . LEU C 1 53 ? 17.035 21.353 55.788 1.00 22.66 50 LEU C CA 1
ATOM 2457 C C . LEU C 1 53 ? 17.918 20.201 56.286 1.00 24.57 50 LEU C C 1
ATOM 2458 O O . LEU C 1 53 ? 18.101 20.002 57.489 1.00 22.00 50 LEU C O 1
ATOM 2463 N N . VAL C 1 54 ? 18.423 19.399 55.356 1.00 25.60 51 VAL C N 1
ATOM 2464 C CA . VAL C 1 54 ? 19.070 18.126 55.705 1.00 27.01 51 VAL C CA 1
ATOM 2465 C C . VAL C 1 54 ? 20.597 18.234 55.771 1.00 26.10 51 VAL C C 1
ATOM 2466 O O . VAL C 1 54 ? 21.231 18.740 54.836 1.00 30.49 51 VAL C O 1
ATOM 2470 N N . PRO C 1 55 ? 21.206 17.751 56.867 1.00 24.40 52 PRO C N 1
ATOM 2471 C CA . PRO C 1 55 ? 22.665 17.775 56.932 1.00 25.66 52 PRO C CA 1
ATOM 2472 C C . PRO C 1 55 ? 23.307 17.113 55.714 1.00 31.34 52 PRO C C 1
ATOM 2473 O O . PRO C 1 55 ? 22.848 16.054 55.265 1.00 37.44 52 PRO C O 1
ATOM 2477 N N . MET C 1 56 ? 24.343 17.739 55.170 1.00 31.58 53 MET C N 1
ATOM 2478 C CA . MET C 1 56 ? 24.952 17.263 53.930 1.00 35.40 53 MET C CA 1
ATOM 2479 C C . MET C 1 56 ? 25.519 15.841 54.025 1.00 38.20 53 MET C C 1
ATOM 2480 O O . MET C 1 56 ? 25.407 15.076 53.067 1.00 42.67 53 MET C O 1
ATOM 2485 N N . ASN C 1 57 ? 26.120 15.496 55.167 1.00 38.91 54 ASN C N 1
ATOM 2486 C CA . ASN C 1 57 ? 26.705 14.160 55.380 1.00 35.56 54 ASN C CA 1
ATOM 2487 C C . ASN C 1 57 ? 25.714 13.085 55.844 1.00 32.18 54 ASN C C 1
ATOM 2488 O O . ASN C 1 57 ? 26.094 11.929 56.035 1.00 30.31 54 ASN C O 1
ATOM 2493 N N . MET C 1 58 ? 24.442 13.442 56.005 1.00 36.46 55 MET C N 1
ATOM 2494 C CA . MET C 1 58 ? 23.424 12.434 56.323 1.00 34.71 55 MET C CA 1
ATOM 2495 C C . MET C 1 58 ? 23.308 11.439 55.175 1.00 32.38 55 MET C C 1
ATOM 2496 O O . MET C 1 58 ? 23.308 11.833 53.999 1.00 28.45 55 MET C O 1
ATOM 2501 N N . LEU C 1 59 ? 23.217 10.157 55.524 1.00 31.14 56 LEU C N 1
ATOM 2502 C CA . LEU C 1 59 ? 23.072 9.096 54.531 1.00 32.21 56 LEU C CA 1
ATOM 2503 C C . LEU C 1 59 ? 21.630 9.068 54.026 1.00 33.54 56 LEU C C 1
ATOM 2504 O O . LEU C 1 59 ? 20.683 9.350 54.773 1.00 24.53 56 LEU C O 1
ATOM 2509 N N . VAL C 1 60 ? 21.477 8.719 52.751 1.00 33.37 57 VAL C N 1
ATOM 2510 C CA . VAL C 1 60 ? 20.169 8.661 52.128 1.00 32.23 57 VAL C CA 1
ATOM 2511 C C . VAL C 1 60 ? 19.302 7.662 52.880 1.00 31.31 57 VAL C C 1
ATOM 2512 O O . VAL C 1 60 ? 18.164 7.953 53.237 1.00 28.26 57 VAL C O 1
ATOM 2516 N N . GLY C 1 61 ? 19.862 6.496 53.167 1.00 39.71 58 GLY C N 1
ATOM 2517 C CA . GLY C 1 61 ? 19.158 5.485 53.970 1.00 39.14 58 GLY C CA 1
ATOM 2518 C C . GLY C 1 61 ? 18.646 5.998 55.308 1.00 30.94 58 GLY C C 1
ATOM 2519 O O . GLY C 1 61 ? 17.559 5.644 55.733 1.00 40.41 58 GLY C O 1
ATOM 2520 N N . GLU C 1 62 ? 19.415 6.858 55.957 1.00 31.38 59 GLU C N 1
ATOM 2521 C CA . GLU C 1 62 ? 19.001 7.463 57.215 1.00 31.77 59 GLU C CA 1
ATOM 2522 C C . GLU C 1 62 ? 17.880 8.488 57.033 1.00 29.65 59 GLU C C 1
ATOM 2523 O O . GLU C 1 62 ? 16.951 8.550 57.831 1.00 24.75 59 GLU C O 1
ATOM 2529 N N . PHE C 1 63 ? 17.979 9.314 55.994 1.00 29.52 60 PHE C N 1
ATOM 2530 C CA . PHE C 1 63 ? 16.937 10.286 55.715 1.00 23.52 60 PHE C CA 1
ATOM 2531 C C . PHE C 1 63 ? 15.632 9.609 55.281 1.00 23.47 60 PHE C C 1
ATOM 2532 O O . PHE C 1 63 ? 14.526 10.029 55.674 1.00 20.44 60 PHE C O 1
ATOM 2540 N N . LYS C 1 64 ? 15.765 8.564 54.471 1.00 27.33 61 LYS C N 1
ATOM 2541 C CA . LYS C 1 64 ? 14.629 7.732 54.104 1.00 31.62 61 LYS C CA 1
ATOM 2542 C C . LYS C 1 64 ? 13.883 7.226 55.337 1.00 32.75 61 LYS C C 1
ATOM 2543 O O . LYS C 1 64 ? 12.657 7.310 55.377 1.00 29.56 61 LYS C O 1
ATOM 2549 N N . PHE C 1 65 ? 14.614 6.711 56.331 1.00 33.48 62 PHE C N 1
ATOM 2550 C CA . PHE C 1 65 ? 14.011 6.203 57.575 1.00 33.10 62 PHE C CA 1
ATOM 2551 C C . PHE C 1 65 ? 13.250 7.326 58.264 1.00 36.49 62 PHE C C 1
ATOM 2552 O O . PHE C 1 65 ? 12.089 7.168 58.627 1.00 47.79 62 PHE C O 1
ATOM 2560 N N . ILE C 1 66 ? 13.905 8.466 58.425 1.00 28.06 63 ILE C N 1
ATOM 2561 C CA . ILE C 1 66 ? 13.272 9.634 59.030 1.00 27.43 63 ILE C CA 1
ATOM 2562 C C . ILE C 1 66 ? 12.015 10.054 58.257 1.00 26.05 63 ILE C C 1
ATOM 2563 O O . ILE C 1 66 ? 11.003 10.416 58.844 1.00 22.70 63 ILE C O 1
ATOM 2568 N N . LEU C 1 67 ? 12.083 9.999 56.939 1.00 28.66 64 LEU C N 1
ATOM 2569 C CA . LEU C 1 67 ? 10.974 10.441 56.102 1.00 30.63 64 LEU C CA 1
ATOM 2570 C C . LEU C 1 67 ? 9.779 9.489 56.185 1.00 26.36 64 LEU C C 1
ATOM 2571 O O . LEU C 1 67 ? 8.630 9.931 56.159 1.00 23.86 64 LEU C O 1
ATOM 2576 N N . HIS C 1 68 ? 10.058 8.195 56.310 1.00 37.75 65 HIS C N 1
ATOM 2577 C CA . HIS C 1 68 ? 9.031 7.165 56.521 1.00 33.64 65 HIS C CA 1
ATOM 2578 C C . HIS C 1 68 ? 8.204 7.497 57.733 1.00 29.94 65 HIS C C 1
ATOM 2579 O O . HIS C 1 68 ? 6.973 7.502 57.681 1.00 35.86 65 HIS C O 1
ATOM 2586 N N . GLN C 1 69 ? 8.870 7.802 58.836 1.00 29.21 66 GLN C N 1
ATOM 2587 C CA . GLN C 1 69 ? 8.178 8.106 60.090 1.00 30.36 66 GLN C CA 1
ATOM 2588 C C . GLN C 1 69 ? 7.319 9.380 59.982 1.00 29.54 66 GLN C C 1
ATOM 2589 O O . GLN C 1 69 ? 6.143 9.402 60.350 1.00 35.61 66 GLN C O 1
ATOM 2595 N N . HIS C 1 70 ? 7.919 10.438 59.464 1.00 25.26 67 HIS C N 1
ATOM 2596 C CA . HIS C 1 70 ? 7.229 11.701 59.306 1.00 25.59 67 HIS C CA 1
ATOM 2597 C C . HIS C 1 70 ? 5.936 11.540 58.539 1.00 23.39 67 HIS C C 1
ATOM 2598 O O . HIS C 1 70 ? 4.890 12.018 58.976 1.00 28.24 67 HIS C O 1
ATOM 2605 N N . ILE C 1 71 ? 5.983 10.863 57.394 1.00 22.20 68 ILE C N 1
ATOM 2606 C CA . ILE C 1 71 ? 4.793 10.720 56.549 1.00 20.65 68 ILE C CA 1
ATOM 2607 C C . ILE C 1 71 ? 3.702 9.964 57.303 1.00 23.30 68 ILE C C 1
ATOM 2608 O O . ILE C 1 71 ? 2.516 10.243 57.151 1.00 25.51 68 ILE C O 1
ATOM 2613 N N . ASN C 1 72 ? 4.112 9.028 58.163 1.00 27.74 69 ASN C N 1
ATOM 2614 C CA . ASN C 1 72 ? 3.169 8.174 58.888 1.00 21.85 69 ASN C CA 1
ATOM 2615 C C . ASN C 1 72 ? 2.787 8.668 60.275 1.00 26.13 69 ASN C C 1
ATOM 2616 O O . ASN C 1 72 ? 2.026 7.991 60.987 1.00 22.83 69 ASN C O 1
ATOM 2621 N N . GLN C 1 73 ? 3.288 9.849 60.655 1.00 20.66 70 GLN C N 1
ATOM 2622 C CA . GLN C 1 73 ? 2.928 10.456 61.925 1.00 22.28 70 GLN C CA 1
ATOM 2623 C C . GLN C 1 73 ? 2.001 11.636 61.730 1.00 27.89 70 GLN C C 1
ATOM 2624 O O . GLN C 1 73 ? 2.117 12.381 60.759 1.00 37.93 70 GLN C O 1
ATOM 2630 N N . SER C 1 74 ? 1.079 11.814 62.661 1.00 34.34 71 SER C N 1
ATOM 2631 C CA . SER C 1 74 ? 0.282 13.039 62.729 1.00 39.32 71 SER C CA 1
ATOM 2632 C C . SER C 1 74 ? 0.144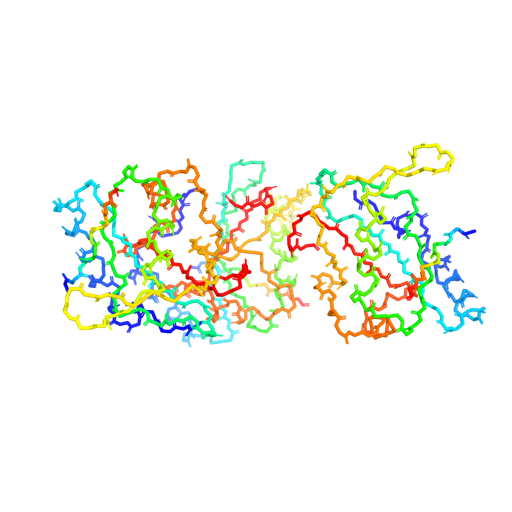 13.474 64.177 1.00 37.92 71 SER C C 1
ATOM 2633 O O . SER C 1 74 ? 0.286 12.667 65.094 1.00 34.30 71 SER C O 1
ATOM 2636 N N . ALA C 1 75 ? -0.134 14.757 64.373 1.00 47.72 72 ALA C N 1
ATOM 2637 C CA . ALA C 1 75 ? -0.288 15.316 65.712 1.00 40.33 72 ALA C CA 1
ATOM 2638 C C . ALA C 1 75 ? -1.468 14.679 66.461 1.00 40.12 72 ALA C C 1
ATOM 2639 O O . ALA C 1 75 ? -2.550 14.489 65.907 1.00 36.01 72 ALA C O 1
ATOM 2641 N N . TYR C 1 76 ? -1.244 14.341 67.724 1.00 37.19 73 TYR C N 1
ATOM 2642 C CA . TYR C 1 76 ? -2.316 13.892 68.608 1.00 35.70 73 TYR C CA 1
ATOM 2643 C C . TYR C 1 76 ? -2.257 14.649 69.938 1.00 39.86 73 TYR C C 1
ATOM 2644 O O . TYR C 1 76 ? -2.271 14.062 71.020 1.00 37.13 73 TYR C O 1
ATOM 2653 N N . GLY C 1 77 ? -2.174 15.966 69.857 1.00 38.95 74 GLY C N 1
ATOM 2654 C CA . GLY C 1 77 ? -1.989 16.772 71.052 1.00 48.02 74 GLY C CA 1
ATOM 2655 C C . GLY C 1 77 ? -0.534 17.076 71.322 1.00 52.66 74 GLY C C 1
ATOM 2656 O O . GLY C 1 77 ? 0.314 16.953 70.434 1.00 49.08 74 GLY C O 1
ATOM 2657 N N . SER C 1 78 ? -0.250 17.470 72.560 1.00 58.93 75 SER C N 1
ATOM 2658 C CA . SER C 1 78 ? 1.022 18.107 72.887 1.00 56.24 75 SER C CA 1
ATOM 2659 C C . SER C 1 78 ? 2.172 17.114 72.980 1.00 43.40 75 SER C C 1
ATOM 2660 O O . SER C 1 78 ? 3.109 17.158 72.183 1.00 38.85 75 SER C O 1
ATOM 2663 N N . ASN C 1 79 ? 2.104 16.218 73.956 1.00 41.45 76 ASN C N 1
ATOM 2664 C CA . ASN C 1 79 ? 3.221 15.305 74.227 1.00 46.88 76 ASN C CA 1
ATOM 2665 C C . ASN C 1 79 ? 3.276 14.142 73.237 1.00 42.06 76 ASN C C 1
ATOM 2666 O O . ASN C 1 79 ? 3.864 13.106 73.537 1.00 35.22 76 ASN C O 1
ATOM 2671 N N . MET C 1 80 ? 2.673 14.290 72.059 1.00 46.08 77 MET C N 1
ATOM 2672 C CA . MET C 1 80 ? 2.179 13.097 71.431 1.00 47.00 77 MET C CA 1
ATOM 2673 C C . MET C 1 80 ? 2.057 13.167 69.919 1.00 52.10 77 MET C C 1
ATOM 2674 O O . MET C 1 80 ? 1.710 14.207 69.344 1.00 73.16 77 MET C O 1
ATOM 2679 N N . LYS C 1 81 ? 2.352 12.035 69.294 1.00 39.24 78 LYS C N 1
ATOM 2680 C CA . LYS C 1 81 ? 2.175 11.850 67.863 1.00 40.85 78 LYS C CA 1
ATOM 2681 C C . LYS C 1 81 ? 1.611 10.454 67.591 1.00 32.33 78 LYS C C 1
ATOM 2682 O O . LYS C 1 81 ? 2.010 9.472 68.215 1.00 36.78 78 LYS C O 1
ATOM 2688 N N . LEU C 1 82 ? 0.658 10.381 66.673 1.00 33.24 79 LEU C N 1
ATOM 2689 C CA . LEU C 1 82 ? 0.050 9.118 66.285 1.00 29.25 79 LEU C CA 1
ATOM 2690 C C . LEU C 1 82 ? 0.788 8.572 65.072 1.00 29.72 79 LEU C C 1
ATOM 2691 O O . LEU C 1 82 ? 0.876 9.240 64.052 1.00 32.44 79 LEU C O 1
ATOM 2696 N N . PHE C 1 83 ? 1.328 7.361 65.193 1.00 25.55 80 PHE C N 1
ATOM 2697 C CA . PHE C 1 83 ? 2.026 6.693 64.090 1.00 28.30 80 PHE C CA 1
ATOM 2698 C C . PHE C 1 83 ? 1.215 5.522 63.548 1.00 24.99 80 PHE C C 1
ATOM 2699 O O . PHE C 1 83 ? 0.932 4.565 64.277 1.00 35.89 80 PHE C O 1
ATOM 2707 N N . ARG C 1 84 ? 0.821 5.604 62.282 1.00 28.58 81 ARG C N 1
ATOM 2708 C CA . ARG C 1 84 ? 0.143 4.486 61.608 1.00 35.54 81 ARG C CA 1
ATOM 2709 C C . ARG C 1 84 ? 1.056 3.899 60.549 1.00 31.74 81 ARG C C 1
ATOM 2710 O O . ARG C 1 84 ? 1.424 4.580 59.600 1.00 30.58 81 ARG C O 1
ATOM 2718 N N . GLU C 1 85 ? 1.394 2.624 60.698 1.00 39.60 82 GLU C N 1
ATOM 2719 C CA . GLU C 1 85 ? 2.271 1.932 59.749 1.00 43.57 82 GLU C CA 1
ATOM 2720 C C . GLU C 1 85 ? 1.627 1.784 58.367 1.00 34.22 82 GLU C C 1
ATOM 2721 O O . GLU C 1 85 ? 0.541 1.240 58.244 1.00 34.12 82 GLU C O 1
ATOM 2727 N N . ARG C 1 86 ? 2.326 2.278 57.344 1.00 38.63 83 ARG C N 1
ATOM 2728 C CA . ARG C 1 86 ? 1.939 2.153 55.938 1.00 31.53 83 ARG C CA 1
ATOM 2729 C C . ARG C 1 86 ? 3.198 1.984 55.115 1.00 34.04 83 ARG C C 1
ATOM 2730 O O . ARG C 1 86 ? 4.237 2.555 55.458 1.00 41.67 83 ARG C O 1
ATOM 2738 N N . THR C 1 87 ? 3.105 1.212 54.032 1.00 25.76 84 THR C N 1
ATOM 2739 C CA . THR C 1 87 ? 4.220 1.030 53.097 1.00 28.24 84 THR C CA 1
ATOM 2740 C C . THR C 1 87 ? 4.376 2.273 52.185 1.00 23.87 84 THR C C 1
ATOM 2741 O O . THR C 1 87 ? 3.416 2.734 51.569 1.00 21.42 84 THR C O 1
ATOM 2745 N N . ILE C 1 88 ? 5.589 2.819 52.139 1.00 26.21 85 ILE C N 1
ATOM 2746 C CA . ILE C 1 88 ? 5.895 4.027 51.350 1.00 25.86 85 ILE C CA 1
ATOM 2747 C C . ILE C 1 88 ? 7.091 3.770 50.467 1.00 21.05 85 ILE C C 1
ATOM 2748 O O . ILE C 1 88 ? 8.052 3.146 50.909 1.00 26.48 85 ILE C O 1
ATOM 2753 N N . TYR C 1 89 ? 7.011 4.249 49.227 1.00 20.75 86 TYR C N 1
ATOM 2754 C CA . TYR C 1 89 ? 8.126 4.224 48.282 1.00 24.06 86 TYR C CA 1
ATOM 2755 C C . TYR C 1 89 ? 8.577 5.633 47.949 1.00 22.32 86 TYR C C 1
ATOM 2756 O O . TYR C 1 89 ? 7.780 6.453 47.506 1.00 26.12 86 TYR C O 1
ATOM 2765 N N . LEU C 1 90 ? 9.862 5.898 48.138 1.00 25.33 87 LEU C N 1
ATOM 2766 C CA . LEU C 1 90 ? 10.424 7.233 47.932 1.00 27.57 87 LEU C CA 1
ATOM 2767 C C . LEU C 1 90 ? 11.137 7.358 46.595 1.00 27.94 87 LEU C C 1
ATOM 2768 O O . LEU C 1 90 ? 11.715 6.389 46.098 1.00 31.84 87 LEU C O 1
ATOM 2773 N N . PHE C 1 91 ? 11.075 8.552 46.007 1.00 23.39 88 PHE C N 1
ATOM 2774 C CA . PHE C 1 91 ? 11.669 8.789 44.677 1.00 25.14 88 PHE C CA 1
ATOM 2775 C C . PHE C 1 91 ? 12.399 10.139 44.553 1.00 23.81 88 PHE C C 1
ATOM 2776 O O . PHE C 1 91 ? 11.968 11.163 45.087 1.00 23.84 88 PHE C O 1
ATOM 2784 N N . VAL C 1 92 ? 13.521 10.134 43.863 1.00 27.68 89 VAL C N 1
ATOM 2785 C CA . VAL C 1 92 ? 14.197 11.379 43.528 1.00 28.48 89 VAL C CA 1
ATOM 2786 C C . VAL C 1 92 ? 14.369 11.431 42.016 1.00 33.66 89 VAL C C 1
ATOM 2787 O O . VAL C 1 92 ? 15.026 10.564 41.428 1.00 34.73 89 VAL C O 1
ATOM 2791 N N . ASN C 1 93 ? 13.751 12.436 41.396 1.00 41.67 90 ASN C N 1
ATOM 2792 C CA . ASN C 1 93 ? 13.704 12.557 39.941 1.00 48.94 90 ASN C CA 1
ATOM 2793 C C . ASN C 1 93 ? 13.302 11.223 39.286 1.00 58.41 90 ASN C C 1
ATOM 2794 O O . ASN C 1 93 ? 13.998 10.680 38.412 1.00 43.14 90 ASN C O 1
ATOM 2799 N N . ASN C 1 94 ? 12.175 10.698 39.770 1.00 61.98 91 ASN C N 1
ATOM 2800 C CA . ASN C 1 94 ? 11.550 9.462 39.283 1.00 60.90 91 ASN C CA 1
ATOM 2801 C C . ASN C 1 94 ? 12.279 8.147 39.543 1.00 48.46 91 ASN C C 1
ATOM 2802 O O . ASN C 1 94 ? 11.731 7.096 39.214 1.00 40.24 91 ASN C O 1
ATOM 2807 N N . ILE C 1 95 ? 13.471 8.191 40.153 1.00 48.36 92 ILE C N 1
ATOM 2808 C CA . ILE C 1 95 ? 14.226 6.966 40.486 1.00 39.15 92 ILE C CA 1
ATOM 2809 C C . ILE C 1 95 ? 14.283 6.711 41.993 1.00 32.66 92 ILE C C 1
ATOM 2810 O O . ILE C 1 95 ? 13.971 7.577 42.801 1.00 28.29 92 ILE C O 1
ATOM 2815 N N . VAL C 1 96 ? 14.670 5.501 42.367 1.00 34.44 93 VAL C N 1
ATOM 2816 C CA . VAL C 1 96 ? 14.797 5.151 43.784 1.00 42.80 93 VAL C CA 1
ATOM 2817 C C . VAL C 1 96 ? 16.098 5.719 44.358 1.00 40.31 93 VAL C C 1
ATOM 2818 O O . VAL C 1 96 ? 17.162 5.444 43.813 1.00 41.34 93 VAL C O 1
ATOM 2822 N N . PRO C 1 97 ? 16.021 6.494 45.461 1.00 42.80 94 PRO C N 1
ATOM 2823 C CA . PRO C 1 97 ? 17.244 7.041 46.050 1.00 52.04 94 PRO C CA 1
ATOM 2824 C C . PRO C 1 97 ? 18.181 5.921 46.486 1.00 53.89 94 PRO C C 1
ATOM 2825 O O . PRO C 1 97 ? 17.738 4.970 47.139 1.00 66.37 94 PRO C O 1
ATOM 2829 N N . LYS C 1 98 ? 19.454 6.036 46.118 1.00 59.17 95 LYS C N 1
ATOM 2830 C CA . LYS C 1 98 ? 20.460 5.000 46.406 1.00 47.13 95 LYS C CA 1
ATOM 2831 C C . LYS C 1 98 ? 20.853 5.069 47.884 1.00 39.78 95 LYS C C 1
ATOM 2832 O O . LYS C 1 98 ? 21.368 6.094 48.360 1.00 32.23 95 LYS C O 1
ATOM 2838 N N . THR C 1 99 ? 20.607 3.988 48.611 1.00 32.86 96 THR C N 1
ATOM 2839 C CA . THR C 1 99 ? 20.685 4.009 50.079 1.00 31.79 96 THR C CA 1
ATOM 2840 C C . THR C 1 99 ? 22.080 4.351 50.617 1.00 31.26 96 THR C C 1
ATOM 2841 O O . THR C 1 99 ? 22.205 5.034 51.638 1.00 44.33 96 THR C O 1
ATOM 2845 N N . GLY C 1 100 ? 23.122 3.903 49.927 1.00 33.23 97 GLY C N 1
ATOM 2846 C CA . GLY C 1 100 ? 24.501 4.073 50.410 1.00 41.59 97 GLY C CA 1
ATOM 2847 C C . GLY C 1 100 ? 25.216 5.360 50.014 1.00 51.29 97 GLY C C 1
ATOM 2848 O O . GLY C 1 100 ? 26.448 5.411 50.057 1.00 47.73 97 GLY C O 1
ATOM 2849 N N . LEU C 1 101 ? 24.452 6.395 49.644 1.00 44.25 98 LEU C N 1
ATOM 2850 C CA . LEU C 1 101 ? 25.006 7.682 49.215 1.00 37.43 98 LEU C CA 1
ATOM 2851 C C . LEU C 1 101 ? 24.757 8.745 50.267 1.00 33.13 98 LEU C C 1
ATOM 2852 O O . LEU C 1 101 ? 23.919 8.569 51.145 1.00 36.06 98 LEU C O 1
ATOM 2857 N N . LEU C 1 102 ? 25.500 9.846 50.170 1.00 31.59 99 LEU C N 1
ATOM 2858 C CA . LEU C 1 102 ? 25.271 11.016 51.020 1.00 29.54 99 LEU C CA 1
ATOM 2859 C C . LEU C 1 102 ? 24.133 11.843 50.448 1.00 22.94 99 LEU C C 1
ATOM 2860 O O . LEU C 1 102 ? 23.892 11.834 49.249 1.00 26.95 99 LEU C O 1
ATOM 2865 N N . MET C 1 103 ? 23.448 12.588 51.302 1.00 26.55 100 MET C N 1
ATOM 2866 C CA . MET C 1 103 ? 22.369 13.468 50.819 1.00 25.36 100 MET C CA 1
ATOM 2867 C C . MET C 1 103 ? 22.928 14.584 49.944 1.00 29.91 100 MET C C 1
ATOM 2868 O O . MET C 1 103 ? 22.203 15.115 49.102 1.00 30.70 100 MET C O 1
ATOM 2873 N N . GLN C 1 104 ? 24.206 14.932 50.133 1.00 25.40 101 GLN C N 1
ATOM 2874 C CA . GLN C 1 104 ? 24.856 15.911 49.271 1.00 29.75 101 GLN C CA 1
ATOM 2875 C C . GLN C 1 104 ? 24.944 15.384 47.844 1.00 34.95 101 GLN C C 1
ATOM 2876 O O . GLN C 1 104 ? 24.822 16.155 46.883 1.00 32.79 101 GLN C O 1
ATOM 2882 N N . ASP C 1 105 ? 25.172 14.076 47.701 1.00 29.45 102 ASP C N 1
ATOM 2883 C CA . ASP C 1 105 ? 25.309 13.488 46.366 1.00 25.58 102 ASP C CA 1
ATOM 2884 C C . ASP C 1 105 ? 23.996 13.614 45.608 1.00 24.45 102 ASP C C 1
ATOM 2885 O O . ASP C 1 105 ? 23.985 14.062 44.464 1.00 32.82 102 ASP C O 1
ATOM 2890 N N . LEU C 1 106 ? 22.893 13.260 46.257 1.00 19.73 103 LEU C N 1
ATOM 2891 C CA . LEU C 1 106 ? 21.569 13.485 45.674 1.00 23.68 103 LEU C CA 1
ATOM 2892 C C . LEU C 1 106 ? 21.398 14.945 45.249 1.00 28.51 103 LEU C C 1
ATOM 2893 O O . LEU C 1 106 ? 20.877 15.217 44.171 1.00 24.94 103 LEU C O 1
ATOM 2898 N N . TYR C 1 107 ? 21.822 15.869 46.111 1.00 28.95 104 TYR C N 1
ATOM 2899 C CA . TYR C 1 107 ? 21.685 17.285 45.848 1.00 31.31 104 TYR C CA 1
ATOM 2900 C C . TYR C 1 107 ? 22.486 17.698 44.637 1.00 32.33 104 TYR C C 1
ATOM 2901 O O . TYR C 1 107 ? 21.961 18.343 43.748 1.00 32.59 104 TYR C O 1
ATOM 2910 N N . GLU C 1 108 ? 23.757 17.329 44.595 1.00 37.90 105 GLU C N 1
ATOM 2911 C CA . GLU C 1 108 ? 24.598 17.650 43.437 1.00 38.25 105 GLU C CA 1
ATOM 2912 C C . GLU C 1 108 ? 24.079 17.006 42.121 1.00 36.42 105 GLU C C 1
ATOM 2913 O O . GLU C 1 108 ? 24.108 17.636 41.051 1.00 37.43 105 GLU C O 1
ATOM 2919 N N . MET C 1 109 ? 23.569 15.783 42.202 1.00 26.20 106 MET C N 1
ATOM 2920 C CA . MET C 1 109 ? 23.118 15.065 41.004 1.00 28.70 106 MET C CA 1
ATOM 2921 C C . MET C 1 109 ? 21.737 15.517 40.499 1.00 30.29 106 MET C C 1
ATOM 2922 O O . MET C 1 109 ? 21.554 15.695 39.309 1.00 37.70 106 MET C O 1
ATOM 2927 N N . TYR C 1 110 ? 20.771 15.688 41.398 1.00 34.34 107 TYR C N 1
ATOM 2928 C CA . TYR C 1 110 ? 19.349 15.841 41.019 1.00 35.55 107 TYR C CA 1
ATOM 2929 C C . TYR C 1 110 ? 18.697 17.156 41.452 1.00 40.98 107 TYR C C 1
ATOM 2930 O O . TYR C 1 110 ? 17.472 17.313 41.339 1.00 38.14 107 TYR C O 1
ATOM 2939 N N . LYS C 1 111 ? 19.501 18.085 41.960 1.00 42.63 108 LYS C N 1
ATOM 2940 C CA . LYS C 1 111 ? 18.995 19.394 42.389 1.00 45.78 108 LYS C CA 1
ATOM 2941 C C . LYS C 1 111 ? 18.250 20.092 41.238 1.00 41.73 108 LYS C C 1
ATOM 2942 O O . LYS C 1 111 ? 18.684 20.063 40.089 1.00 44.72 108 LYS C O 1
ATOM 2948 N N . ASP C 1 112 ? 17.114 20.690 41.566 1.00 33.48 109 ASP C N 1
ATOM 2949 C CA . ASP C 1 112 ? 16.320 21.434 40.610 1.00 37.34 109 ASP C CA 1
ATOM 2950 C C . ASP C 1 112 ? 16.986 22.781 40.349 1.00 36.82 109 ASP C C 1
ATOM 2951 O O . ASP C 1 112 ? 17.731 23.292 41.184 1.00 38.14 109 ASP C O 1
ATOM 2956 N N . GLU C 1 113 ? 16.695 23.365 39.194 1.00 41.21 110 GLU C N 1
ATOM 2957 C CA . GLU C 1 113 ? 17.249 24.665 38.825 1.00 45.66 110 GLU C CA 1
ATOM 2958 C C . GLU C 1 113 ? 16.915 25.770 39.830 1.00 38.71 110 GLU C C 1
ATOM 2959 O O . GLU C 1 113 ? 17.683 26.719 39.982 1.00 42.34 110 GLU C O 1
ATOM 2965 N N . ASP C 1 114 ? 15.791 25.628 40.528 1.00 37.44 111 ASP C N 1
ATOM 2966 C CA . ASP C 1 114 ? 15.385 26.588 41.556 1.00 33.80 111 ASP C CA 1
ATOM 2967 C C . ASP C 1 114 ? 16.157 26.455 42.875 1.00 33.97 111 ASP C C 1
ATOM 2968 O O . ASP C 1 114 ? 15.949 27.241 43.807 1.00 29.72 111 ASP C O 1
ATOM 2973 N N . GLY C 1 115 ? 17.052 25.472 42.953 1.00 32.33 112 GLY C N 1
ATOM 2974 C CA . GLY C 1 115 ? 17.895 25.295 44.135 1.00 33.51 112 GLY C CA 1
ATOM 2975 C C . GLY C 1 115 ? 17.428 24.215 45.102 1.00 30.35 112 GLY C C 1
ATOM 2976 O O . GLY C 1 115 ? 18.169 23.834 46.008 1.00 33.88 112 GLY C O 1
ATOM 2977 N N . TYR C 1 116 ? 16.214 23.711 44.905 1.00 35.05 113 TYR C N 1
ATOM 2978 C CA . TYR C 1 116 ? 15.645 22.686 45.778 1.00 27.38 113 TYR C CA 1
ATOM 2979 C C . TYR C 1 116 ? 15.997 21.290 45.274 1.00 28.13 113 TYR C C 1
ATOM 2980 O O . TYR C 1 116 ? 16.164 21.094 44.084 1.00 26.44 113 TYR C O 1
ATOM 2989 N N . LEU C 1 117 ? 16.127 20.336 46.200 1.00 31.26 114 LEU C N 1
ATOM 2990 C CA . LEU C 1 117 ? 16.078 18.913 45.867 1.00 29.33 114 LEU C CA 1
ATOM 2991 C C . LEU C 1 117 ? 14.660 18.425 46.087 1.00 25.24 114 LEU C C 1
ATOM 2992 O O . LEU C 1 117 ? 14.178 18.427 47.213 1.00 29.37 114 LEU C O 1
ATOM 2997 N N . TYR C 1 118 ? 13.997 18.026 45.011 1.00 25.10 115 TYR C N 1
ATOM 2998 C CA . TYR C 1 118 ? 12.606 17.574 45.079 1.00 34.58 115 TYR C CA 1
ATOM 2999 C C . TYR C 1 118 ? 12.572 16.076 45.232 1.00 30.23 115 TYR C C 1
ATOM 3000 O O . TYR C 1 118 ? 13.196 15.356 44.448 1.00 30.71 115 TYR C O 1
ATOM 3009 N N . MET C 1 119 ? 11.836 15.605 46.230 1.00 33.72 116 MET C N 1
ATOM 3010 C CA . MET C 1 119 ? 11.658 14.163 46.437 1.00 36.57 116 MET C CA 1
ATOM 3011 C C . MET C 1 119 ? 10.183 13.827 46.552 1.00 30.30 116 MET C C 1
ATOM 3012 O O . MET C 1 119 ? 9.408 14.620 47.070 1.00 30.60 116 MET C O 1
ATOM 3017 N N . GLU C 1 120 ? 9.791 12.653 46.060 1.00 28.78 117 GLU C N 1
ATOM 3018 C CA . GLU C 1 120 ? 8.371 12.287 46.029 1.00 27.78 117 GLU C CA 1
ATOM 3019 C C . GLU C 1 120 ? 8.109 10.954 46.712 1.00 28.38 117 GLU C C 1
ATOM 3020 O O . GLU C 1 120 ? 8.984 10.078 46.745 1.00 27.83 117 GLU C O 1
ATOM 3026 N N . TYR C 1 121 ? 6.919 10.821 47.290 1.00 26.62 118 TYR C N 1
ATOM 3027 C CA . TYR C 1 121 ? 6.508 9.572 47.897 1.00 27.59 118 TYR C CA 1
ATOM 3028 C C . TYR C 1 121 ? 5.257 9.062 47.224 1.00 34.85 118 TYR C C 1
ATOM 3029 O O . TYR C 1 121 ? 4.412 9.837 46.757 1.00 36.64 118 TYR C O 1
ATOM 3038 N N . SER C 1 122 ? 5.192 7.741 47.130 1.00 37.37 119 SER C N 1
ATOM 3039 C CA . SER C 1 122 ? 4.086 7.044 46.503 1.00 30.22 119 SER C CA 1
ATOM 3040 C C . SER C 1 122 ? 3.782 5.797 47.313 1.00 27.81 119 SER C C 1
ATOM 3041 O O . SER C 1 122 ? 4.649 5.272 48.022 1.00 28.92 119 SER C O 1
ATOM 3044 N N . SER C 1 123 ? 2.561 5.307 47.187 1.00 28.62 120 SER C N 1
ATOM 3045 C CA . SER C 1 123 ? 2.194 4.001 47.755 1.00 29.64 120 SER C CA 1
ATOM 3046 C C . SER C 1 123 ? 2.620 2.843 46.863 1.00 28.87 120 SER C C 1
ATOM 3047 O O . SER C 1 123 ? 2.608 1.687 47.307 1.00 26.21 120 SER C O 1
ATOM 3050 N N . GLU C 1 124 ? 2.989 3.157 45.618 1.00 34.34 121 GLU C N 1
ATOM 3051 C CA . GLU C 1 124 ? 3.427 2.153 44.646 1.00 31.81 121 GLU C CA 1
ATOM 3052 C C . GLU C 1 124 ? 4.872 2.374 44.184 1.00 27.54 121 GLU C C 1
ATOM 3053 O O . GLU C 1 124 ? 5.463 3.417 44.441 1.00 24.67 121 GLU C O 1
ATOM 3059 N N . SER C 1 125 ? 5.434 1.365 43.527 1.00 25.53 122 SER C N 1
ATOM 3060 C CA . SER C 1 125 ? 6.878 1.236 43.381 1.00 30.04 122 SER C CA 1
ATOM 3061 C C . SER C 1 125 ? 7.490 2.033 42.241 1.00 38.53 122 SER C C 1
ATOM 3062 O O . SER C 1 125 ? 8.715 2.144 42.174 1.00 43.36 122 SER C O 1
ATOM 3065 N N . SER C 1 126 ? 6.660 2.564 41.341 1.00 43.48 123 SER C N 1
ATOM 3066 C CA . SER C 1 126 ? 7.133 3.430 40.252 1.00 42.66 123 SER C CA 1
ATOM 3067 C C . SER C 1 126 ? 6.240 4.670 40.117 1.00 51.43 123 SER C C 1
ATOM 3068 O O . SER C 1 126 ? 5.101 4.685 40.603 1.00 53.56 123 SER C O 1
ATOM 3071 N N . LEU C 1 127 ? 6.781 5.690 39.444 1.00 59.22 124 LEU C N 1
ATOM 3072 C CA . LEU C 1 127 ? 6.178 7.027 39.305 1.00 56.35 124 LEU C CA 1
ATOM 3073 C C . LEU C 1 127 ? 6.389 7.897 40.565 1.00 56.74 124 LEU C C 1
ATOM 3074 O O . LEU C 1 127 ? 7.341 8.679 40.612 1.00 48.12 124 LEU C O 1
ATOM 3079 N N . ASN D 2 1 ? 9.081 -34.832 27.127 1.00 68.93 103 ASN D N 1
ATOM 3080 C CA . ASN D 2 1 ? 7.682 -35.313 27.343 1.00 66.70 103 ASN D CA 1
ATOM 3081 C C . ASN D 2 1 ? 7.315 -35.454 28.828 1.00 66.44 103 ASN D C 1
ATOM 3082 O O . ASN D 2 1 ? 6.304 -36.088 29.159 1.00 61.37 103 ASN D O 1
ATOM 3087 N N . ASP D 2 2 ? 8.111 -34.830 29.705 1.00 49.82 104 ASP D N 1
ATOM 3088 C CA . ASP D 2 2 ? 7.991 -35.014 31.155 1.00 35.62 104 ASP D CA 1
ATOM 3089 C C . ASP D 2 2 ? 7.241 -33.878 31.840 1.00 32.38 104 ASP D C 1
ATOM 3090 O O . ASP D 2 2 ? 7.558 -32.708 31.628 1.00 39.46 104 ASP D O 1
ATOM 3095 N N . TRP D 2 3 ? 6.273 -34.247 32.677 1.00 25.47 105 TRP D N 1
ATOM 3096 C CA . TRP D 2 3 ? 5.475 -33.309 33.451 1.00 31.10 105 TRP D CA 1
ATOM 3097 C C . TRP D 2 3 ? 5.414 -33.694 34.893 1.00 35.89 105 TRP D C 1
ATOM 3098 O O . TRP D 2 3 ? 5.298 -34.872 35.213 1.00 38.17 105 TRP D O 1
ATOM 3109 N N . LEU D 2 4 ? 5.456 -32.702 35.780 1.00 31.00 106 LEU D N 1
ATOM 3110 C CA . LEU D 2 4 ? 5.160 -32.916 37.191 1.00 27.38 106 LEU D CA 1
ATOM 3111 C C . LEU D 2 4 ? 3.670 -32.700 37.455 1.00 33.58 106 LEU D C 1
ATOM 3112 O O . LEU D 2 4 ? 3.068 -31.721 36.985 1.00 29.91 106 LEU D O 1
ATOM 3117 N N . LEU D 2 5 ? 3.087 -33.615 38.226 1.00 31.01 107 LEU D N 1
ATOM 3118 C CA . LEU D 2 5 ? 1.675 -33.602 38.543 1.00 25.87 107 LEU D CA 1
ATOM 3119 C C . LEU D 2 5 ? 1.461 -33.350 40.030 1.00 35.04 107 LEU D C 1
ATOM 3120 O O . LEU D 2 5 ? 1.444 -34.283 40.831 1.00 39.00 107 LEU D O 1
ATOM 3125 N N . PRO D 2 6 ? 1.275 -32.080 40.409 1.00 36.96 108 PRO D N 1
ATOM 3126 C CA . PRO D 2 6 ? 1.127 -31.751 41.803 1.00 31.31 108 PRO D CA 1
ATOM 3127 C C . PRO D 2 6 ? -0.214 -32.162 42.371 1.00 31.20 108 PRO D C 1
ATOM 3128 O O . PRO D 2 6 ? -1.199 -32.250 41.643 1.00 47.78 108 PRO D O 1
ATOM 3132 N N . SER D 2 7 ? -0.238 -32.405 43.676 1.00 50.78 109 SER D N 1
ATOM 3133 C CA . SER D 2 7 ? -1.446 -32.814 44.390 1.00 56.08 109 SER D CA 1
ATOM 3134 C C . SER D 2 7 ? -1.504 -32.156 45.770 1.00 63.92 109 SER D C 1
ATOM 3135 O O . SER D 2 7 ? -0.530 -31.535 46.218 1.00 48.74 109 SER D O 1
ATOM 3138 N N . TYR D 2 8 ? -2.624 -32.370 46.461 1.00 79.32 110 TYR D N 1
ATOM 3139 C CA . TYR D 2 8 ? -3.018 -31.570 47.627 1.00 84.58 110 TYR D CA 1
ATOM 3140 C C . TYR D 2 8 ? -2.663 -32.244 48.960 1.00 87.37 110 TYR D C 1
ATOM 3141 O O . TYR D 2 8 ? -1.496 -32.310 49.342 1.00 96.77 110 TYR D O 1
ATOM 3151 N N . ASN E 2 1 ? 1.915 -1.132 4.896 1.00 78.78 103 ASN E N 1
ATOM 3152 C CA . ASN E 2 1 ? 0.897 -0.691 5.897 1.00 76.26 103 ASN E CA 1
ATOM 3153 C C . ASN E 2 1 ? 1.337 0.591 6.633 1.00 62.72 103 ASN E C 1
ATOM 3154 O O . ASN E 2 1 ? 2.311 1.242 6.218 1.00 50.67 103 ASN E O 1
ATOM 3159 N N . ASP E 2 2 ? 0.620 0.952 7.703 1.00 44.93 104 ASP E N 1
ATOM 3160 C CA . ASP E 2 2 ? 0.746 2.280 8.322 1.00 48.45 104 ASP E CA 1
ATOM 3161 C C . ASP E 2 2 ? 1.508 2.307 9.642 1.00 38.46 104 ASP E C 1
ATOM 3162 O O . ASP E 2 2 ? 1.194 1.561 10.566 1.00 37.98 104 ASP E O 1
ATOM 3167 N N . TRP E 2 3 ? 2.493 3.200 9.717 1.00 29.96 105 TRP E N 1
ATOM 3168 C CA . TRP E 2 3 ? 3.306 3.380 10.902 1.00 24.96 105 TRP E CA 1
ATOM 3169 C C . TRP E 2 3 ? 3.352 4.817 11.338 1.00 24.12 105 TRP E C 1
ATOM 3170 O O . TRP E 2 3 ? 3.495 5.715 10.517 1.00 27.58 105 TRP E O 1
ATOM 3181 N N . LEU E 2 4 ? 3.291 5.048 12.643 1.00 24.71 106 LEU E N 1
ATOM 3182 C CA . LEU E 2 4 ? 3.590 6.365 13.193 1.00 23.55 106 LEU E CA 1
ATOM 3183 C C . LEU E 2 4 ? 5.088 6.497 13.480 1.00 27.80 106 LEU E C 1
ATOM 3184 O O . LEU E 2 4 ? 5.672 5.601 14.074 1.00 24.19 106 LEU E O 1
ATOM 3189 N N . LEU E 2 5 ? 5.683 7.620 13.058 1.00 30.08 107 LEU E N 1
ATOM 3190 C CA . LEU E 2 5 ? 7.105 7.881 13.224 1.00 29.42 107 LEU E CA 1
ATOM 3191 C C . LEU E 2 5 ? 7.322 9.019 14.202 1.00 30.75 107 LEU E C 1
ATOM 3192 O O . LEU E 2 5 ? 7.308 10.187 13.804 1.00 32.12 107 LEU E O 1
ATOM 3197 N N . PRO E 2 6 ? 7.564 8.689 15.485 1.00 26.00 108 PRO E N 1
ATOM 3198 C CA . PRO E 2 6 ? 7.700 9.717 16.505 1.00 28.91 108 PRO E CA 1
ATOM 3199 C C . PRO E 2 6 ? 9.053 10.408 16.463 1.00 30.31 108 PRO E C 1
ATOM 3200 O O . PRO E 2 6 ? 10.043 9.818 16.031 1.00 36.16 108 PRO E O 1
ATOM 3204 N N . SER E 2 7 ? 9.076 11.649 16.926 1.00 35.42 109 SER E N 1
ATOM 3205 C CA . SER E 2 7 ? 10.278 12.478 16.935 1.00 45.87 109 SER E CA 1
ATOM 3206 C C . SER E 2 7 ? 10.354 13.297 18.243 1.00 45.32 109 SER E C 1
ATOM 3207 O O . SER E 2 7 ? 9.337 13.532 18.918 1.00 25.72 109 SER E O 1
ATOM 3210 N N . TYR E 2 8 ? 11.569 13.698 18.612 1.00 55.21 110 TYR E N 1
ATOM 3211 C CA . TYR E 2 8 ? 11.790 14.554 19.782 1.00 62.43 110 TYR E CA 1
ATOM 3212 C C . TYR E 2 8 ? 13.050 15.398 19.593 1.00 66.82 110 TYR E C 1
ATOM 3213 O O . TYR E 2 8 ? 13.200 16.457 20.205 1.00 70.90 110 TYR E O 1
ATOM 3223 N N . ASN F 2 1 ? 9.531 31.371 56.957 1.00 82.49 103 ASN F N 1
ATOM 3224 C CA . ASN F 2 1 ? 9.714 30.086 56.222 1.00 84.27 103 ASN F CA 1
ATOM 3225 C C . ASN F 2 1 ? 10.025 28.944 57.185 1.00 78.39 103 ASN F C 1
ATOM 3226 O O . ASN F 2 1 ? 11.004 28.992 57.930 1.00 74.92 103 ASN F O 1
ATOM 3231 N N . ASP F 2 2 ? 9.177 27.921 57.169 1.00 73.98 104 ASP F N 1
ATOM 3232 C CA . ASP F 2 2 ? 9.297 26.801 58.104 1.00 58.82 104 ASP F CA 1
ATOM 3233 C C . ASP F 2 2 ? 10.041 25.623 57.494 1.00 49.91 104 ASP F C 1
ATOM 3234 O O . ASP F 2 2 ? 9.717 25.176 56.396 1.00 43.19 104 ASP F O 1
ATOM 3239 N N . TRP F 2 3 ? 11.039 25.135 58.228 1.00 44.97 105 TRP F N 1
ATOM 3240 C CA . TRP F 2 3 ? 11.855 24.002 57.814 1.00 35.04 105 TRP F CA 1
ATOM 3241 C C . TRP F 2 3 ? 11.942 22.960 58.897 1.00 43.80 105 TRP F C 1
ATOM 3242 O O . TRP F 2 3 ? 12.090 23.295 60.075 1.00 37.20 105 TRP F O 1
ATOM 3253 N N . LEU F 2 4 ? 11.883 21.687 58.510 1.00 30.50 106 LEU F N 1
ATOM 3254 C CA . LEU F 2 4 ? 12.178 20.590 59.442 1.00 34.57 106 LEU F CA 1
ATOM 3255 C C . LEU F 2 4 ? 13.664 20.242 59.398 1.00 23.99 106 LEU F C 1
ATOM 3256 O O . LEU F 2 4 ? 14.238 20.073 58.331 1.00 27.08 106 LEU F O 1
ATOM 3261 N N . LEU F 2 5 ? 14.274 20.131 60.570 1.00 27.19 107 LEU F N 1
ATOM 3262 C CA . LEU F 2 5 ? 15.702 19.848 60.693 1.00 29.85 107 LEU F CA 1
ATOM 3263 C C . LEU F 2 5 ? 15.884 18.440 61.253 1.00 28.64 107 LEU F C 1
ATOM 3264 O O . LEU F 2 5 ? 15.811 18.233 62.467 1.00 31.35 107 LEU F O 1
ATOM 3269 N N . PRO F 2 6 ? 16.110 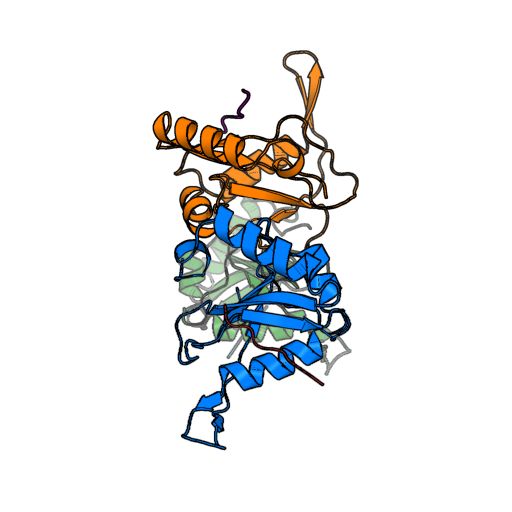17.461 60.370 1.00 30.88 108 PRO F N 1
ATOM 3270 C CA . PRO F 2 6 ? 16.262 16.085 60.806 1.00 33.15 108 PRO F CA 1
ATOM 3271 C C . PRO F 2 6 ? 17.634 15.797 61.402 1.00 32.11 108 PRO F C 1
ATOM 3272 O O . PRO F 2 6 ? 18.620 16.406 61.014 1.00 34.09 108 PRO F O 1
ATOM 3276 N N . SER F 2 7 ? 17.679 14.848 62.324 1.00 32.17 109 SER F N 1
ATOM 3277 C CA . SER F 2 7 ? 18.902 14.475 63.020 1.00 43.20 109 SER F CA 1
ATOM 3278 C C . SER F 2 7 ? 19.000 12.955 63.162 1.00 53.89 109 SER F C 1
ATOM 3279 O O . SER F 2 7 ? 17.991 12.244 63.121 1.00 49.32 109 SER F O 1
ATOM 3282 N N . TYR F 2 8 ? 20.230 12.469 63.317 1.00 85.70 110 TYR F N 1
ATOM 3283 C CA . TYR F 2 8 ? 20.504 11.033 63.418 1.00 92.17 110 TYR F CA 1
ATOM 3284 C C . TYR F 2 8 ? 21.870 10.820 64.068 1.00 70.18 110 TYR F C 1
ATOM 3285 O O . TYR F 2 8 ? 22.379 9.706 64.165 1.00 75.36 110 TYR F O 1
#

GO terms:
  GO:0005829 cytosol (C, IDA)
  GO:0016020 m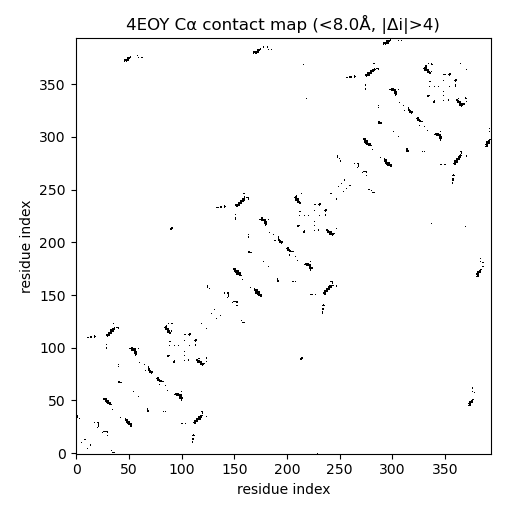embrane (C, IDA)
  GO:0020011 apicoplast (C, IDA)
  GO:0031410 cytoplasmic vesicle (C, IDA)
  GO:0005515 protein binding (F, IPI)

Foldseek 3Di:
DDDDVCNVDPLVVLLVVLVVVCVVCVQWAWAFEAADDDDPFDDQPDGIDTHGQQDFPLRVVVVVQQRSQWDDPDPPDIDGDDADKAKDFPQHHPDRGDTPNVLCVPRPDPSRYGYMYMYSDHGD/DDDVCNVDPLVVLLVVLVVVCVVCVQWAWAFEAADDDDPFDDQPDGIDTHGQQDFPLRVVVVVQQRSQWDDDDPPDIDGDDADKAKDFPQHGDDRGDTVNVLCVPRPDPSRYGYMYMYNDHGD/DDDVCVVDPLVVLLVVLVVVCVVCVQWAWAFEAADDDDPFDDQPDGIDTHGQQDFPLRVVVVVQQRSQWDDDDDPDIDGDDADKAKDFPFHGDDRGDTVNVLCVPRPDPSRYGYMYMYSDHTD/DDDDDDDD/DDDDDDDD/DDDDDDDD

Sequence (394 aa):
GMPSLKDEVSFENRVAETHKIRSKYPNRIPVVIERANRSNLPIIEKKKFLVPMNMLVGEFKFILHQHINQSAYGSNMKLFRERTIYLFVNNIVPKTGLLMQDLYEMYKDEDGYLYMEYSSESSLMPSLKDEVSFENRVAETHKIRSKYPNRIPVVIIERANRSNLPIIEKKKFLVPMNMLVGEFKFILHQHINQSAYGSNMKLFRERTIYLFVNNIVPKTGLLMQDLYEMYKDEDGYLYMEYSSESSLMPSLKDEVSFENRVAETHKIRSKYPNRIPVVIERANRSNLPIIEKKKFLVPMNMLVGEFKFILHQHINQSAYGSNMKLFRERTIYLFVNNIVPKTGLLMQDLYEMYKDEDGYLYMEYSSESSLNDWLLPSYNDWLLPSYNDWLLPSY

Solvent-accessible surface area: 23265 Å² total; per-residue (Å²): 130,51,102,20,10,75,110,116,38,47,30,114,86,0,54,49,38,5,131,113,17,67,78,124,95,81,96,63,0,0,0,0,2,15,42,27,29,181,44,114,4,49,126,20,177,113,34,28,4,7,0,18,68,91,0,74,0,21,70,0,41,133,40,0,50,48,35,0,2,62,65,80,149,65,102,160,118,127,92,90,156,129,44,91,20,90,19,4,0,57,26,56,100,2,149,80,69,52,63,0,32,47,1,10,112,99,39,103,33,72,1,13,0,0,27,0,56,2,4,26,110,73,76,103,196,102,21,10,64,104,120,39,48,35,117,83,1,55,49,25,5,131,113,17,70,79,123,95,82,96,63,0,0,0,0,2,18,55,38,43,192,43,111,5,49,130,20,176,112,36,26,2,8,0,35,67,99,12,74,0,20,38,0,37,123,33,0,51,48,39,1,2,62,65,86,149,56,110,155,120,129,96,94,156,127,45,94,21,59,18,4,0,66,26,35,41,3,144,52,64,52,62,0,32,45,1,11,112,101,34,102,34,75,1,13,0,0,28,0,56,2,4,31,111,37,84,86,178,97,24,10,96,105,113,39,47,96,117,84,15,55,49,33,5,131,102,15,68,79,123,95,81,96,64,0,0,0,0,2,18,57,38,28,182,43,112,4,50,128,19,175,110,36,29,3,8,0,36,68,97,12,74,0,20,42,0,41,119,32,0,50,49,38,1,2,62,65,82,150,58,116,147,113,130,94,92,155,128,44,93,20,90,16,4,0,81,84,77,99,3,150,79,68,51,62,0,33,48,1,11,111,106,57,101,34,155,1,12,0,0,27,0,55,2,1,23,71,68,46,80,172,94,49,46,108,12,86,172,136,103,47,43,110,11,94,190,134,110,39,48,106,10,92,177

Secondary structure (DSSP, 8-state):
----HHHHS-HHHHHHHHHHHHHH-TTEEEEEEEE-S-SSS---S--EEEEETT-BHHHHHHHHHHHHHEEE-SSS-EEE-----EEEETTBPPPTTSBHHHHHHHH--TTS-EEEEEESSS--/---HHHHS-HHHHHHHHHHHHHH-TTEEEEEEEE-S-SSS---S--EEEEETT-BHHHHHHHHHHHHHEEE-STT-EEE-----EEEBTTBPPPTTSBHHHHHHHH--TTSPEEEEEESSS--/---HHHHS-HHHHHHHHHHHHHH-TTEEEEEEEE-S-SSS---S--EEEEETT-BHHHHHHHHHHHHHEEE-STT-EEE-----EEEETTBPPPTTSBHHHHHHHH--TTS-EEEEEESSS--/---B----/---B----/---B----

Radius of gyration: 25.28 Å; Cα contacts (8 Å, |Δi|>4): 656; chains: 6; bounding box: 40×77×68 Å

Organism: Plasmodium falciparum (isolate 3D7) (NCBI:txid36329)

Nearest PDB structures (foldseek):
  4eoy-assembly3_C  TM=1.006E+00  e=1.292E-26  Plasmodium falciparum 3D7
  7bru-assembly1_B  TM=9.275E-01  e=8.693E-14  Homo sapiens
  9j5g-assembly1_A  TM=9.048E-01  e=5.832E-14  Pyricularia oryzae
  5azg-assembly2_B  TM=9.044E-01  e=1.807E-13  Caenorhabditis elegans
  4xc2-assembly2_B  TM=9.051E-01  e=3.289E-13  Homo sapiens